Protein AF-A0A3A6K0R6-F1 (afdb_monomer)

pLDDT: mean 86.44, std 12.59, range [24.83, 98.12]

Sequence (536 aa):
MNTTAKMFKDRLINKYLSKFSKDNINDFERKWKRIQNWRKSCIQGDLEHTKETQIQGAFLVQIFDEILGYSTVTSTDDEFFYQKQEFNSILDASEADGGLGFFSEQLKVNDVRVVIELKDAKKDLDKKQNRSTHLTPVEQGFSYANKNGSKCGWVIVSNFIETRLYKSNSSLEYEVFDIRKMDSEAEFLRFYFFLCKEHLIVENGKSLIDQLYEENEEMGLAISNDFYKVYKEIRNDLYTSLKENNPKCDELLLFTKSQKIMDRFTFICFCEDCGLLPQHIFQRLVESTHNSFSFSPTKLWDELKGLFNAIDKGNPPMKINRYNGGLFKADPDLDSLLIYDDVLEEFTKLSEYDFGSDLNVNILGQIFEQSISDVEQIKNEINGIVSEAKGKRKDDGIFYTPYYVTRYIVEQTVGAFLSQKKEELKHSLFKQGAFKATVRKVSTNRNNLIEIRSWTEIPEKKLNLTEDEEMFRVAVIQLHLEYWKKYENVLKEIKICDPACGSGAFLNQCFDYLHEEMNFVLEMKHLYDYFLLGTL

Radius of gyration: 28.95 Å; Cα contacts (8 Å, |Δi|>4): 655; chains: 1; bounding box: 71×62×83 Å

Nearest PDB structures (foldseek):
  8bqs-assembly1_Dc  TM=1.699E-01  e=3.071E+00  Tetrahymena thermophila SB210
  8qae-assembly1_A  TM=1.622E-01  e=4.905E+00  synthetic construct

Mean predicted aligned error: 10.03 Å

Secondary structure (DSSP, 8-state):
-----BSS-HHHHHHHHTT--GGGSTTHHHHHHHHHHHHHHHHHTGGGSS-HHHHHHHHIIIIIITTT----TTT--SS-EEEEEEEE-TTT-PEEEEEEEEEETTTTEEEEEEEEEE--TT--SSSPPSSTT---HHHHHHHHHHHS-TT--EEEEE-SSEEEEEETT-SS-EEEEEGGGTTSHHHHHHHHHHHSHHHH--SSS--HHHHHHHHHHHHHHHHHHHHHHHHHHHHHHHHHHHHHH-TTS-HHHHHHHHHHHHHHHHHHHHHHHTTSS-TTHHHHHHHHHHT-S---TTHHHHHHHHHHHHHHH-BGGGTB----SSSSS--HHHHTS---HHHHHTTHHHHTS-TTTTT-HHHHHHHHHHHHHHHHHHHHHHTT-----S-TTTTS---PPPHHHHHHHHIIIIIHHHHHHHHHHHHHTTTTSSEEEEEEETTTTEEEEEEE-S--PPPPP-TT--HHHHHHHHHHHHHHHHHHHHHHHHHHH-----TT-TT-HHHHHHHHHHHHHHHHHHHHHHHHHHHHHTT-

Solvent-accessible surface area (backbone atoms only — not comparable to full-atom values): 30028 Å² total; per-residue (Å²): 132,84,80,68,48,61,61,66,45,65,72,62,51,49,66,53,51,77,77,57,57,67,90,77,40,83,65,38,71,60,38,51,54,52,52,47,53,52,25,50,36,58,74,73,45,55,57,72,77,50,60,56,74,61,50,50,57,49,44,50,44,58,45,39,22,70,55,27,60,27,32,34,77,89,73,50,93,59,81,57,27,27,39,44,69,66,41,62,32,78,76,76,61,54,72,39,60,24,35,33,40,50,31,18,85,88,79,67,41,81,47,48,32,29,34,32,28,72,48,49,57,82,54,60,57,80,47,63,39,102,52,100,79,49,52,22,54,53,56,52,31,48,58,50,26,73,36,52,44,91,66,22,54,27,32,32,41,31,21,91,42,45,40,34,44,26,49,53,80,39,90,74,31,35,48,77,42,52,45,78,64,46,81,43,69,67,51,44,54,51,51,46,59,61,60,17,40,84,26,48,48,54,96,73,85,72,20,57,50,50,51,52,50,51,54,45,52,54,50,42,53,50,49,44,54,55,49,46,51,54,53,52,51,52,48,51,51,41,32,50,51,38,50,72,61,36,75,87,57,58,67,68,57,46,47,53,45,37,51,52,52,53,54,55,49,53,50,48,46,36,27,23,54,65,66,65,30,58,71,62,53,68,61,50,48,54,55,51,46,72,73,40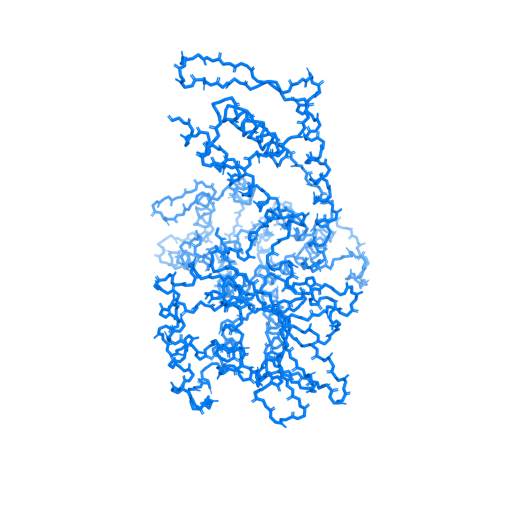,92,66,84,64,62,35,50,48,49,55,51,48,53,50,50,36,46,28,35,37,67,31,32,70,95,72,57,30,57,60,50,78,60,80,83,45,48,88,46,73,77,61,75,68,57,58,54,53,34,74,65,56,56,58,51,53,71,61,63,71,55,52,35,61,58,69,45,29,74,70,48,45,40,53,47,47,41,56,46,49,57,53,50,52,50,52,53,30,55,75,70,68,49,86,70,83,91,70,81,56,77,74,74,72,65,78,62,88,68,54,64,62,56,34,46,50,51,36,47,71,43,61,45,45,52,49,54,51,48,54,56,52,49,58,55,56,62,37,72,91,42,57,36,76,30,81,38,72,40,79,94,78,71,41,80,41,81,44,77,44,80,64,88,65,80,71,67,79,91,58,99,80,64,51,71,69,56,48,43,50,36,52,35,37,42,52,52,52,40,52,50,42,55,54,49,50,50,52,67,71,67,64,83,87,84,67,97,78,45,82,70,29,59,54,58,52,45,44,48,54,54,50,51,53,51,49,52,51,44,53,52,50,43,52,52,40,53,48,54,57,60,77,73,111

Structure (mmCIF, N/CA/C/O backbone):
data_AF-A0A3A6K0R6-F1
#
_entry.id   AF-A0A3A6K0R6-F1
#
loop_
_atom_site.group_PDB
_atom_site.id
_atom_site.type_symbol
_atom_site.label_atom_id
_atom_site.label_alt_id
_atom_site.label_comp_id
_atom_site.label_asym_id
_atom_site.label_entity_id
_atom_site.label_seq_id
_atom_site.pdbx_PDB_ins_code
_atom_site.Cartn_x
_atom_site.Cartn_y
_atom_site.Cartn_z
_atom_site.occupancy
_atom_site.B_iso_or_equiv
_atom_site.auth_seq_id
_atom_site.auth_comp_id
_atom_site.auth_asym_id
_atom_site.auth_atom_id
_atom_site.pdbx_PDB_model_num
ATOM 1 N N . MET A 1 1 ? 0.376 9.610 3.157 1.00 24.83 1 MET A N 1
ATOM 2 C CA . MET A 1 1 ? -0.426 9.326 1.953 1.00 24.83 1 MET A CA 1
ATOM 3 C C . MET A 1 1 ? -0.655 7.830 1.962 1.00 24.83 1 MET A C 1
ATOM 5 O O . MET A 1 1 ? 0.223 7.111 1.520 1.00 24.83 1 MET A O 1
ATOM 9 N N . ASN A 1 2 ? -1.756 7.357 2.548 1.00 29.31 2 ASN A N 1
ATOM 10 C CA . ASN A 1 2 ? -2.142 5.958 2.377 1.00 29.31 2 ASN A CA 1
ATOM 11 C C . ASN A 1 2 ? -2.848 5.880 1.026 1.00 29.31 2 ASN A C 1
ATOM 13 O O . ASN A 1 2 ? -4.065 6.013 0.945 1.00 29.31 2 ASN A O 1
ATOM 17 N N . THR A 1 3 ? -2.078 5.769 -0.055 1.00 37.81 3 THR A N 1
ATOM 18 C CA . THR A 1 3 ? -2.572 5.131 -1.277 1.00 37.81 3 THR A CA 1
ATOM 19 C C . THR A 1 3 ? -2.750 3.670 -0.921 1.00 37.81 3 THR A C 1
ATOM 21 O O . THR A 1 3 ? -1.831 2.867 -1.046 1.00 37.81 3 THR A O 1
ATOM 24 N N . THR A 1 4 ? -3.890 3.362 -0.317 1.00 52.31 4 THR A N 1
ATOM 25 C CA . THR A 1 4 ? -4.197 2.009 0.100 1.00 52.31 4 THR A CA 1
ATOM 26 C C . THR A 1 4 ? -4.322 1.140 -1.134 1.00 52.31 4 THR A C 1
ATOM 28 O O . THR A 1 4 ? -5.045 1.489 -2.068 1.00 52.31 4 THR A O 1
ATOM 31 N N . ALA A 1 5 ? -3.592 0.030 -1.155 1.00 62.12 5 ALA A N 1
ATOM 32 C CA . ALA A 1 5 ? -3.665 -0.913 -2.252 1.00 62.12 5 ALA A CA 1
ATOM 33 C C . ALA A 1 5 ? -5.065 -1.550 -2.244 1.00 62.12 5 ALA A C 1
ATOM 35 O O . ALA A 1 5 ? -5.452 -2.225 -1.289 1.00 62.12 5 ALA A O 1
ATOM 36 N N . LYS A 1 6 ? -5.866 -1.264 -3.276 1.00 77.56 6 LYS A N 1
ATOM 37 C CA . LYS A 1 6 ? -7.153 -1.937 -3.482 1.00 77.56 6 LYS A CA 1
ATOM 38 C C . LYS A 1 6 ? -6.902 -3.426 -3.705 1.00 77.56 6 LYS A C 1
ATOM 40 O O . LYS A 1 6 ? -5.953 -3.785 -4.398 1.00 77.56 6 LYS A O 1
ATOM 45 N N . MET A 1 7 ? -7.769 -4.270 -3.155 1.00 86.06 7 MET A N 1
ATOM 46 C CA . MET A 1 7 ? -7.656 -5.724 -3.307 1.00 86.06 7 MET A CA 1
ATOM 47 C C . MET A 1 7 ? -8.028 -6.188 -4.713 1.00 86.06 7 MET A C 1
ATOM 49 O O . MET A 1 7 ? -7.341 -7.034 -5.284 1.00 86.06 7 MET A O 1
ATOM 53 N N . PHE A 1 8 ? -9.093 -5.637 -5.295 1.00 88.62 8 PHE A N 1
ATOM 54 C CA . PHE A 1 8 ? -9.516 -6.009 -6.642 1.00 88.62 8 PHE A CA 1
ATOM 55 C C . PHE A 1 8 ? -9.184 -4.920 -7.665 1.00 88.62 8 PHE A C 1
ATOM 57 O O . PHE A 1 8 ? -9.388 -3.728 -7.430 1.00 88.62 8 PHE A O 1
ATOM 64 N N . LYS A 1 9 ? -8.731 -5.345 -8.849 1.00 85.94 9 LYS A N 1
ATOM 65 C CA . LYS A 1 9 ? -8.501 -4.455 -9.997 1.00 85.94 9 LYS A CA 1
ATOM 66 C C . LYS A 1 9 ? -9.817 -3.844 -10.481 1.00 85.94 9 LYS A C 1
ATOM 68 O O . LYS A 1 9 ? -10.803 -4.557 -10.691 1.00 85.94 9 LYS A O 1
ATOM 73 N N . ASP A 1 10 ? -9.826 -2.537 -10.746 1.00 85.50 10 ASP A N 1
ATOM 74 C CA . ASP A 1 10 ? -11.049 -1.795 -11.093 1.00 85.50 10 ASP A CA 1
ATOM 75 C C . ASP A 1 10 ? -11.729 -2.349 -12.358 1.00 85.50 10 ASP A C 1
ATOM 77 O O . ASP A 1 10 ? -12.954 -2.488 -12.405 1.00 85.50 10 ASP A O 1
ATOM 81 N N . ARG A 1 11 ? -10.950 -2.751 -13.372 1.00 87.00 11 ARG A N 1
ATOM 82 C CA . ARG A 1 11 ? -11.476 -3.374 -14.599 1.00 87.00 11 ARG A CA 1
ATOM 83 C C . ARG A 1 11 ? -12.255 -4.660 -14.314 1.00 87.00 11 ARG A C 1
ATOM 85 O O . ARG A 1 11 ? -13.300 -4.892 -14.929 1.00 87.00 11 ARG A O 1
ATOM 92 N N . LEU A 1 12 ? -11.763 -5.482 -13.387 1.00 90.69 12 LEU A N 1
ATOM 93 C CA . LEU A 1 12 ? -12.411 -6.726 -12.990 1.00 90.69 12 LEU A CA 1
ATOM 94 C C . LEU A 1 12 ? -13.701 -6.436 -12.218 1.00 90.69 12 LEU A C 1
ATOM 96 O O . LEU A 1 12 ? -14.751 -6.958 -12.583 1.00 90.69 12 LEU A O 1
ATOM 100 N N . ILE A 1 13 ? -13.664 -5.545 -11.225 1.00 91.56 13 ILE A N 1
ATOM 101 C CA . ILE A 1 13 ? -14.867 -5.166 -10.467 1.00 91.56 13 ILE A CA 1
ATOM 102 C C . ILE A 1 13 ? -15.946 -4.613 -11.410 1.00 91.56 13 ILE A C 1
ATOM 104 O O . ILE A 1 13 ? -17.097 -5.046 -11.362 1.00 91.56 13 ILE A O 1
ATOM 108 N N . ASN A 1 14 ? -15.579 -3.702 -12.315 1.00 91.31 14 ASN A N 1
ATOM 109 C CA . ASN A 1 14 ? -16.513 -3.073 -13.251 1.00 91.31 14 ASN A CA 1
ATOM 110 C C . ASN A 1 14 ? -17.186 -4.094 -14.186 1.00 91.31 14 ASN A C 1
ATOM 112 O O . ASN A 1 14 ? -18.368 -3.953 -14.515 1.00 91.31 14 ASN A O 1
ATOM 116 N N . LYS A 1 15 ? -16.484 -5.168 -14.573 1.00 93.81 15 LYS A N 1
ATOM 117 C CA . LYS A 1 15 ? -17.053 -6.285 -15.351 1.00 93.81 15 LYS A CA 1
ATOM 118 C C . LYS A 1 15 ? -18.194 -6.997 -14.608 1.00 93.81 15 LYS A C 1
ATOM 120 O O . LYS A 1 15 ? -19.141 -7.437 -15.261 1.00 93.81 15 LYS A O 1
ATOM 125 N N . TYR A 1 16 ? -18.114 -7.112 -13.282 1.00 95.00 16 TYR A N 1
ATOM 126 C CA . TYR A 1 16 ? -19.156 -7.733 -12.456 1.00 95.00 16 TYR A CA 1
ATOM 127 C C . TYR A 1 16 ? -20.253 -6.735 -12.069 1.00 95.00 16 TYR A C 1
ATOM 129 O O . TYR A 1 16 ? -21.431 -7.017 -12.284 1.00 95.00 16 TYR A O 1
ATOM 137 N N . LEU A 1 17 ? -19.887 -5.543 -11.587 1.00 93.81 17 LEU A N 1
ATOM 138 C CA . LEU A 1 17 ? -20.851 -4.523 -11.160 1.00 93.81 17 LEU A CA 1
ATOM 139 C C . LEU A 1 17 ? -21.710 -3.989 -12.311 1.00 93.81 17 LEU A C 1
ATOM 141 O O . LEU A 1 17 ? -22.877 -3.696 -12.093 1.00 93.81 17 LEU A O 1
ATOM 145 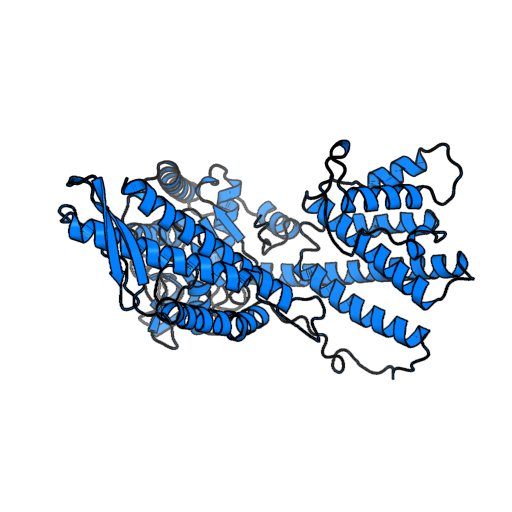N N . SER A 1 18 ? -21.199 -3.934 -13.546 1.00 93.81 18 SER A N 1
ATOM 146 C CA . SER A 1 18 ? -22.013 -3.551 -14.718 1.00 93.81 18 SER A CA 1
ATOM 147 C C . SER A 1 18 ? -23.178 -4.506 -15.007 1.00 93.81 18 SER A C 1
ATOM 149 O O . SER A 1 18 ? -24.099 -4.146 -15.739 1.00 93.81 18 SER A O 1
ATOM 151 N N . LYS A 1 19 ? -23.153 -5.717 -14.436 1.00 94.00 19 LYS A N 1
ATOM 152 C CA . LYS A 1 19 ? -24.215 -6.728 -14.540 1.00 94.00 19 LYS A CA 1
ATOM 153 C C . LYS A 1 19 ? -25.044 -6.853 -13.260 1.00 94.00 19 LYS A C 1
ATOM 155 O O . LYS A 1 19 ? -25.945 -7.687 -13.216 1.00 94.00 19 LYS A O 1
ATOM 160 N N . PHE A 1 20 ? -24.731 -6.068 -12.230 1.00 95.56 20 PHE A N 1
ATOM 161 C CA . PHE A 1 20 ? -25.403 -6.086 -10.938 1.00 95.56 20 PHE A CA 1
ATOM 162 C C . PHE A 1 20 ? -26.226 -4.810 -10.760 1.00 95.56 20 PHE A C 1
ATOM 164 O O . PHE A 1 20 ? -25.751 -3.701 -10.988 1.00 95.56 20 PHE A O 1
ATOM 171 N N . SER A 1 21 ? -27.481 -4.967 -10.364 1.00 95.12 21 SER A N 1
ATOM 172 C CA . SER A 1 21 ? -28.446 -3.877 -10.243 1.00 95.12 21 SER A CA 1
ATOM 173 C C . SER A 1 21 ? -29.350 -4.088 -9.034 1.00 95.12 21 SER A C 1
ATOM 175 O O . SER A 1 21 ? -29.350 -5.155 -8.418 1.00 95.12 21 SER A O 1
ATOM 177 N N . LYS A 1 22 ? -30.177 -3.092 -8.714 1.00 94.12 22 LYS A N 1
ATOM 178 C CA . LYS A 1 22 ? -31.177 -3.209 -7.648 1.00 94.12 22 LYS A CA 1
ATOM 179 C C . LYS A 1 22 ? -32.153 -4.375 -7.827 1.00 94.12 22 LYS A C 1
ATOM 181 O O . LYS A 1 22 ? -32.631 -4.903 -6.830 1.00 94.12 22 LYS A O 1
ATOM 186 N N . ASP A 1 23 ? -32.397 -4.823 -9.060 1.00 93.88 23 ASP A N 1
ATOM 187 C CA . ASP A 1 23 ? -33.292 -5.953 -9.347 1.00 93.88 23 ASP A CA 1
ATOM 188 C C . ASP A 1 23 ? -32.716 -7.289 -8.847 1.00 93.88 23 ASP A C 1
ATOM 190 O O . ASP A 1 23 ? -33.444 -8.261 -8.657 1.00 93.88 23 ASP A O 1
ATOM 194 N N . ASN A 1 24 ? -31.406 -7.338 -8.586 1.00 94.38 24 ASN A N 1
ATOM 195 C CA . ASN A 1 24 ? -30.737 -8.483 -7.977 1.00 94.38 24 ASN A CA 1
ATOM 196 C C . ASN A 1 24 ? -30.866 -8.503 -6.443 1.00 94.38 24 ASN A C 1
ATOM 198 O O . ASN A 1 24 ? -30.447 -9.472 -5.813 1.00 94.38 24 ASN A O 1
ATOM 202 N N . ILE A 1 25 ? -31.418 -7.449 -5.834 1.00 94.94 25 ILE A N 1
ATOM 203 C CA . ILE A 1 25 ? -31.512 -7.285 -4.384 1.00 94.94 25 ILE A CA 1
ATOM 204 C C . ILE A 1 25 ? -32.973 -7.407 -3.953 1.00 94.94 25 ILE A C 1
ATOM 206 O O . ILE A 1 25 ? -33.824 -6.583 -4.293 1.00 94.94 25 ILE A O 1
ATOM 210 N N . ASN A 1 26 ? -33.265 -8.412 -3.129 1.00 93.31 26 ASN A N 1
ATOM 211 C CA . ASN A 1 26 ? -34.583 -8.543 -2.518 1.00 93.31 26 ASN A CA 1
ATOM 212 C C . ASN A 1 26 ? -34.882 -7.371 -1.568 1.00 93.31 26 ASN A C 1
ATOM 214 O O . ASN A 1 26 ? -34.019 -6.913 -0.818 1.00 93.31 26 ASN A O 1
ATOM 218 N N . ASP A 1 27 ? -36.126 -6.888 -1.592 1.00 94.44 27 ASP A N 1
ATOM 219 C CA . ASP A 1 27 ? -36.581 -5.755 -0.777 1.00 94.44 27 ASP A CA 1
ATOM 220 C C . ASP A 1 27 ? -35.645 -4.528 -0.851 1.00 94.44 27 ASP A C 1
ATOM 222 O O . ASP A 1 27 ? -35.426 -3.849 0.159 1.00 94.44 27 ASP A O 1
ATOM 226 N N . PHE A 1 28 ? -35.091 -4.236 -2.038 1.00 95.94 28 PHE A N 1
ATOM 227 C CA . PHE A 1 28 ? -34.096 -3.176 -2.242 1.00 95.94 28 PHE A CA 1
ATOM 228 C C . PHE A 1 28 ? -34.476 -1.858 -1.558 1.00 95.94 28 PHE A C 1
ATOM 230 O O . PHE A 1 28 ? -33.694 -1.330 -0.775 1.00 95.94 28 PHE A O 1
ATOM 237 N N . GLU A 1 29 ? -35.701 -1.367 -1.765 1.00 95.38 29 GLU A N 1
ATOM 238 C CA . GLU A 1 29 ? -36.173 -0.101 -1.185 1.00 95.38 29 GLU A CA 1
ATOM 239 C C . GLU A 1 29 ? -36.129 -0.092 0.352 1.00 95.38 29 GLU A C 1
ATOM 241 O O . GLU A 1 29 ? -35.789 0.919 0.973 1.00 95.38 29 GLU A O 1
ATOM 246 N N . ARG A 1 30 ? -36.429 -1.230 0.996 1.00 96.25 30 ARG A N 1
ATOM 247 C CA . ARG A 1 30 ? -36.346 -1.360 2.458 1.00 96.25 30 ARG A CA 1
ATOM 248 C C . ARG A 1 30 ? -34.892 -1.298 2.914 1.00 96.25 30 ARG A C 1
ATOM 250 O O . ARG A 1 30 ? -34.586 -0.556 3.849 1.00 96.25 30 ARG A O 1
ATOM 257 N N . LYS A 1 31 ? -34.012 -2.059 2.259 1.00 96.88 31 LYS A N 1
ATOM 258 C CA . LYS A 1 31 ? -32.580 -2.130 2.590 1.00 96.88 31 LYS A CA 1
ATOM 259 C C . LYS A 1 31 ? -31.881 -0.792 2.349 1.00 96.88 31 LYS A C 1
ATOM 261 O O . LYS A 1 31 ? -31.169 -0.302 3.223 1.00 96.88 31 LYS A O 1
ATOM 266 N N . TRP A 1 32 ? -32.180 -0.148 1.224 1.00 95.31 32 TRP A N 1
ATOM 267 C CA . TRP A 1 32 ? -31.712 1.191 0.888 1.00 95.31 32 TRP A CA 1
ATOM 268 C C . TRP A 1 32 ? -32.172 2.222 1.924 1.00 95.31 32 TRP A C 1
ATOM 270 O O . TRP A 1 32 ? -31.373 2.984 2.463 1.00 95.31 32 TRP A O 1
ATOM 280 N N . LYS A 1 33 ? -33.449 2.208 2.321 1.00 95.19 33 LYS A N 1
ATOM 281 C CA . LYS A 1 33 ? -33.930 3.100 3.385 1.00 95.19 33 LYS A CA 1
ATOM 282 C C . LYS A 1 33 ? -33.209 2.865 4.718 1.00 95.19 33 LYS A C 1
ATOM 284 O O . LYS A 1 33 ? -32.923 3.824 5.435 1.00 95.19 33 LYS A O 1
ATOM 289 N N . ARG A 1 34 ? -32.915 1.608 5.064 1.00 95.00 34 ARG A N 1
ATOM 290 C CA . ARG A 1 34 ? -32.192 1.248 6.294 1.00 95.00 34 ARG A CA 1
ATOM 291 C C . ARG A 1 34 ? -30.761 1.789 6.277 1.00 95.00 34 ARG A C 1
ATOM 293 O O . ARG A 1 34 ? -30.382 2.460 7.236 1.00 95.00 34 ARG A O 1
ATOM 300 N N . ILE A 1 35 ? -30.021 1.605 5.178 1.00 94.75 35 ILE A N 1
ATOM 301 C CA . ILE A 1 35 ? -28.656 2.141 5.056 1.00 94.75 35 ILE A CA 1
ATOM 302 C C . ILE A 1 35 ? -28.647 3.677 5.057 1.00 94.75 35 ILE A C 1
ATOM 304 O O . ILE A 1 35 ? -27.792 4.279 5.701 1.00 94.75 35 ILE A O 1
ATOM 308 N N . GLN A 1 36 ? -29.643 4.329 4.438 1.00 95.31 36 GLN A N 1
ATOM 309 C CA . GLN A 1 36 ? -29.773 5.792 4.467 1.00 95.31 36 GLN A CA 1
ATOM 310 C C . GLN A 1 36 ? -30.001 6.336 5.882 1.00 95.31 36 GLN A C 1
ATOM 312 O O . GLN A 1 36 ? -29.470 7.391 6.236 1.00 95.31 36 GLN A O 1
ATOM 317 N N . ASN A 1 37 ? -30.765 5.624 6.715 1.00 93.38 37 ASN A N 1
ATOM 318 C CA . ASN A 1 37 ? -30.946 6.007 8.114 1.00 93.38 37 ASN A CA 1
ATOM 319 C C . ASN A 1 37 ? -29.631 5.901 8.895 1.00 93.38 37 ASN A C 1
ATOM 321 O O . ASN A 1 37 ? -29.290 6.834 9.620 1.00 93.38 37 ASN A O 1
ATOM 325 N N . TRP A 1 38 ? -28.874 4.815 8.706 1.00 93.75 38 TRP A N 1
ATOM 326 C CA . TRP A 1 38 ? -27.561 4.654 9.337 1.00 93.75 38 TRP A CA 1
ATOM 327 C C . TRP A 1 38 ? -26.591 5.754 8.893 1.00 93.75 38 TRP A C 1
ATOM 329 O O . TRP A 1 38 ? -25.992 6.438 9.721 1.00 93.75 38 TRP A O 1
ATOM 339 N N . ARG A 1 39 ? -26.529 6.013 7.580 1.00 93.88 39 ARG A N 1
ATOM 340 C CA . ARG A 1 39 ? -25.755 7.106 6.980 1.00 93.88 39 ARG A CA 1
ATOM 341 C C . ARG A 1 39 ? -26.082 8.455 7.609 1.00 93.88 39 ARG A C 1
ATOM 343 O O . ARG A 1 39 ? -25.172 9.229 7.905 1.00 93.88 39 ARG A O 1
ATOM 350 N N . LYS A 1 40 ? -27.366 8.750 7.823 1.00 92.88 40 LYS A N 1
ATOM 351 C CA . LYS A 1 40 ? -27.791 9.990 8.475 1.00 92.88 40 LYS A CA 1
ATOM 352 C C . LYS A 1 40 ? -27.198 10.106 9.883 1.00 92.88 40 LYS A C 1
ATOM 354 O O . LYS A 1 40 ? -26.635 11.153 10.192 1.00 92.88 40 LYS A O 1
ATOM 359 N N . SER A 1 41 ? -27.247 9.043 10.685 1.00 90.06 41 SER A N 1
ATOM 360 C CA . SER A 1 41 ? -26.638 9.025 12.023 1.00 90.06 41 SER A CA 1
ATOM 361 C C . SER A 1 41 ? -25.112 9.156 11.995 1.00 90.06 41 SER A C 1
ATOM 363 O O . SER A 1 41 ? -24.554 9.831 12.860 1.00 90.06 41 SER A O 1
ATOM 365 N N . CYS A 1 42 ? -24.427 8.606 10.983 1.00 87.44 42 CYS A N 1
ATOM 366 C CA . CYS A 1 42 ? -22.991 8.838 10.783 1.00 87.44 42 CYS A CA 1
ATOM 367 C C . CYS A 1 42 ? -22.684 10.323 10.530 1.00 87.44 42 CYS A C 1
ATOM 369 O O . CYS A 1 42 ? -21.757 10.869 11.117 1.00 87.44 42 CYS A O 1
ATOM 371 N N . ILE A 1 43 ? -23.454 10.986 9.657 1.00 87.00 43 ILE A N 1
ATOM 372 C CA . ILE A 1 43 ? -23.225 12.391 9.272 1.00 87.00 43 ILE A CA 1
ATOM 373 C C . ILE A 1 43 ? -23.567 13.354 10.414 1.00 87.00 43 ILE A C 1
ATOM 375 O O . ILE A 1 43 ? -22.913 14.381 10.571 1.00 87.00 43 ILE A O 1
ATOM 379 N N . GLN A 1 44 ? -24.593 13.035 11.205 1.00 87.19 44 GLN A N 1
ATOM 380 C CA . GLN A 1 44 ? -25.028 13.858 12.337 1.00 87.19 44 GLN A CA 1
ATOM 381 C C . GLN A 1 44 ? -24.128 13.712 13.574 1.00 87.19 44 GLN A C 1
ATOM 383 O O . GLN A 1 44 ? -24.238 14.520 14.492 1.00 87.19 44 GLN A O 1
ATOM 388 N N . GLY A 1 45 ? -23.222 12.728 13.586 1.00 77.94 45 GLY A N 1
ATOM 389 C CA . GLY A 1 45 ? -22.343 12.454 14.723 1.00 77.94 45 GLY A CA 1
ATOM 390 C C . GLY A 1 45 ? -23.034 11.707 15.868 1.00 77.94 45 GLY A C 1
ATOM 391 O O . GLY A 1 45 ? -22.465 11.586 16.947 1.00 77.94 45 GLY A O 1
ATOM 392 N N . ASP A 1 46 ? -24.235 11.157 15.668 1.00 79.25 46 ASP A N 1
ATOM 393 C CA . ASP A 1 46 ? -24.980 10.454 16.727 1.00 79.25 46 ASP A CA 1
ATOM 394 C C . ASP A 1 46 ? -24.209 9.226 17.252 1.00 79.25 46 ASP A C 1
ATOM 396 O O . ASP A 1 46 ? -24.227 8.903 18.445 1.00 79.25 46 ASP A O 1
ATOM 400 N N . LEU A 1 47 ? -23.484 8.557 16.349 1.00 76.44 47 LEU A N 1
ATOM 401 C CA . LEU A 1 47 ? -22.663 7.382 16.654 1.00 76.44 47 LEU A CA 1
ATOM 402 C C . LEU A 1 47 ? -21.449 7.724 17.527 1.00 76.44 47 LEU A C 1
ATOM 404 O O . LEU A 1 47 ? -20.939 6.876 18.246 1.00 76.44 47 LEU A O 1
ATOM 408 N N . GLU A 1 48 ? -20.997 8.975 17.513 1.00 73.25 48 GLU A N 1
ATOM 409 C CA . GLU A 1 48 ? -19.847 9.425 18.298 1.00 73.25 48 GLU A CA 1
ATOM 410 C C . GLU A 1 48 ? -20.157 9.637 19.785 1.00 73.25 48 GLU A C 1
ATOM 412 O O . GLU A 1 48 ? -19.237 9.740 20.603 1.00 73.25 48 GLU A O 1
ATOM 417 N N . HIS A 1 49 ? -21.443 9.740 20.126 1.00 71.19 49 HIS A N 1
ATOM 418 C CA . HIS A 1 49 ? -21.941 10.023 21.472 1.00 71.19 49 HIS A CA 1
ATOM 419 C C . HIS A 1 49 ? -22.668 8.829 22.109 1.00 71.19 49 HIS A C 1
ATOM 421 O O . HIS A 1 49 ? -23.070 8.900 23.273 1.00 71.19 49 HIS A O 1
ATOM 427 N N . THR A 1 50 ? -22.828 7.734 21.364 1.00 73.38 50 THR A N 1
ATOM 428 C CA . THR A 1 50 ? -23.515 6.517 21.811 1.00 73.38 50 THR A CA 1
ATOM 429 C C . THR A 1 50 ? -22.494 5.495 22.323 1.00 73.38 50 THR A C 1
ATOM 431 O O . THR A 1 50 ? -21.360 5.450 21.854 1.00 73.38 50 THR A O 1
ATOM 434 N N . LYS A 1 51 ? -22.860 4.684 23.325 1.00 75.56 51 LYS A N 1
ATOM 435 C CA . LYS A 1 51 ? -21.955 3.659 23.878 1.00 75.56 51 LYS A CA 1
ATOM 436 C C . LYS A 1 51 ? -21.620 2.599 22.823 1.00 75.56 51 LYS A C 1
ATOM 438 O O . LYS A 1 51 ? -22.543 2.062 22.214 1.00 75.56 51 LYS A O 1
ATOM 443 N N . GLU A 1 52 ? -20.339 2.239 22.708 1.00 72.25 52 GLU A N 1
ATOM 444 C CA . GLU A 1 52 ? -19.800 1.237 21.764 1.00 72.25 52 GLU A CA 1
ATOM 445 C C . GLU A 1 52 ? -20.664 -0.026 21.689 1.00 72.25 52 GLU A C 1
ATOM 447 O O . GLU A 1 52 ? -21.163 -0.379 20.626 1.00 72.25 52 GLU A O 1
ATOM 452 N N . THR A 1 53 ? -20.949 -0.634 22.843 1.00 73.88 53 THR A N 1
ATOM 453 C CA . THR A 1 53 ? -21.703 -1.893 22.942 1.00 73.88 53 THR A CA 1
ATOM 454 C C . THR A 1 53 ? -23.138 -1.792 22.417 1.00 73.88 53 THR A C 1
ATOM 456 O O . THR A 1 53 ? -23.675 -2.760 21.884 1.00 73.88 53 THR A O 1
ATOM 459 N N . GLN A 1 54 ? -23.774 -0.620 22.519 1.00 79.31 54 GLN A N 1
ATOM 460 C CA . GLN A 1 54 ? -25.112 -0.399 21.957 1.00 79.31 54 GLN A CA 1
ATOM 461 C C . GLN A 1 54 ? -25.062 -0.268 20.434 1.00 79.31 54 GLN A C 1
ATOM 463 O O . GLN A 1 54 ? -25.938 -0.790 19.743 1.00 79.31 54 GLN A O 1
ATOM 468 N N . ILE A 1 55 ? -24.039 0.414 19.912 1.00 84.88 55 ILE A N 1
ATOM 469 C CA . ILE A 1 55 ? -23.846 0.583 18.469 1.00 84.88 55 ILE A CA 1
ATOM 470 C C . ILE A 1 55 ? -23.480 -0.754 17.830 1.00 84.88 55 ILE A C 1
ATOM 472 O O . ILE A 1 55 ? -24.043 -1.090 16.796 1.00 84.88 55 ILE A O 1
ATOM 476 N N . GLN A 1 56 ? -22.605 -1.535 18.463 1.00 87.44 56 GLN A N 1
ATOM 477 C CA . GLN A 1 56 ? -22.169 -2.849 17.994 1.00 87.44 56 GLN A CA 1
ATOM 478 C C . GLN A 1 56 ? -23.348 -3.789 17.742 1.00 87.44 56 GLN A C 1
ATOM 480 O O . GLN A 1 56 ? -23.518 -4.278 16.624 1.00 87.44 56 GLN A O 1
ATOM 485 N N . GLY A 1 57 ? -24.213 -3.981 18.743 1.00 86.56 57 GLY A N 1
ATOM 486 C CA . GLY A 1 57 ? -25.404 -4.817 18.587 1.00 86.56 57 GLY A CA 1
ATOM 487 C C . GLY A 1 57 ? -26.343 -4.296 17.493 1.00 86.56 57 GLY A C 1
ATOM 488 O O . GLY A 1 57 ? -26.812 -5.069 16.658 1.00 86.56 57 GLY A O 1
ATOM 489 N N . ALA A 1 58 ? -26.574 -2.979 17.444 1.00 90.06 58 ALA A N 1
ATOM 490 C CA . ALA A 1 58 ? -27.417 -2.364 16.420 1.00 90.06 58 ALA A CA 1
ATOM 491 C C . ALA A 1 58 ? -26.828 -2.495 15.006 1.00 90.06 58 ALA A C 1
ATOM 493 O O . ALA A 1 58 ? -27.582 -2.710 14.062 1.00 90.06 58 ALA A O 1
ATOM 494 N N . PHE A 1 59 ? -25.509 -2.389 14.855 1.00 92.31 59 PHE A N 1
ATOM 495 C CA . PHE A 1 59 ? -24.807 -2.503 13.580 1.00 92.31 59 PHE A CA 1
ATOM 496 C C . PHE A 1 59 ? -24.886 -3.928 13.038 1.00 92.31 59 PHE A C 1
ATOM 498 O O . PHE A 1 59 ? -25.278 -4.127 11.891 1.00 92.31 59 PHE A O 1
ATOM 505 N N . LEU A 1 60 ? -24.600 -4.928 13.876 1.00 92.19 60 LEU A N 1
ATOM 506 C CA . LEU A 1 60 ? -24.694 -6.336 13.488 1.00 92.19 60 LEU A CA 1
ATOM 507 C C . LEU A 1 60 ? -26.122 -6.720 13.067 1.00 92.19 60 LEU A C 1
ATOM 509 O O . LEU A 1 60 ? -26.308 -7.418 12.079 1.00 92.19 60 LEU A O 1
ATOM 513 N N . VAL A 1 61 ? -27.152 -6.216 13.749 1.00 91.62 61 VAL A N 1
ATOM 514 C CA . VAL A 1 61 ? -28.545 -6.492 13.355 1.00 91.62 61 VAL A CA 1
ATOM 515 C C . VAL A 1 61 ? -28.957 -5.697 12.110 1.00 91.62 61 VAL A C 1
ATOM 517 O O . VAL A 1 61 ? -29.438 -6.261 11.134 1.00 91.62 61 VAL A O 1
ATOM 520 N N . GLN A 1 62 ? -28.783 -4.376 12.101 1.00 94.38 62 GLN A N 1
ATOM 521 C CA . GLN A 1 62 ? -29.328 -3.553 11.015 1.00 94.38 62 GLN A CA 1
ATOM 522 C C . GLN A 1 62 ? -28.557 -3.708 9.705 1.00 94.38 62 GLN A C 1
ATOM 524 O O . GLN A 1 62 ? -29.152 -3.589 8.636 1.00 94.38 62 GLN A O 1
ATOM 529 N N . ILE A 1 63 ? -27.243 -3.931 9.776 1.00 95.50 63 ILE A N 1
ATOM 530 C CA . ILE A 1 63 ? -26.388 -4.031 8.594 1.00 95.50 63 ILE A CA 1
ATOM 531 C C . ILE A 1 63 ? -26.208 -5.489 8.182 1.00 95.50 63 ILE A C 1
ATOM 533 O O . ILE A 1 63 ? -26.535 -5.838 7.050 1.00 95.50 63 ILE A O 1
ATOM 537 N N . PHE A 1 64 ? -25.723 -6.356 9.070 1.00 95.88 64 PHE A N 1
ATOM 538 C CA . PHE A 1 64 ? -25.404 -7.729 8.675 1.00 95.88 64 PHE A CA 1
ATOM 539 C C . PHE A 1 64 ? -26.648 -8.612 8.550 1.00 95.88 64 PHE A C 1
ATOM 541 O O . PHE A 1 64 ? -26.808 -9.264 7.521 1.00 95.88 64 PHE A O 1
ATOM 548 N N . ASP A 1 65 ? -27.573 -8.578 9.505 1.00 94.62 65 ASP A N 1
ATOM 549 C CA . ASP A 1 65 ? -28.805 -9.372 9.413 1.00 94.62 65 ASP A CA 1
ATOM 550 C C . ASP A 1 65 ? -29.767 -8.792 8.351 1.00 94.62 65 ASP A C 1
ATOM 552 O O . ASP A 1 65 ? -29.958 -9.356 7.272 1.00 94.62 65 ASP A O 1
ATOM 556 N N . GLU A 1 66 ? -30.304 -7.593 8.580 1.00 95.12 66 GLU A N 1
ATOM 557 C CA . GLU A 1 66 ? -31.443 -7.086 7.800 1.00 95.12 66 GLU A CA 1
ATOM 558 C C . GLU A 1 66 ? -31.108 -6.598 6.381 1.00 95.12 66 GLU A C 1
ATOM 560 O O . GLU A 1 66 ? -31.957 -6.661 5.480 1.00 95.12 66 GLU A O 1
ATOM 565 N N . ILE A 1 67 ? -29.901 -6.059 6.176 1.00 96.75 67 ILE A N 1
ATOM 566 C CA . ILE A 1 67 ? -29.443 -5.606 4.858 1.00 96.75 67 ILE A CA 1
ATOM 567 C C . ILE A 1 67 ? -28.712 -6.748 4.154 1.00 96.75 67 ILE A C 1
ATOM 569 O O . ILE A 1 67 ? -29.108 -7.116 3.048 1.00 96.75 67 ILE A O 1
ATOM 573 N N . LEU A 1 68 ? -27.677 -7.323 4.769 1.00 97.62 68 LEU A N 1
ATOM 574 C CA . LEU A 1 68 ? -26.773 -8.266 4.102 1.00 97.62 68 LEU A CA 1
ATOM 575 C C . LEU A 1 68 ? -27.210 -9.740 4.183 1.00 97.62 68 LEU A C 1
ATOM 577 O O . LEU A 1 68 ? -26.634 -10.563 3.473 1.00 97.62 68 LEU A O 1
ATOM 581 N N . GLY A 1 69 ? -28.245 -10.070 4.964 1.00 95.81 69 GLY A N 1
ATOM 582 C CA . GLY A 1 69 ? -28.882 -11.391 4.974 1.00 95.81 69 GLY A CA 1
ATOM 583 C C . GLY A 1 69 ? -28.268 -12.416 5.933 1.00 95.81 69 GLY A C 1
ATOM 584 O O . GLY A 1 69 ? -28.515 -13.614 5.773 1.00 95.81 69 GLY A O 1
ATOM 585 N N . TYR A 1 70 ? -27.469 -11.987 6.912 1.00 96.12 70 TYR A N 1
ATOM 586 C CA . TYR A 1 70 ? -26.857 -12.870 7.908 1.00 96.12 70 TYR A CA 1
ATOM 587 C C . TYR A 1 70 ? -27.747 -13.042 9.140 1.00 96.12 70 TYR A C 1
ATOM 589 O O . TYR A 1 70 ? -27.536 -12.409 10.174 1.00 96.12 70 TYR A O 1
ATOM 597 N N . SER A 1 71 ? -28.734 -13.929 9.031 1.00 93.25 71 SER A N 1
ATOM 598 C CA . SER A 1 71 ? -29.666 -14.197 10.126 1.00 93.25 71 SER A CA 1
ATOM 599 C C . SER A 1 71 ? -28.955 -14.633 11.412 1.00 93.25 71 SER A C 1
ATOM 601 O O . SER A 1 71 ? -28.003 -15.421 11.419 1.00 93.25 71 SER A O 1
ATOM 603 N N . THR A 1 72 ? -29.452 -14.125 12.531 1.00 88.75 72 THR A N 1
ATOM 604 C CA . THR A 1 72 ? -29.147 -14.586 13.888 1.00 88.75 72 THR A CA 1
ATOM 605 C C . THR A 1 72 ? -30.042 -15.758 14.299 1.00 88.75 72 THR A C 1
ATOM 607 O O . THR A 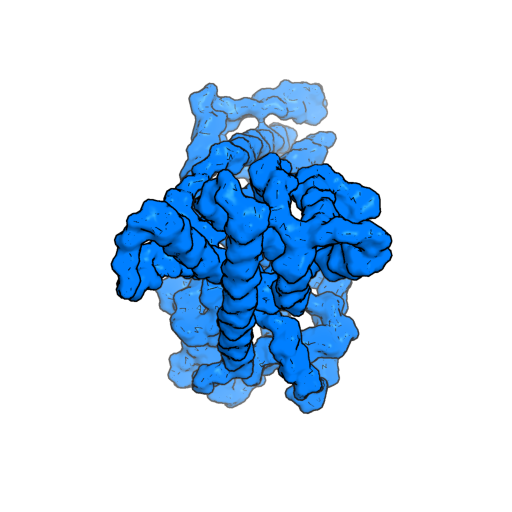1 72 ? -31.109 -15.969 13.719 1.00 88.75 72 THR A O 1
ATOM 610 N N . VAL A 1 73 ? -29.667 -16.470 15.369 1.00 85.12 73 VAL A N 1
ATOM 611 C CA . VAL A 1 73 ? -30.452 -17.585 15.943 1.00 85.12 73 VAL A CA 1
ATOM 612 C C . VAL A 1 73 ? -31.896 -17.207 16.312 1.00 85.12 73 VAL A C 1
ATOM 614 O O . VAL A 1 73 ? -32.759 -18.070 16.389 1.00 85.12 73 VAL A O 1
ATOM 617 N N . THR A 1 74 ? -32.175 -15.922 16.545 1.00 83.56 74 THR A N 1
ATOM 618 C CA . THR A 1 74 ? -33.513 -15.420 16.903 1.00 83.56 74 THR A CA 1
ATOM 619 C C . THR A 1 74 ? -34.316 -14.886 15.720 1.00 83.56 74 THR A C 1
ATOM 621 O O . THR A 1 74 ? -35.458 -14.477 15.901 1.00 83.56 74 THR A O 1
ATOM 624 N N . SER A 1 75 ? -33.714 -14.818 14.534 1.00 80.00 75 SER A N 1
ATOM 625 C CA . SER A 1 75 ? -34.298 -14.181 13.342 1.00 80.00 75 SER A CA 1
ATOM 626 C C . SER A 1 75 ? -34.663 -15.169 12.231 1.00 80.00 75 SER A C 1
ATOM 628 O O . SER A 1 75 ? -35.242 -14.761 11.227 1.00 80.00 75 SER A O 1
ATOM 630 N N . THR A 1 76 ? -34.328 -16.452 12.400 1.00 79.25 76 THR A N 1
ATOM 631 C CA . THR A 1 76 ? -34.638 -17.513 11.439 1.00 79.25 76 THR A CA 1
ATOM 632 C C . THR A 1 76 ? -35.260 -18.726 12.125 1.00 79.25 76 THR A C 1
ATOM 634 O O . THR A 1 76 ? -34.929 -19.033 13.269 1.00 79.25 76 THR A O 1
ATOM 637 N N . ASP A 1 77 ? -36.137 -19.412 11.394 1.00 77.75 77 ASP A N 1
ATOM 638 C CA . ASP A 1 77 ? -36.664 -20.738 11.735 1.00 77.75 77 ASP A CA 1
ATOM 639 C C . ASP A 1 77 ? -35.852 -21.868 11.062 1.00 77.75 77 ASP A C 1
ATOM 641 O O . ASP A 1 77 ? -36.179 -23.049 11.205 1.00 77.75 77 ASP A O 1
ATOM 645 N N . ASP A 1 78 ? -34.807 -21.515 10.304 1.00 81.75 78 ASP A N 1
ATOM 646 C CA . ASP A 1 78 ? -33.944 -22.457 9.596 1.00 81.75 78 ASP A CA 1
ATOM 647 C C . ASP A 1 78 ? -33.037 -23.246 10.554 1.00 81.75 78 ASP A C 1
ATOM 649 O O . ASP A 1 78 ? -32.702 -22.821 11.661 1.00 81.75 78 ASP A O 1
ATOM 653 N N . GLU A 1 79 ? -32.561 -24.401 10.084 1.00 85.88 79 GLU A N 1
ATOM 654 C CA . GLU A 1 79 ? -31.599 -25.242 10.810 1.00 85.88 79 GLU A CA 1
ATOM 655 C C . GLU A 1 79 ? -30.243 -24.546 11.036 1.00 85.88 79 GLU A C 1
ATOM 657 O O . GLU A 1 79 ? -29.541 -24.840 12.013 1.00 85.88 79 GLU A O 1
ATOM 662 N N . PHE A 1 80 ? -29.895 -23.616 10.140 1.00 90.50 80 PHE A N 1
ATOM 663 C CA . PHE A 1 80 ? -28.690 -22.803 10.203 1.00 90.50 80 PHE A CA 1
ATOM 664 C C . PHE A 1 80 ? -29.013 -21.326 10.404 1.00 90.50 80 PHE A C 1
ATOM 666 O O . PHE A 1 80 ? -29.884 -20.764 9.747 1.00 90.50 80 PHE A O 1
ATOM 673 N N . PHE A 1 81 ? -28.208 -20.677 11.236 1.00 93.00 81 PHE A N 1
ATOM 674 C CA . PHE A 1 81 ? -28.082 -19.225 11.286 1.00 93.00 81 PHE A CA 1
ATOM 675 C C . PHE A 1 81 ? -26.680 -18.825 10.814 1.00 93.00 81 PHE A C 1
ATOM 677 O O . PHE A 1 81 ? -25.751 -19.641 10.818 1.00 93.00 81 PHE A O 1
ATOM 684 N N . TYR A 1 82 ? -26.525 -17.576 10.378 1.00 94.38 82 TYR A N 1
ATOM 685 C CA . TYR A 1 82 ? -25.353 -17.137 9.615 1.00 94.38 82 TYR A CA 1
ATOM 686 C C . TYR A 1 82 ? -24.498 -16.074 10.310 1.00 94.38 82 TYR A C 1
ATOM 688 O O . TYR A 1 82 ? -23.475 -15.663 9.763 1.00 94.38 82 TYR A O 1
ATOM 696 N N . GLN A 1 83 ? -24.883 -15.661 11.519 1.00 92.62 83 GLN A N 1
ATOM 697 C CA . GLN A 1 83 ? -24.161 -14.688 12.335 1.00 92.62 83 GLN A CA 1
ATOM 698 C C . GLN A 1 83 ? -24.060 -15.126 13.802 1.00 92.62 83 GLN A C 1
ATOM 700 O O . GLN A 1 83 ? -25.066 -15.471 14.424 1.00 92.62 83 GLN A O 1
ATOM 705 N N . LYS A 1 84 ? -22.863 -15.010 14.389 1.00 87.81 84 LYS A N 1
ATOM 706 C CA . LYS A 1 84 ? -22.628 -15.063 15.842 1.00 87.81 84 LYS A CA 1
ATOM 707 C C . LYS A 1 84 ? -22.072 -13.733 16.343 1.00 87.81 84 LYS A C 1
ATOM 709 O O . LYS A 1 84 ? -21.186 -13.167 15.710 1.00 87.81 84 LYS A O 1
ATOM 714 N N . GLN A 1 85 ? -22.589 -13.256 17.473 1.00 82.19 85 GLN A N 1
ATOM 715 C CA . GLN A 1 85 ? -21.998 -12.156 18.245 1.00 82.19 85 GLN A CA 1
ATOM 716 C C . GLN A 1 85 ? -21.073 -12.756 19.306 1.00 82.19 85 GLN A C 1
ATOM 718 O O . GLN A 1 85 ? -21.400 -13.832 19.804 1.00 82.19 85 GLN A O 1
ATOM 723 N N . GLU A 1 86 ? -19.963 -12.080 19.623 1.00 71.19 86 GLU A N 1
ATOM 724 C CA . GLU A 1 86 ? -19.055 -12.427 20.735 1.00 71.19 86 GLU A CA 1
ATOM 725 C C . GLU A 1 86 ? -18.737 -13.932 20.801 1.00 71.19 86 GLU A C 1
ATOM 727 O O . GLU A 1 86 ? -19.239 -14.669 21.653 1.00 71.19 86 GLU A O 1
ATOM 732 N N . PHE A 1 87 ? -17.940 -14.425 19.848 1.00 66.44 87 PHE A N 1
ATOM 733 C CA . PHE A 1 87 ? -17.613 -15.850 19.787 1.00 66.44 87 PHE A CA 1
ATOM 734 C C . PHE A 1 87 ? -16.145 -16.119 20.125 1.00 66.44 87 PHE A C 1
ATOM 736 O O . PHE A 1 87 ? -15.235 -15.386 19.736 1.00 66.44 87 PHE A O 1
ATOM 743 N N . ASN A 1 88 ? -15.928 -17.225 20.834 1.00 63.06 88 ASN A N 1
ATOM 744 C CA . ASN A 1 88 ? -14.609 -17.680 21.251 1.00 63.06 88 ASN A CA 1
ATOM 745 C C . ASN A 1 88 ? -13.848 -18.331 20.091 1.00 63.06 88 ASN A C 1
ATOM 747 O O . ASN A 1 88 ? -14.376 -19.220 19.415 1.00 63.06 88 ASN A O 1
ATOM 751 N N . SER A 1 89 ? -12.588 -17.931 19.904 1.00 57.53 89 SER A N 1
ATOM 752 C CA . SER A 1 89 ? -11.649 -18.613 19.010 1.00 57.53 89 SER A CA 1
ATOM 753 C C . SER A 1 89 ? -11.501 -20.098 19.380 1.00 57.53 89 SER A C 1
ATOM 755 O O . SER A 1 89 ? -11.580 -20.483 20.550 1.00 57.53 89 SER A O 1
ATOM 757 N N . ILE A 1 90 ? -11.231 -20.946 18.382 1.00 58.81 90 ILE A N 1
ATOM 758 C CA . ILE A 1 90 ? -11.097 -22.400 18.582 1.00 58.81 90 ILE A CA 1
ATOM 759 C C . ILE A 1 90 ? -9.838 -22.750 19.402 1.00 58.81 90 ILE A C 1
ATOM 761 O O . ILE A 1 90 ? -9.839 -23.734 20.138 1.00 58.81 90 ILE A O 1
ATOM 765 N N . LEU A 1 91 ? -8.761 -21.962 19.274 1.00 49.00 91 LEU A N 1
ATOM 766 C CA . LEU A 1 91 ? -7.446 -22.286 19.845 1.00 49.00 91 LEU A CA 1
ATOM 767 C C . LEU A 1 91 ? -7.234 -21.817 21.292 1.00 49.00 91 LEU A C 1
ATOM 769 O O . LEU A 1 91 ? -6.525 -22.498 22.030 1.00 49.00 91 LEU A O 1
ATOM 773 N N . ASP A 1 92 ? -7.785 -20.671 21.702 1.00 49.41 92 ASP A N 1
ATOM 774 C CA . ASP A 1 92 ? -7.437 -20.052 22.994 1.00 49.41 92 ASP A CA 1
ATOM 775 C C . ASP A 1 92 ? -8.568 -19.267 23.681 1.00 49.41 92 ASP A C 1
ATOM 777 O O . ASP A 1 92 ? -8.308 -18.574 24.662 1.00 49.41 92 ASP A O 1
ATOM 781 N N . ALA A 1 93 ? -9.816 -19.396 23.211 1.00 55.56 93 ALA A N 1
ATOM 782 C CA . ALA A 1 93 ? -10.987 -18.706 23.763 1.00 55.56 93 ALA A CA 1
ATOM 783 C C . ALA A 1 93 ? -10.861 -17.168 23.811 1.00 55.56 93 ALA A C 1
ATOM 785 O O . ALA A 1 93 ? -11.440 -16.513 24.671 1.00 55.56 93 ALA A O 1
ATOM 786 N N . SER A 1 94 ? -10.094 -16.580 22.888 1.00 57.31 94 SER A N 1
ATOM 787 C CA . SER A 1 94 ? -10.088 -15.132 22.673 1.00 57.31 94 SER A CA 1
ATOM 788 C C . SER A 1 94 ? -11.338 -14.719 21.883 1.00 57.31 94 SER A C 1
ATOM 790 O O . SER A 1 94 ? -11.603 -15.328 20.842 1.00 57.31 94 SER A O 1
ATOM 792 N N . GLU A 1 95 ? -12.075 -13.712 22.353 1.00 65.44 95 GLU A N 1
ATOM 793 C CA . GLU A 1 95 ? -13.378 -13.301 21.804 1.00 65.44 95 GLU A CA 1
ATOM 794 C C . GLU A 1 95 ? -13.243 -12.311 20.639 1.00 65.44 95 GLU A C 1
ATOM 796 O O . GLU A 1 95 ? -12.664 -11.237 20.796 1.00 65.44 95 GLU A O 1
ATOM 801 N N . ALA A 1 96 ? -13.807 -12.666 19.481 1.00 75.88 96 ALA A N 1
ATOM 802 C CA . ALA A 1 96 ? -14.022 -11.737 18.371 1.00 75.88 96 ALA A CA 1
ATOM 803 C C . ALA A 1 96 ? -15.415 -11.096 18.470 1.00 75.88 96 ALA A C 1
ATOM 805 O O . ALA A 1 96 ? -16.368 -11.753 18.900 1.00 75.88 96 ALA A O 1
ATOM 806 N N . ASP A 1 97 ? -15.552 -9.849 18.011 1.00 81.62 97 ASP A N 1
ATOM 807 C CA . ASP A 1 97 ? -16.802 -9.078 18.110 1.00 81.62 97 ASP A CA 1
ATOM 808 C C . ASP A 1 97 ? -17.978 -9.729 17.366 1.00 81.62 97 ASP A C 1
ATOM 810 O O . ASP A 1 97 ? -19.131 -9.651 17.805 1.00 81.62 97 ASP A O 1
ATOM 814 N N . GLY A 1 98 ? -17.698 -10.402 16.249 1.00 87.75 98 GLY A N 1
ATOM 815 C CA . GLY A 1 98 ? -18.684 -11.204 15.539 1.00 87.75 98 GLY A CA 1
ATOM 816 C C . GLY A 1 98 ? -18.073 -12.128 14.493 1.00 87.75 98 GLY A C 1
ATOM 817 O O . GLY A 1 98 ? -16.920 -11.978 14.097 1.00 87.75 98 GLY A O 1
ATOM 818 N N . GLY A 1 99 ? -18.852 -13.102 14.033 1.00 92.00 99 GLY A N 1
ATOM 819 C CA . GLY A 1 99 ? -18.445 -14.053 13.001 1.00 92.00 99 GLY A CA 1
ATOM 820 C C . GLY A 1 99 ? -19.588 -14.398 12.060 1.00 92.00 99 GLY A C 1
ATOM 821 O O . GLY A 1 99 ? -20.734 -14.531 12.493 1.00 92.00 99 GLY A O 1
ATOM 822 N N . LEU A 1 100 ? -19.264 -14.566 10.777 1.00 95.19 100 LEU A N 1
ATOM 823 C CA . LEU A 1 100 ? -20.200 -14.991 9.736 1.00 95.19 100 LEU A CA 1
ATOM 824 C C . LEU A 1 100 ? -19.832 -16.388 9.256 1.00 95.19 100 LEU A C 1
ATOM 826 O O . LEU A 1 100 ? -18.650 -16.721 9.122 1.00 95.19 100 LEU A O 1
ATOM 830 N N . GLY A 1 101 ? -20.832 -17.215 8.983 1.00 94.62 101 GLY A N 1
ATOM 831 C CA . GLY A 1 101 ? -20.586 -18.609 8.651 1.00 94.62 101 GLY A CA 1
ATOM 832 C C . GLY A 1 101 ? -21.843 -19.456 8.657 1.00 94.62 101 GLY A C 1
ATOM 833 O O . GLY A 1 101 ? -22.925 -18.948 8.401 1.00 94.62 101 GLY A O 1
ATOM 834 N N . PHE A 1 102 ? -21.687 -20.745 8.937 1.00 94.06 102 PHE A N 1
ATOM 835 C CA . PHE A 1 102 ? -22.786 -21.699 9.041 1.00 94.06 102 PHE A CA 1
ATOM 836 C C . PHE A 1 102 ? -22.802 -22.249 10.460 1.00 94.06 102 PHE A C 1
ATOM 838 O O . PHE A 1 102 ? -21.872 -22.937 10.890 1.00 94.06 102 PHE A O 1
ATOM 845 N N . PHE A 1 103 ? -23.850 -21.915 11.206 1.00 92.44 103 PHE A N 1
ATOM 846 C CA . PHE A 1 103 ? -23.957 -22.254 12.616 1.00 92.44 103 PHE A CA 1
ATOM 847 C C . PHE A 1 103 ? -25.256 -22.994 12.897 1.00 92.44 103 PHE A C 1
ATOM 849 O O . PHE A 1 103 ? -26.313 -22.589 12.426 1.00 92.44 103 PHE A O 1
ATOM 856 N N . SER A 1 104 ? -25.184 -24.060 13.689 1.00 91.19 104 SER A N 1
ATOM 857 C CA . SER A 1 104 ? -26.369 -24.785 14.145 1.00 91.19 104 SER A CA 1
ATOM 858 C C . SER A 1 104 ? -26.124 -25.348 15.537 1.00 91.19 104 SER A C 1
ATOM 860 O O . SER A 1 104 ? -25.224 -26.166 15.733 1.00 91.19 104 SER A O 1
ATOM 862 N N . GLU A 1 105 ? -26.941 -24.937 16.506 1.00 86.69 105 GLU A N 1
ATOM 863 C CA . GLU A 1 105 ? -26.889 -25.485 17.868 1.00 86.69 105 GLU A CA 1
ATOM 864 C C . GLU A 1 105 ? -27.429 -26.925 17.909 1.00 86.69 105 GLU A C 1
ATOM 866 O O . GLU A 1 105 ? -26.945 -27.755 18.679 1.00 86.69 105 GLU A O 1
ATOM 871 N N . GLN A 1 106 ? -28.387 -27.251 17.033 1.00 85.50 106 GLN A N 1
ATOM 872 C CA . GLN A 1 106 ? -28.981 -28.587 16.934 1.00 85.50 106 GLN A CA 1
ATOM 873 C C . GLN A 1 106 ? -27.985 -29.601 16.361 1.00 85.50 106 GLN A C 1
ATOM 875 O O . GLN A 1 106 ? -27.791 -30.675 16.933 1.00 85.50 106 GLN A O 1
ATOM 880 N N . LEU A 1 107 ? -27.306 -29.237 15.269 1.00 88.25 107 LEU A N 1
ATOM 881 C CA . LEU A 1 107 ? -26.304 -30.085 14.619 1.00 88.25 107 LEU A CA 1
ATOM 882 C C . LEU A 1 107 ? -24.895 -29.947 15.219 1.00 88.25 107 LEU A C 1
ATOM 884 O O . LEU A 1 107 ? -23.986 -30.674 14.820 1.00 88.25 107 LEU A O 1
ATOM 888 N N . LYS A 1 108 ? -24.699 -29.026 16.174 1.00 86.88 108 LYS A N 1
ATOM 889 C CA . LYS A 1 108 ? -23.391 -28.658 16.748 1.00 86.88 108 LYS A CA 1
ATOM 890 C C . LYS A 1 108 ? -22.371 -28.230 15.688 1.00 86.88 108 LYS A C 1
ATOM 892 O O . LYS A 1 108 ? -21.190 -28.572 15.770 1.00 86.88 108 LYS A O 1
ATOM 897 N N . VAL A 1 109 ? -22.826 -27.477 14.691 1.00 88.12 109 VAL A N 1
ATOM 898 C CA . VAL A 1 109 ? -21.969 -26.926 13.637 1.00 88.12 109 VAL A CA 1
ATOM 899 C C . VAL A 1 109 ? -21.506 -25.533 14.049 1.00 88.12 109 VAL A C 1
ATOM 901 O O . VAL A 1 109 ? -22.319 -24.666 14.371 1.00 88.12 109 VAL A O 1
ATOM 904 N N . ASN A 1 110 ? -20.190 -25.324 14.028 1.00 88.06 110 ASN A N 1
ATOM 905 C CA . ASN A 1 110 ? -19.556 -24.032 14.269 1.00 88.06 110 ASN A CA 1
ATOM 906 C C . ASN A 1 110 ? -18.550 -23.727 13.150 1.00 88.06 110 ASN A C 1
ATOM 908 O O . ASN A 1 110 ? -17.344 -23.870 13.342 1.00 88.06 110 ASN A O 1
ATOM 912 N N . ASP A 1 111 ? -19.053 -23.391 11.961 1.00 90.38 111 ASP A N 1
ATOM 913 C CA . ASP A 1 111 ? -18.240 -23.184 10.759 1.00 90.38 111 ASP A CA 1
ATOM 914 C C . ASP A 1 111 ? -18.097 -21.687 10.450 1.00 90.38 111 ASP A C 1
ATOM 916 O O . ASP A 1 111 ? -18.953 -21.094 9.795 1.00 90.38 111 ASP A O 1
ATOM 920 N N . VAL A 1 112 ? -17.020 -21.070 10.945 1.00 91.62 112 VAL A N 1
ATOM 921 C CA . VAL A 1 112 ? -16.715 -19.644 10.743 1.00 91.62 112 VAL A CA 1
ATOM 922 C C . VAL A 1 112 ? -16.018 -19.438 9.394 1.00 91.62 112 VAL A C 1
ATOM 924 O O . VAL A 1 112 ? -14.967 -20.022 9.128 1.00 91.62 112 VAL A O 1
ATOM 927 N N . ARG A 1 113 ? -16.580 -18.564 8.552 1.00 94.50 113 ARG A N 1
ATOM 928 C CA . ARG A 1 113 ? -16.045 -18.206 7.224 1.00 94.50 113 ARG A CA 1
ATOM 929 C C . ARG A 1 113 ? -15.470 -16.794 7.166 1.00 94.50 113 ARG A C 1
ATOM 931 O O . ARG A 1 113 ? -14.551 -16.551 6.383 1.00 94.50 113 ARG A O 1
ATOM 938 N N . VAL A 1 114 ? -15.985 -15.897 8.006 1.00 95.50 114 VAL A N 1
ATOM 939 C CA . VAL A 1 114 ? -15.554 -14.499 8.118 1.00 95.50 114 VAL A CA 1
ATOM 940 C C . VAL A 1 114 ? -15.479 -14.115 9.592 1.00 95.50 114 VAL A C 1
ATOM 942 O O . VAL A 1 114 ? -16.414 -14.393 10.345 1.00 95.50 114 VAL A O 1
ATOM 945 N N . VAL A 1 115 ? -14.406 -13.441 9.995 1.00 93.31 115 VAL A N 1
ATOM 946 C CA . VAL A 1 115 ? -14.318 -12.776 11.305 1.00 93.31 115 VAL A CA 1
ATOM 947 C C . VAL A 1 115 ? -14.670 -11.302 11.155 1.00 93.31 115 VAL A C 1
ATOM 949 O O . VAL A 1 115 ? -14.252 -10.677 10.185 1.00 93.31 115 VAL A O 1
ATOM 952 N N . ILE A 1 116 ? -15.398 -10.746 12.121 1.00 93.62 116 ILE A N 1
ATOM 953 C CA . ILE A 1 116 ? -15.695 -9.320 12.228 1.00 93.62 116 ILE A CA 1
ATOM 954 C C . ILE A 1 116 ? -15.013 -8.762 13.478 1.00 93.62 116 ILE A C 1
ATOM 956 O O . ILE A 1 116 ? -15.246 -9.248 14.582 1.00 93.62 116 ILE A O 1
ATOM 960 N N . GLU A 1 117 ? -14.226 -7.708 13.284 1.00 92.00 117 GLU A N 1
ATOM 961 C CA . GLU A 1 117 ? -13.664 -6.873 14.342 1.00 92.00 117 GLU A CA 1
ATOM 962 C C . GLU A 1 117 ? -14.303 -5.480 14.292 1.00 92.00 117 GLU A C 1
ATOM 964 O O . GLU A 1 117 ? -14.262 -4.799 13.260 1.00 92.00 117 GLU A O 1
ATOM 969 N N . LEU A 1 118 ? -14.897 -5.042 15.399 1.00 90.06 118 LEU A N 1
ATOM 970 C CA . LEU A 1 118 ? -15.614 -3.777 15.508 1.00 90.06 118 LEU A CA 1
ATOM 971 C C . LEU A 1 118 ? -14.903 -2.832 16.477 1.00 90.06 118 LEU A C 1
ATOM 973 O O . LEU A 1 118 ? -14.252 -3.236 17.439 1.00 90.06 118 LEU A O 1
ATOM 977 N N . LYS A 1 119 ? -14.997 -1.532 16.203 1.00 87.00 119 LYS A N 1
ATOM 978 C CA . LYS A 1 119 ? -14.442 -0.476 17.055 1.00 87.00 119 LYS A CA 1
ATOM 979 C C . LYS A 1 119 ? -15.360 0.728 17.115 1.00 87.00 119 LYS A C 1
ATOM 981 O O . LYS A 1 119 ? -16.094 1.005 16.177 1.00 87.00 119 LYS A O 1
ATOM 986 N N . ASP A 1 120 ? -15.233 1.501 18.187 1.00 80.62 120 ASP A N 1
ATOM 987 C CA . ASP A 1 120 ? -15.800 2.845 18.310 1.00 80.62 120 ASP A CA 1
ATOM 988 C C . ASP A 1 120 ? -15.695 3.679 17.025 1.00 80.62 120 ASP A C 1
ATOM 990 O O . ASP A 1 120 ? -14.633 3.749 16.403 1.00 80.62 120 ASP A O 1
ATOM 994 N N . ALA A 1 121 ? -16.745 4.447 16.720 1.00 78.56 121 ALA A N 1
ATOM 995 C CA . ALA A 1 121 ? -16.833 5.268 15.508 1.00 78.56 121 ALA A CA 1
ATOM 996 C C . ALA A 1 121 ? -15.707 6.300 15.324 1.00 78.56 121 ALA A C 1
ATOM 998 O O . ALA A 1 121 ? -15.423 6.724 14.208 1.00 78.56 121 ALA A O 1
ATOM 999 N N . LYS A 1 122 ? -15.040 6.695 16.416 1.00 77.19 122 LYS A N 1
ATOM 1000 C CA . LYS A 1 122 ? -13.909 7.638 16.395 1.00 77.19 122 LYS A CA 1
ATOM 1001 C C . LYS A 1 122 ? -12.556 6.978 16.166 1.00 77.19 122 LYS A C 1
ATOM 1003 O O . LYS A 1 122 ? -11.563 7.690 16.019 1.00 77.19 122 LYS A O 1
ATOM 1008 N N . LYS A 1 123 ? -12.476 5.649 16.238 1.00 77.62 123 LYS A N 1
ATOM 1009 C CA . LYS A 1 123 ? -11.195 4.954 16.164 1.00 77.62 123 LYS A CA 1
ATOM 1010 C C . LYS A 1 123 ? -10.748 4.812 14.723 1.00 77.62 123 LYS A C 1
ATOM 1012 O O . LYS A 1 123 ? -11.500 4.397 13.843 1.00 77.62 123 LYS A O 1
ATOM 1017 N N . ASP A 1 124 ? -9.484 5.149 14.532 1.00 78.00 124 ASP A N 1
ATOM 1018 C CA . ASP A 1 124 ? -8.739 4.830 13.332 1.00 78.00 124 ASP A CA 1
ATOM 1019 C C . ASP A 1 124 ? -8.425 3.326 13.338 1.00 78.00 124 ASP A C 1
ATOM 1021 O O . ASP A 1 124 ? -7.960 2.787 14.349 1.00 78.00 124 ASP A O 1
ATOM 1025 N N . LEU A 1 125 ? -8.733 2.652 12.229 1.00 81.75 125 LEU A N 1
ATOM 1026 C CA . LEU A 1 125 ? -8.576 1.206 12.092 1.00 81.75 125 LEU A CA 1
ATOM 1027 C C . LEU A 1 125 ? -7.105 0.781 11.959 1.00 81.75 125 LEU A C 1
ATOM 1029 O O . LEU A 1 125 ? -6.791 -0.375 12.238 1.00 81.75 125 LEU A O 1
ATOM 1033 N N . ASP A 1 126 ? -6.213 1.713 11.611 1.00 73.00 126 ASP A N 1
ATOM 1034 C CA . ASP A 1 126 ? -4.782 1.462 11.405 1.00 73.00 126 ASP A CA 1
ATOM 1035 C C . ASP A 1 126 ? -3.914 1.922 12.589 1.00 73.00 126 ASP A C 1
ATOM 1037 O O . ASP A 1 126 ? -2.721 1.635 12.638 1.00 73.00 126 ASP A O 1
ATOM 1041 N N . LYS A 1 127 ? -4.480 2.622 13.583 1.00 72.38 127 LYS A N 1
ATOM 1042 C CA . LYS A 1 127 ? -3.694 3.123 14.723 1.00 72.38 127 LYS A CA 1
ATOM 1043 C C . LYS A 1 127 ? -3.591 2.117 15.862 1.00 72.38 127 LYS A C 1
ATOM 1045 O O . LYS A 1 127 ? -4.583 1.537 16.317 1.00 72.38 127 LYS A O 1
ATOM 1050 N N . LYS A 1 128 ? -2.369 1.978 16.384 1.00 67.38 128 LYS A N 1
ATOM 1051 C CA . LYS A 1 128 ? -2.071 1.178 17.578 1.00 67.38 128 LYS A CA 1
ATOM 1052 C C . LYS A 1 128 ? -2.797 1.732 18.798 1.00 67.38 128 LYS A C 1
ATOM 1054 O O . LYS A 1 128 ? -2.909 2.941 19.001 1.00 67.38 128 LYS A O 1
ATOM 1059 N N . GLN A 1 129 ? -3.293 0.824 19.630 1.00 64.25 129 GLN A N 1
ATOM 1060 C CA . GLN A 1 129 ? -4.103 1.173 20.791 1.00 64.25 129 GLN A CA 1
ATOM 1061 C C . GLN A 1 129 ? -3.257 1.333 22.060 1.00 64.25 129 GLN A C 1
ATOM 1063 O O . GLN A 1 129 ? -2.285 0.612 22.295 1.00 64.25 129 GLN A O 1
ATOM 1068 N N . ASN A 1 130 ? -3.684 2.233 22.949 1.00 52.62 130 ASN A N 1
ATOM 1069 C CA . ASN A 1 130 ? -3.081 2.421 24.271 1.00 52.62 130 ASN A CA 1
ATOM 1070 C C . ASN A 1 130 ? -3.582 1.366 25.287 1.00 52.62 130 ASN A C 1
ATOM 1072 O O . ASN A 1 130 ? -4.142 1.697 26.330 1.00 52.62 130 ASN A O 1
ATOM 1076 N N . ARG A 1 131 ? -3.463 0.078 24.937 1.00 55.69 131 ARG A N 1
ATOM 1077 C CA . ARG A 1 131 ? -3.749 -1.091 25.793 1.00 55.69 131 ARG A CA 1
ATOM 1078 C C . ARG A 1 131 ? -2.511 -1.993 25.851 1.00 55.69 131 ARG A C 1
ATOM 1080 O O . ARG A 1 131 ? -1.629 -1.858 25.012 1.00 55.69 131 ARG A O 1
ATOM 1087 N N . SER A 1 132 ? -2.465 -2.924 26.805 1.00 43.41 132 SER A N 1
ATOM 1088 C CA . SER A 1 132 ? -1.311 -3.804 27.087 1.00 43.41 132 SER A CA 1
ATOM 1089 C C . SER A 1 132 ? -0.750 -4.577 25.886 1.00 43.41 132 SER A C 1
ATOM 1091 O O . SER A 1 132 ? 0.413 -4.965 25.920 1.00 43.41 132 SER A O 1
ATOM 1093 N N . THR A 1 133 ? -1.548 -4.807 24.840 1.00 50.09 133 THR A N 1
ATOM 1094 C CA . THR A 1 133 ? -1.148 -5.546 23.634 1.00 50.09 133 THR A CA 1
ATOM 1095 C C . THR A 1 133 ? -0.678 -4.657 22.480 1.00 50.09 133 THR A C 1
ATOM 1097 O O . THR A 1 133 ? -0.068 -5.174 21.555 1.00 50.09 133 THR A O 1
ATOM 1100 N N . HIS A 1 134 ? -0.928 -3.340 22.517 1.00 62.97 134 HIS A N 1
ATOM 1101 C CA . HIS A 1 134 ? -0.546 -2.362 21.482 1.00 62.97 134 HIS A CA 1
ATOM 1102 C C . HIS A 1 134 ? -0.903 -2.718 20.022 1.00 62.97 134 HIS A C 1
ATOM 1104 O O . HIS A 1 134 ? -0.318 -2.147 19.105 1.00 62.97 134 HIS A O 1
ATOM 1110 N N . LEU A 1 135 ? -1.883 -3.602 19.797 1.00 67.19 135 LEU A N 1
ATOM 1111 C CA . LEU A 1 135 ? -2.307 -4.000 18.451 1.00 67.19 135 LEU A CA 1
ATOM 1112 C C . LEU A 1 135 ? -3.279 -2.991 17.820 1.00 67.19 135 LEU A C 1
ATOM 1114 O O . LEU A 1 135 ? -4.094 -2.381 18.524 1.00 67.19 135 LEU A O 1
ATOM 1118 N N . THR A 1 136 ? -3.235 -2.852 16.497 1.00 78.12 136 THR A N 1
ATOM 1119 C CA . THR A 1 136 ? -4.249 -2.148 15.699 1.00 78.12 136 THR A CA 1
ATOM 1120 C C . THR A 1 136 ? -5.546 -2.969 15.619 1.00 78.12 136 THR A C 1
ATOM 1122 O O . THR A 1 136 ? -5.530 -4.190 15.807 1.00 78.12 136 THR A O 1
ATOM 1125 N N . PRO A 1 137 ? -6.703 -2.341 15.342 1.00 81.44 137 PRO A N 1
ATOM 1126 C CA . PRO A 1 137 ? -7.937 -3.064 15.023 1.00 81.44 137 PRO A CA 1
ATOM 1127 C C . PRO A 1 137 ? -7.766 -4.118 13.921 1.00 81.44 137 PRO A C 1
ATOM 1129 O O . PRO A 1 137 ? -8.257 -5.235 14.056 1.00 81.44 137 PRO A O 1
ATOM 1132 N N . VAL A 1 138 ? -7.019 -3.801 12.861 1.00 83.12 138 VAL A N 1
ATOM 1133 C CA . VAL A 1 138 ? -6.737 -4.762 11.786 1.00 83.12 138 VAL A CA 1
ATOM 1134 C C . VAL A 1 138 ? -5.942 -5.960 12.312 1.00 83.12 138 VAL A C 1
ATOM 1136 O O . VAL A 1 138 ? -6.325 -7.102 12.072 1.00 83.12 138 VAL A O 1
ATOM 1139 N N . GLU A 1 139 ? -4.885 -5.734 13.095 1.00 77.81 139 GLU A N 1
ATOM 1140 C CA . GLU A 1 139 ? -4.096 -6.816 13.707 1.00 77.81 139 GLU A CA 1
ATOM 1141 C C . GLU A 1 139 ? -4.939 -7.747 14.585 1.00 77.81 139 GLU A C 1
ATOM 1143 O O . GLU A 1 139 ? -4.755 -8.967 14.556 1.00 77.81 139 GLU A O 1
ATOM 1148 N N . GLN A 1 140 ? -5.886 -7.183 15.340 1.00 78.62 140 GLN A N 1
ATOM 1149 C CA . GLN A 1 140 ? -6.806 -7.952 16.181 1.00 78.62 140 GLN A CA 1
ATOM 1150 C C . GLN A 1 140 ? -7.682 -8.877 15.321 1.00 78.62 140 GLN A C 1
ATOM 1152 O O . GLN A 1 140 ? -7.680 -10.090 15.545 1.00 78.62 140 GLN A O 1
ATOM 1157 N N . GLY A 1 141 ? -8.316 -8.351 14.266 1.00 83.31 141 GLY A N 1
ATOM 1158 C CA . GLY A 1 141 ? -9.139 -9.148 13.347 1.00 83.31 141 GLY A CA 1
ATOM 1159 C C . GLY A 1 141 ? -8.384 -10.316 12.692 1.00 83.31 141 GLY A C 1
ATOM 1160 O O . GLY A 1 141 ? -8.891 -11.439 12.629 1.00 83.31 141 GLY A O 1
ATOM 1161 N N . PHE A 1 142 ? -7.139 -10.093 12.261 1.00 82.88 142 PHE A N 1
ATOM 1162 C CA . PHE A 1 142 ? -6.305 -11.139 11.650 1.00 82.88 142 PHE A CA 1
ATOM 1163 C C . PHE A 1 142 ? -5.848 -12.211 12.645 1.00 82.88 142 PHE A C 1
ATOM 1165 O O . PHE A 1 142 ? -5.807 -13.397 12.302 1.00 82.88 142 PHE A O 1
ATOM 1172 N N . SER A 1 143 ? -5.544 -11.822 13.887 1.00 78.56 143 SER A N 1
ATOM 1173 C CA . SER A 1 143 ? -5.232 -12.771 14.960 1.00 78.56 143 SER A CA 1
ATOM 1174 C C . SER A 1 143 ? -6.371 -13.772 15.159 1.00 78.56 143 SER A C 1
ATOM 1176 O O . SER A 1 143 ? -6.129 -14.973 15.279 1.00 78.56 143 SER A O 1
ATOM 1178 N N . TYR A 1 144 ? -7.623 -13.313 15.105 1.00 77.94 144 TYR A N 1
ATOM 1179 C CA . TYR A 1 144 ? -8.794 -14.180 15.217 1.00 77.94 144 TYR A CA 1
ATOM 1180 C C . TYR A 1 144 ? -9.005 -15.082 13.998 1.00 77.94 144 TYR A C 1
ATOM 1182 O O . TYR A 1 144 ? -9.329 -16.258 14.168 1.00 77.94 144 TYR A O 1
ATOM 1190 N N . ALA A 1 145 ? -8.800 -14.588 12.775 1.00 78.69 145 ALA A N 1
ATOM 1191 C CA . ALA A 1 145 ? -8.961 -15.408 11.572 1.00 78.69 145 ALA A CA 1
ATOM 1192 C C . ALA A 1 145 ? -8.005 -16.607 11.550 1.00 78.69 145 ALA A C 1
ATOM 1194 O O . ALA A 1 145 ? -8.440 -17.738 11.328 1.00 78.69 145 ALA A O 1
ATOM 1195 N N . ASN A 1 146 ? -6.734 -16.389 11.905 1.00 71.12 146 ASN A N 1
ATOM 1196 C CA . ASN A 1 146 ? -5.728 -17.453 12.003 1.00 71.12 146 ASN A CA 1
ATOM 1197 C C . ASN A 1 146 ? -6.112 -18.558 13.005 1.00 71.12 146 ASN A C 1
ATOM 1199 O O . ASN A 1 146 ? -5.682 -19.704 12.867 1.00 71.12 146 ASN A O 1
ATOM 1203 N N . LYS A 1 147 ? -6.946 -18.235 14.000 1.00 72.00 147 LYS A N 1
ATOM 1204 C CA . LYS A 1 147 ? -7.386 -19.166 15.047 1.00 72.00 147 LYS A CA 1
ATOM 1205 C C . LYS A 1 147 ? -8.669 -19.930 14.716 1.00 72.00 147 LYS A C 1
ATOM 1207 O O . LYS A 1 147 ? -9.017 -20.847 15.457 1.00 72.00 147 LYS A O 1
ATOM 1212 N N . ASN A 1 148 ? -9.366 -19.581 13.634 1.00 68.88 148 ASN A N 1
ATOM 1213 C CA . ASN A 1 148 ? -10.639 -20.195 13.231 1.00 68.88 148 ASN A CA 1
ATOM 1214 C C . ASN A 1 148 ? -10.500 -21.246 12.114 1.00 68.88 148 ASN A C 1
ATOM 1216 O O . ASN A 1 148 ? -11.493 -21.751 11.591 1.00 68.88 148 ASN A O 1
ATOM 1220 N N . GLY A 1 149 ? -9.264 -21.637 11.792 1.00 66.25 149 GLY A N 1
ATOM 1221 C CA . GLY A 1 149 ? -8.964 -22.695 10.829 1.00 66.25 149 GLY A CA 1
ATOM 1222 C C . GLY A 1 149 ? -9.021 -22.239 9.369 1.00 66.25 149 GLY A C 1
ATOM 1223 O O . GLY A 1 149 ? -9.379 -21.110 9.045 1.00 66.25 149 GLY A O 1
ATOM 1224 N N . SER A 1 150 ? -8.664 -23.147 8.457 1.00 70.81 150 SER A N 1
ATOM 1225 C CA . SER A 1 150 ? -8.441 -22.835 7.034 1.00 70.81 150 SER A CA 1
ATOM 1226 C C . SER A 1 150 ? -9.692 -22.431 6.247 1.00 70.81 150 SER A C 1
ATOM 1228 O O . SER A 1 150 ? -9.568 -21.905 5.145 1.00 70.81 150 SER A O 1
ATOM 1230 N N . LYS A 1 151 ? -10.892 -22.673 6.788 1.00 84.12 151 LYS A N 1
ATOM 1231 C CA . LYS A 1 151 ? -12.163 -22.266 6.169 1.00 84.12 151 LYS A CA 1
ATOM 1232 C C . LYS A 1 151 ? -12.490 -20.784 6.376 1.00 84.12 151 LYS A C 1
ATOM 1234 O O . LYS A 1 151 ? -13.308 -20.250 5.626 1.00 84.12 151 LYS A O 1
ATOM 1239 N N . CYS A 1 152 ? -11.862 -20.126 7.353 1.00 87.44 152 CYS A N 1
ATOM 1240 C CA . CYS A 1 152 ? -12.008 -18.694 7.582 1.00 87.44 152 CYS A CA 1
ATOM 1241 C C . CYS A 1 152 ? -11.216 -17.921 6.518 1.00 87.44 152 CYS A C 1
ATOM 1243 O O . CYS A 1 152 ? -10.014 -17.677 6.648 1.00 87.44 152 CYS A O 1
ATOM 1245 N N . GLY A 1 153 ? -11.892 -17.581 5.422 1.00 90.81 153 GLY A N 1
ATOM 1246 C CA . GLY A 1 153 ? -11.273 -17.011 4.227 1.00 90.81 153 GLY A CA 1
ATOM 1247 C C . GLY A 1 153 ? -11.173 -15.487 4.218 1.00 90.81 153 GLY A C 1
ATOM 1248 O O . GLY A 1 153 ? -10.463 -14.953 3.364 1.00 90.81 153 GLY A O 1
ATOM 1249 N N . TRP A 1 154 ? -11.880 -14.801 5.119 1.00 95.25 154 TRP A N 1
ATOM 1250 C CA . TRP A 1 154 ? -12.091 -13.353 5.057 1.00 95.25 154 TRP A CA 1
ATOM 1251 C C . TRP A 1 154 ? -12.085 -12.707 6.447 1.00 95.25 154 TRP A C 1
ATOM 1253 O O . TRP A 1 154 ? -12.443 -13.339 7.443 1.00 95.25 154 TRP A O 1
ATOM 1263 N N . VAL A 1 155 ? -11.703 -11.432 6.503 1.00 94.62 155 VAL A N 1
ATOM 1264 C CA . VAL A 1 155 ? -11.740 -10.593 7.709 1.00 94.62 155 VAL A CA 1
ATOM 1265 C C . VAL A 1 155 ? -12.464 -9.298 7.380 1.00 94.62 155 VAL A C 1
ATOM 1267 O O . VAL A 1 155 ? -12.169 -8.658 6.372 1.00 94.62 155 VAL A O 1
ATOM 1270 N N . ILE A 1 156 ? -13.398 -8.901 8.236 1.00 96.31 156 ILE A N 1
ATOM 1271 C CA . ILE A 1 156 ? -14.057 -7.603 8.193 1.00 96.31 156 ILE A CA 1
ATOM 1272 C C . ILE A 1 156 ? -13.609 -6.794 9.402 1.00 96.31 156 ILE A C 1
ATOM 1274 O O . ILE A 1 156 ? -13.668 -7.272 10.530 1.00 96.31 156 ILE A O 1
ATOM 1278 N N . VAL A 1 157 ? -13.198 -5.551 9.171 1.00 93.88 157 VAL A N 1
ATOM 1279 C CA . VAL A 1 157 ? -12.863 -4.601 10.239 1.00 93.88 157 VAL A CA 1
ATOM 1280 C C . VAL A 1 157 ? -13.697 -3.346 10.038 1.00 93.88 157 VAL A C 1
ATOM 1282 O O . VAL A 1 157 ? -13.762 -2.828 8.921 1.00 93.88 157 VAL A O 1
ATOM 1285 N N . SER A 1 158 ? -14.365 -2.850 11.080 1.00 93.75 158 SER A N 1
ATOM 1286 C CA . SER A 1 158 ? -15.207 -1.660 10.942 1.00 93.75 158 SER A CA 1
ATOM 1287 C C . SER A 1 158 ? -15.251 -0.778 12.182 1.00 93.75 158 SER A C 1
ATOM 1289 O O . SER A 1 158 ? -15.252 -1.260 13.309 1.00 93.75 158 SER A O 1
ATOM 1291 N N . ASN A 1 159 ? -15.362 0.531 11.953 1.00 90.81 159 ASN A N 1
ATOM 1292 C CA . ASN A 1 159 ? -15.718 1.515 12.975 1.00 90.81 159 ASN A CA 1
ATOM 1293 C C . ASN A 1 159 ? -17.153 2.047 12.791 1.00 90.81 159 ASN A C 1
ATOM 1295 O O . ASN A 1 159 ? -17.440 3.204 13.081 1.00 90.81 159 ASN A O 1
ATOM 1299 N N . PHE A 1 160 ? -18.064 1.244 12.231 1.00 90.94 160 PHE A N 1
ATOM 1300 C CA . PHE A 1 160 ? -19.468 1.601 11.946 1.00 90.94 160 PHE A CA 1
ATOM 1301 C C . PHE A 1 160 ? -19.695 2.691 10.887 1.00 90.94 160 PHE A C 1
ATOM 1303 O O . PHE A 1 160 ? -20.837 2.908 10.477 1.00 90.94 160 PHE A O 1
ATOM 1310 N N . ILE A 1 161 ? -18.641 3.392 10.469 1.00 90.62 161 ILE A N 1
ATOM 1311 C CA . ILE A 1 161 ? -18.646 4.402 9.408 1.00 90.62 161 ILE A CA 1
ATOM 1312 C C . ILE A 1 161 ? -17.907 3.844 8.195 1.00 90.62 161 ILE A C 1
ATOM 1314 O O . ILE A 1 161 ? -18.434 3.837 7.085 1.00 90.62 161 ILE A O 1
ATOM 1318 N N . GLU A 1 162 ? -16.694 3.362 8.436 1.00 92.88 162 GLU A N 1
ATOM 1319 C CA . GLU A 1 162 ? -15.845 2.675 7.483 1.00 92.88 162 GLU A CA 1
ATOM 1320 C C . GLU A 1 162 ? -15.883 1.174 7.772 1.00 92.88 162 GLU A C 1
ATOM 1322 O O . GLU A 1 162 ? -15.713 0.736 8.914 1.00 92.88 162 GLU A O 1
ATOM 1327 N N . THR A 1 163 ? -16.120 0.377 6.737 1.00 94.94 163 THR A N 1
ATOM 1328 C CA . THR A 1 163 ? -16.052 -1.084 6.767 1.00 94.94 163 THR A CA 1
ATOM 1329 C C . THR A 1 163 ? -15.025 -1.531 5.741 1.00 94.94 163 THR A C 1
ATOM 1331 O O . THR A 1 163 ? -15.058 -1.085 4.595 1.00 94.94 163 THR A O 1
ATOM 1334 N N . ARG A 1 164 ? -14.113 -2.410 6.148 1.00 95.31 164 ARG A N 1
ATOM 1335 C CA . ARG A 1 164 ? -13.044 -2.942 5.306 1.00 95.31 164 ARG A CA 1
ATOM 1336 C C . ARG A 1 164 ? -13.158 -4.454 5.198 1.00 95.31 164 ARG A C 1
ATOM 1338 O O . ARG A 1 164 ? -13.358 -5.107 6.219 1.00 95.31 164 ARG A O 1
ATOM 1345 N N . LEU A 1 165 ? -13.017 -4.992 3.991 1.00 96.31 165 LEU A N 1
ATOM 1346 C CA . LEU A 1 165 ? -12.998 -6.426 3.702 1.00 96.31 165 LEU A CA 1
ATOM 1347 C C . LEU A 1 165 ? -11.604 -6.844 3.236 1.00 96.31 165 LEU A C 1
ATOM 1349 O O . LEU A 1 165 ? -11.108 -6.326 2.238 1.00 96.31 165 LEU A O 1
ATOM 1353 N N . TYR A 1 166 ? -11.028 -7.825 3.919 1.00 93.31 166 TYR A N 1
ATOM 1354 C CA . TYR A 1 166 ? -9.703 -8.366 3.646 1.00 93.31 166 TYR A CA 1
ATOM 1355 C C . TYR A 1 166 ? -9.756 -9.862 3.361 1.00 93.31 166 TYR A C 1
ATOM 1357 O O . TYR A 1 166 ? -10.545 -10.589 3.978 1.00 93.31 166 TYR A O 1
ATOM 1365 N N . LYS A 1 167 ? -8.828 -10.353 2.535 1.00 91.31 167 LYS A N 1
ATOM 1366 C CA . LYS A 1 167 ? -8.518 -11.784 2.490 1.00 91.31 167 LYS A CA 1
ATOM 1367 C C . LYS A 1 167 ? -7.760 -12.186 3.758 1.00 91.31 167 LYS A C 1
ATOM 1369 O O . LYS A 1 167 ? -6.843 -11.492 4.184 1.00 91.31 167 LYS A O 1
ATOM 1374 N N . SER A 1 168 ? -8.101 -13.322 4.367 1.00 85.31 168 SER A N 1
ATOM 1375 C CA . SER A 1 168 ? -7.522 -13.721 5.664 1.00 85.31 168 SER A CA 1
ATOM 1376 C C . SER A 1 168 ? -6.003 -13.949 5.662 1.00 85.31 168 SER A C 1
ATOM 1378 O O . SER A 1 168 ? -5.387 -13.951 6.723 1.00 85.31 168 SER A O 1
ATOM 1380 N N . ASN A 1 169 ? -5.383 -14.100 4.490 1.00 76.25 169 ASN A N 1
ATOM 1381 C CA . ASN A 1 169 ? -3.939 -14.280 4.328 1.00 76.25 169 ASN A CA 1
ATOM 1382 C C . ASN A 1 169 ? -3.165 -12.970 4.060 1.00 76.25 169 ASN A C 1
ATOM 1384 O O . ASN A 1 169 ? -1.935 -13.011 4.001 1.00 76.25 169 ASN A O 1
ATOM 1388 N N . SER A 1 170 ? -3.844 -11.828 3.884 1.00 74.44 170 SER A N 1
ATOM 1389 C CA . SER A 1 170 ? -3.207 -10.547 3.559 1.00 74.44 170 SER A CA 1
ATOM 1390 C C . SER A 1 170 ? -3.957 -9.363 4.165 1.00 74.44 170 SER A C 1
ATOM 1392 O O . SER A 1 170 ? -5.101 -9.094 3.815 1.00 74.44 170 SER A O 1
ATOM 1394 N N . SER A 1 171 ? -3.287 -8.611 5.043 1.00 75.56 171 SER A N 1
ATOM 1395 C CA . SER A 1 171 ? -3.821 -7.369 5.621 1.00 75.56 171 SER A CA 1
ATOM 1396 C C . SER A 1 171 ? -3.411 -6.107 4.854 1.00 75.56 171 SER A C 1
ATOM 1398 O O . SER A 1 171 ? -3.679 -5.006 5.327 1.00 75.56 171 SER A O 1
ATOM 1400 N N . LEU A 1 172 ? -2.701 -6.252 3.730 1.00 69.31 172 LEU A N 1
ATOM 1401 C CA . LEU A 1 172 ? -2.195 -5.133 2.927 1.00 69.31 172 LEU A CA 1
ATOM 1402 C C . LEU A 1 172 ? -3.261 -4.495 2.055 1.00 69.31 172 LEU A C 1
ATOM 1404 O O . LEU A 1 172 ? -3.307 -3.278 1.894 1.00 69.31 172 LEU A O 1
ATOM 1408 N N . GLU A 1 173 ? -4.059 -5.357 1.444 1.00 79.31 173 GLU A N 1
ATOM 1409 C CA . GLU A 1 173 ? -5.010 -4.989 0.421 1.00 79.31 173 GLU A CA 1
ATOM 1410 C C . GLU A 1 173 ? -6.408 -5.261 0.945 1.00 79.31 173 GLU A C 1
ATOM 1412 O O . GLU A 1 173 ? -6.670 -6.300 1.559 1.00 79.31 173 GLU A O 1
ATOM 1417 N N . TYR A 1 174 ? -7.309 -4.313 0.722 1.00 89.38 174 TYR A N 1
ATOM 1418 C CA . TYR A 1 174 ? -8.689 -4.456 1.151 1.00 89.38 174 TYR A CA 1
ATOM 1419 C C . TYR A 1 174 ? -9.643 -3.659 0.289 1.00 89.38 174 TYR A C 1
ATOM 1421 O O . TYR A 1 174 ? -9.274 -2.682 -0.364 1.00 89.38 174 TYR A O 1
ATOM 1429 N N . GLU A 1 175 ? -10.906 -4.063 0.349 1.00 93.25 175 GLU A N 1
ATOM 1430 C CA . GLU A 1 175 ? -12.003 -3.238 -0.124 1.00 93.25 175 GLU A CA 1
ATOM 1431 C C . GLU A 1 175 ? -12.551 -2.386 1.003 1.00 93.25 175 GLU A C 1
ATOM 1433 O O . GLU A 1 175 ? -12.866 -2.895 2.076 1.00 93.25 175 GLU A O 1
ATOM 1438 N N . VAL A 1 176 ? -12.669 -1.085 0.752 1.00 93.69 176 VAL A N 1
ATOM 1439 C CA . VAL A 1 176 ? -13.189 -0.112 1.712 1.00 93.69 176 VAL A CA 1
ATOM 1440 C C . VAL A 1 176 ? -14.571 0.369 1.299 1.00 93.69 176 VAL A C 1
ATOM 1442 O O . VAL A 1 176 ? -14.833 0.646 0.126 1.00 93.69 176 VAL A O 1
ATOM 1445 N N . PHE A 1 177 ? -15.447 0.502 2.288 1.00 94.81 177 PHE A N 1
ATOM 1446 C CA . PHE A 1 177 ? -16.792 1.027 2.139 1.00 94.81 177 PHE A CA 1
ATOM 1447 C C . PHE A 1 177 ? -17.030 2.088 3.208 1.00 94.81 177 PHE A C 1
ATOM 1449 O O . PHE A 1 177 ? -16.955 1.804 4.401 1.00 94.81 177 PHE A O 1
ATOM 1456 N N . ASP A 1 178 ? -17.321 3.313 2.779 1.00 92.69 178 ASP A N 1
ATOM 1457 C CA . ASP A 1 178 ? -17.644 4.426 3.671 1.00 92.69 178 ASP A CA 1
ATOM 1458 C C . ASP A 1 178 ? -19.143 4.710 3.586 1.00 92.69 178 ASP A C 1
ATOM 1460 O O . ASP A 1 178 ? -19.636 5.207 2.570 1.00 92.69 178 ASP A O 1
ATOM 1464 N N . ILE A 1 179 ? -19.875 4.424 4.663 1.00 93.06 179 ILE A N 1
ATOM 1465 C CA . ILE A 1 179 ? -21.331 4.595 4.703 1.00 93.06 179 ILE A CA 1
ATOM 1466 C C . ILE A 1 179 ? -21.736 6.059 4.455 1.00 93.06 179 ILE A C 1
ATOM 1468 O O . ILE A 1 179 ? -22.805 6.326 3.903 1.00 93.06 179 ILE A O 1
ATOM 1472 N N . ARG A 1 180 ? -20.873 7.042 4.754 1.00 90.00 180 ARG A N 1
ATOM 1473 C CA . ARG A 1 180 ? -21.147 8.465 4.468 1.00 90.00 180 ARG A CA 1
ATOM 1474 C C . ARG A 1 180 ? -21.229 8.748 2.967 1.00 90.00 180 ARG A C 1
ATOM 1476 O O . ARG A 1 180 ? -21.977 9.646 2.569 1.00 90.00 180 ARG A O 1
ATOM 1483 N N . LYS A 1 181 ? -20.511 7.971 2.149 1.00 89.94 181 LYS A N 1
ATOM 1484 C CA . LYS A 1 181 ? -20.495 8.056 0.678 1.00 89.94 181 LYS A CA 1
ATOM 1485 C C . LYS A 1 181 ? -21.618 7.264 0.012 1.00 89.94 181 LYS A C 1
ATOM 1487 O O . LYS A 1 181 ? -21.784 7.346 -1.195 1.00 89.94 181 LYS A O 1
ATOM 1492 N N . MET A 1 182 ? -22.431 6.534 0.773 1.00 90.06 182 MET A N 1
ATOM 1493 C CA . MET A 1 182 ? -23.607 5.846 0.235 1.00 90.06 182 MET A CA 1
ATOM 1494 C C . MET A 1 182 ? -24.767 6.823 -0.010 1.00 90.06 182 MET A C 1
ATOM 1496 O O . MET A 1 182 ? -25.888 6.565 0.400 1.00 90.06 182 MET A O 1
ATOM 1500 N N . ASP A 1 183 ? -24.527 7.990 -0.607 1.00 85.50 183 ASP A N 1
ATOM 1501 C CA . ASP A 1 183 ? -25.584 8.864 -1.136 1.00 85.50 183 ASP A CA 1
ATOM 1502 C C . ASP A 1 183 ? -26.042 8.445 -2.536 1.00 85.50 183 ASP A C 1
ATOM 1504 O O . ASP A 1 183 ? -27.161 8.766 -2.940 1.00 85.50 183 ASP A O 1
ATOM 1508 N N . SER A 1 184 ? -25.202 7.695 -3.249 1.00 88.38 184 SER A N 1
ATOM 1509 C CA . SER A 1 184 ? -25.509 7.119 -4.551 1.00 88.38 184 SER A CA 1
ATOM 1510 C C . SER A 1 184 ? -25.881 5.637 -4.462 1.00 88.38 184 SER A C 1
ATOM 1512 O O . SER A 1 184 ? -25.352 4.881 -3.643 1.00 88.38 184 SER A O 1
ATOM 1514 N N . GLU A 1 185 ? -26.777 5.209 -5.354 1.00 89.56 185 GLU A N 1
ATOM 1515 C CA . GLU A 1 185 ? -27.147 3.797 -5.515 1.00 89.56 185 GLU A CA 1
ATOM 1516 C C . GLU A 1 185 ? -25.923 2.937 -5.869 1.00 89.56 185 GLU A C 1
ATOM 1518 O O . GLU A 1 185 ? -25.786 1.834 -5.351 1.00 89.56 185 GLU A O 1
ATOM 1523 N N . ALA A 1 186 ? -24.996 3.461 -6.678 1.00 92.50 186 ALA A N 1
ATOM 1524 C CA . ALA A 1 186 ? -23.792 2.747 -7.099 1.00 92.50 186 ALA A CA 1
ATOM 1525 C C . ALA A 1 186 ? -22.911 2.311 -5.914 1.00 92.50 186 ALA A C 1
ATOM 1527 O O . ALA A 1 186 ? -22.480 1.159 -5.862 1.00 92.50 186 ALA A O 1
ATOM 1528 N N . GLU A 1 187 ? -22.694 3.193 -4.934 1.00 93.75 187 GLU A N 1
ATOM 1529 C CA . GLU A 1 187 ? -21.897 2.877 -3.740 1.00 93.75 187 GLU A CA 1
ATOM 1530 C C . GLU A 1 187 ? -22.568 1.809 -2.865 1.00 93.75 187 GLU A C 1
ATOM 1532 O O . GLU A 1 187 ? -21.898 0.923 -2.332 1.00 93.75 187 GLU A O 1
ATOM 1537 N N . PHE A 1 188 ? -23.900 1.824 -2.759 1.00 95.62 188 PHE A N 1
ATOM 1538 C CA . PHE A 1 188 ? -24.618 0.780 -2.027 1.00 95.62 188 PHE A CA 1
ATOM 1539 C C . PHE A 1 188 ? -24.689 -0.544 -2.774 1.00 95.62 188 PHE A C 1
ATOM 1541 O O . PHE A 1 188 ? -24.521 -1.584 -2.146 1.00 95.62 188 PHE A O 1
ATOM 1548 N N . LEU A 1 189 ? -24.881 -0.534 -4.096 1.00 96.06 189 LEU A N 1
ATOM 1549 C CA . LEU A 1 189 ? -24.799 -1.749 -4.906 1.00 96.06 189 LEU A CA 1
ATOM 1550 C C . LEU A 1 189 ? -23.424 -2.397 -4.759 1.00 96.06 189 LEU A C 1
ATOM 1552 O O . LEU A 1 189 ? -23.344 -3.607 -4.575 1.00 96.06 189 LEU A O 1
ATOM 1556 N N . ARG A 1 190 ? -22.355 -1.595 -4.760 1.00 95.69 190 ARG A N 1
ATOM 1557 C CA . ARG A 1 190 ? -20.989 -2.063 -4.519 1.00 95.69 190 ARG A CA 1
ATOM 1558 C C . ARG A 1 190 ? -20.831 -2.661 -3.119 1.00 95.69 190 ARG A C 1
ATOM 1560 O O . ARG A 1 190 ? -20.355 -3.784 -2.997 1.00 95.69 190 ARG A O 1
ATOM 1567 N N . PHE A 1 191 ? -21.257 -1.950 -2.076 1.00 97.06 191 PHE A N 1
ATOM 1568 C CA . PHE A 1 191 ? -21.241 -2.450 -0.695 1.00 97.06 191 PHE A CA 1
ATOM 1569 C C . PHE A 1 191 ? -21.996 -3.774 -0.546 1.00 97.06 191 PHE A C 1
ATOM 1571 O O . PHE A 1 191 ? -21.464 -4.744 -0.008 1.00 97.06 191 PHE A O 1
ATOM 1578 N N . TYR A 1 192 ? -23.219 -3.826 -1.070 1.00 97.81 192 TYR A N 1
ATOM 1579 C CA . TYR A 1 192 ? -24.064 -5.009 -1.019 1.00 97.81 192 TYR A CA 1
ATOM 1580 C C . TYR A 1 192 ? -23.433 -6.175 -1.780 1.00 97.81 192 TYR A C 1
ATOM 1582 O O . TYR A 1 192 ? -23.384 -7.284 -1.259 1.00 97.81 192 TYR A O 1
ATOM 1590 N N . PHE A 1 193 ? -22.921 -5.924 -2.989 1.00 97.88 193 PHE A N 1
ATOM 1591 C CA . PHE A 1 193 ? -22.316 -6.943 -3.842 1.00 97.88 193 PHE A CA 1
ATOM 1592 C C . PHE A 1 193 ? -21.170 -7.678 -3.143 1.00 97.88 193 PHE A C 1
ATOM 1594 O O . PHE A 1 193 ? -21.079 -8.894 -3.265 1.00 97.88 193 PHE A O 1
ATOM 1601 N N . PHE A 1 194 ? -20.307 -6.967 -2.417 1.00 97.94 194 PHE A N 1
ATOM 1602 C CA . PHE A 1 194 ? -19.166 -7.595 -1.748 1.00 97.94 194 PHE A CA 1
ATOM 1603 C C . PHE A 1 194 ? -19.526 -8.294 -0.440 1.00 97.94 194 PHE A C 1
ATOM 1605 O O . PHE A 1 194 ? -18.877 -9.275 -0.084 1.00 97.94 194 PHE A O 1
ATOM 1612 N N . LEU A 1 195 ? -20.508 -7.776 0.299 1.00 98.12 195 LEU A N 1
ATOM 1613 C CA . LEU A 1 195 ? -20.718 -8.188 1.684 1.00 98.12 195 LEU A CA 1
ATOM 1614 C C . LEU A 1 195 ? -21.960 -9.048 1.905 1.00 98.12 195 LEU A C 1
ATOM 1616 O O . LEU A 1 195 ? -22.045 -9.658 2.968 1.00 98.12 195 LEU A O 1
ATOM 1620 N N . CYS A 1 196 ? -22.913 -9.128 0.969 1.00 97.75 196 CYS A N 1
ATOM 1621 C CA . CYS A 1 196 ? -24.112 -9.940 1.185 1.00 97.75 196 CYS A CA 1
ATOM 1622 C C . CYS A 1 196 ? -23.770 -11.427 1.347 1.00 97.75 196 CYS A C 1
ATOM 1624 O O . CYS A 1 196 ? -22.806 -11.933 0.758 1.00 97.75 196 CYS A O 1
ATOM 1626 N N . LYS A 1 197 ? -24.577 -12.131 2.150 1.00 97.06 197 LYS A N 1
ATOM 1627 C CA . LYS A 1 197 ? -24.373 -13.547 2.480 1.00 97.06 197 LYS A CA 1
ATOM 1628 C C . LYS A 1 197 ? -24.185 -14.394 1.230 1.00 97.06 197 LYS A C 1
ATOM 1630 O O . LYS A 1 197 ? -23.258 -15.194 1.170 1.00 97.06 197 LYS A O 1
ATOM 1635 N N . GLU A 1 198 ? -25.045 -14.191 0.235 1.00 96.19 198 GLU A N 1
ATOM 1636 C CA . GLU A 1 198 ? -25.085 -14.990 -0.989 1.00 96.19 198 GLU A CA 1
ATOM 1637 C C . GLU A 1 198 ? -23.814 -14.860 -1.840 1.00 96.19 198 GLU A C 1
ATOM 1639 O O . GLU A 1 198 ? -23.516 -15.759 -2.625 1.00 96.19 198 GLU A O 1
ATOM 1644 N N . HIS A 1 199 ? -23.071 -13.757 -1.711 1.00 97.75 199 HIS A N 1
ATOM 1645 C CA . HIS A 1 199 ? -21.845 -13.536 -2.474 1.00 97.75 199 HIS A CA 1
ATOM 1646 C C . HIS A 1 199 ? -20.585 -13.863 -1.673 1.00 97.75 199 HIS A C 1
ATOM 1648 O O . HIS A 1 199 ? -19.647 -14.425 -2.244 1.00 97.75 199 HIS A O 1
ATOM 1654 N N . LEU A 1 200 ? -20.543 -13.517 -0.381 1.00 97.94 200 LEU A N 1
ATOM 1655 C CA . LEU A 1 200 ? -19.327 -13.620 0.428 1.00 97.94 200 LEU A CA 1
ATOM 1656 C C . LEU A 1 200 ? -19.080 -15.036 0.961 1.00 97.94 200 LEU A C 1
ATOM 1658 O O . LEU A 1 200 ? -17.925 -15.462 1.016 1.00 97.94 200 LEU A O 1
ATOM 1662 N N . ILE A 1 201 ? -20.130 -15.783 1.321 1.00 96.50 201 ILE A N 1
ATOM 1663 C CA . ILE A 1 201 ? -19.993 -17.119 1.918 1.00 96.50 201 ILE A CA 1
ATOM 1664 C C . ILE A 1 201 ? -20.811 -18.181 1.177 1.00 96.50 201 ILE A C 1
ATOM 1666 O O . ILE A 1 201 ? -21.884 -17.926 0.644 1.00 96.50 201 ILE A O 1
ATOM 1670 N N . VAL A 1 202 ? -20.304 -19.413 1.175 1.00 95.44 202 VAL A N 1
ATOM 1671 C CA . VAL A 1 202 ? -21.010 -20.598 0.675 1.00 95.44 202 VAL A CA 1
ATOM 1672 C C . VAL A 1 202 ? -20.665 -21.794 1.555 1.00 95.44 202 VAL A C 1
ATOM 1674 O O . VAL A 1 202 ? -19.567 -21.869 2.111 1.00 95.44 202 VAL A O 1
ATOM 1677 N N . GLU A 1 203 ? -21.600 -22.730 1.708 1.00 91.38 203 GLU A N 1
ATOM 1678 C CA . GLU A 1 203 ? -21.392 -23.907 2.557 1.00 91.38 203 GLU A CA 1
ATOM 1679 C C . GLU A 1 203 ? -20.290 -24.804 1.970 1.00 91.38 203 GLU A C 1
ATOM 1681 O O . GLU A 1 203 ? -19.336 -25.185 2.657 1.00 91.38 203 GLU A O 1
ATOM 1686 N N . ASN A 1 204 ? -20.387 -25.060 0.660 1.00 91.00 204 ASN A N 1
ATOM 1687 C CA . ASN A 1 204 ? -19.513 -25.946 -0.097 1.00 91.00 204 ASN A CA 1
ATOM 1688 C C . ASN A 1 204 ? -18.950 -25.243 -1.338 1.00 91.00 204 ASN A C 1
ATOM 1690 O O . ASN A 1 204 ? -19.685 -24.600 -2.084 1.00 91.00 204 ASN A O 1
ATOM 1694 N N . GLY A 1 205 ? -17.655 -25.426 -1.598 1.00 91.56 205 GLY A N 1
ATOM 1695 C CA . GLY A 1 205 ? -16.970 -24.810 -2.735 1.00 91.56 205 GLY A CA 1
ATOM 1696 C C . GLY A 1 205 ? -16.477 -23.394 -2.439 1.00 91.56 205 GLY A C 1
ATOM 1697 O O . GLY A 1 205 ? -16.064 -23.104 -1.318 1.00 91.56 205 GLY A O 1
ATOM 1698 N N . LYS A 1 206 ? -16.476 -22.548 -3.471 1.00 94.69 206 LYS A N 1
ATOM 1699 C CA . LYS A 1 206 ? -15.965 -21.171 -3.445 1.00 94.69 206 LYS A CA 1
ATOM 1700 C C . LYS A 1 206 ? -17.119 -20.199 -3.639 1.00 94.69 206 LYS A C 1
ATOM 1702 O O . LYS A 1 206 ? -17.903 -20.389 -4.575 1.00 94.69 206 LYS A O 1
ATOM 1707 N N . SER A 1 207 ? -17.218 -19.189 -2.778 1.00 96.88 207 SER A N 1
ATOM 1708 C CA . SER A 1 207 ? -18.224 -18.133 -2.918 1.00 96.88 207 SER A CA 1
ATOM 1709 C C . SER A 1 207 ? -17.957 -17.281 -4.167 1.00 96.88 207 SER A C 1
ATOM 1711 O O . SER A 1 207 ? -16.919 -17.427 -4.820 1.00 96.88 207 SER A O 1
ATOM 1713 N N . LEU A 1 208 ? -18.881 -16.383 -4.521 1.00 97.12 208 LEU A N 1
ATOM 1714 C CA . LEU A 1 208 ? -18.660 -15.464 -5.642 1.00 97.12 208 LEU A CA 1
ATOM 1715 C C . LEU A 1 208 ? -17.418 -14.595 -5.400 1.00 97.12 208 LEU A C 1
ATOM 1717 O O . LEU A 1 208 ? -16.626 -14.389 -6.316 1.00 97.12 208 LEU A O 1
ATOM 1721 N N . ILE A 1 209 ? -17.228 -14.122 -4.166 1.00 97.38 209 ILE A N 1
ATOM 1722 C CA . ILE A 1 209 ? -16.080 -13.282 -3.811 1.00 97.38 209 ILE A CA 1
ATOM 1723 C C . ILE A 1 209 ? -14.775 -14.094 -3.765 1.00 97.38 209 ILE A C 1
ATOM 1725 O O . ILE A 1 209 ? -13.735 -13.572 -4.163 1.00 97.38 209 ILE A O 1
ATOM 1729 N N . ASP A 1 210 ? -14.809 -15.380 -3.391 1.00 95.50 210 ASP A N 1
ATOM 1730 C CA . ASP A 1 210 ? -13.641 -16.268 -3.532 1.00 95.50 210 ASP A CA 1
ATOM 1731 C C . ASP A 1 210 ? -13.235 -16.446 -5.004 1.00 95.50 210 ASP A C 1
ATOM 1733 O O . ASP A 1 210 ? -12.057 -16.343 -5.334 1.00 95.50 210 ASP A O 1
ATOM 1737 N N . GLN A 1 211 ? -14.203 -16.674 -5.898 1.00 96.06 211 GLN A N 1
ATOM 1738 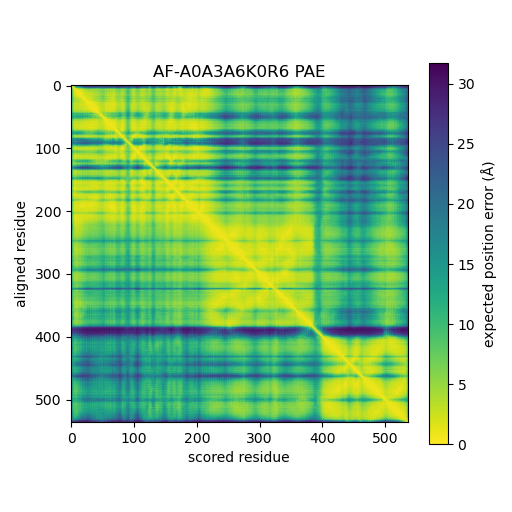C CA . GLN A 1 211 ? -13.945 -16.813 -7.338 1.00 96.06 211 GLN A CA 1
ATOM 1739 C C . GLN A 1 211 ? -13.403 -15.514 -7.942 1.00 96.06 211 GLN A C 1
ATOM 1741 O O . GLN A 1 211 ? -12.455 -15.542 -8.723 1.00 96.06 211 GLN A O 1
ATOM 1746 N N . LEU A 1 212 ? -13.971 -14.372 -7.544 1.00 95.75 212 LEU A N 1
ATOM 1747 C CA . LEU A 1 212 ? -13.500 -13.054 -7.959 1.00 95.75 212 LEU A CA 1
ATOM 1748 C C . LEU A 1 212 ? -12.050 -12.807 -7.519 1.00 95.75 212 LEU A C 1
ATOM 1750 O O . LEU A 1 212 ? -11.276 -12.210 -8.263 1.00 95.75 212 LEU A O 1
ATOM 1754 N N . TYR A 1 213 ? -11.678 -13.266 -6.321 1.00 92.62 213 TYR A N 1
ATOM 1755 C CA . TYR A 1 213 ? -10.317 -13.137 -5.800 1.00 92.62 213 TYR A CA 1
ATOM 1756 C C . TYR A 1 213 ? -9.325 -13.983 -6.593 1.00 92.62 213 TYR A C 1
ATOM 1758 O O . TYR A 1 213 ? -8.259 -13.499 -6.954 1.00 92.62 213 TYR A O 1
ATOM 1766 N N . GLU A 1 214 ? -9.697 -15.208 -6.949 1.00 91.69 214 GLU A N 1
ATOM 1767 C CA . GLU A 1 214 ? -8.862 -16.058 -7.802 1.00 91.69 214 GLU A CA 1
ATOM 1768 C C . GLU A 1 214 ? -8.702 -15.488 -9.217 1.00 91.69 214 GLU A C 1
ATOM 1770 O O . GLU A 1 214 ? -7.583 -15.431 -9.719 1.00 91.69 214 GLU A O 1
ATOM 1775 N N . GLU A 1 215 ? -9.778 -14.977 -9.829 1.00 94.31 215 GLU A N 1
ATOM 1776 C CA . GLU A 1 215 ? -9.700 -14.298 -11.134 1.00 94.31 215 GLU A CA 1
ATOM 1777 C C . GLU A 1 215 ? -8.795 -13.050 -11.066 1.00 94.31 215 GLU A C 1
ATOM 1779 O O . GLU A 1 215 ? -8.068 -12.753 -12.016 1.00 94.31 215 GLU A O 1
ATOM 1784 N N . ASN A 1 216 ? -8.793 -12.328 -9.938 1.00 90.31 216 ASN A N 1
ATOM 1785 C CA . ASN A 1 216 ? -7.923 -11.170 -9.716 1.00 90.31 216 ASN A CA 1
ATOM 1786 C C . ASN A 1 216 ? -6.435 -11.542 -9.643 1.00 90.31 216 ASN A C 1
ATOM 1788 O O . ASN A 1 216 ? -5.601 -10.828 -10.217 1.00 90.31 216 ASN A O 1
ATOM 1792 N N . GLU A 1 217 ? -6.118 -12.642 -8.956 1.00 85.81 217 GLU A N 1
ATOM 1793 C CA . GLU A 1 217 ? -4.760 -13.186 -8.842 1.00 85.81 217 GLU A CA 1
ATOM 1794 C C . GLU A 1 217 ? -4.254 -13.693 -10.197 1.00 85.81 217 GLU A C 1
ATOM 1796 O O . GLU A 1 217 ? -3.154 -13.340 -10.626 1.00 85.81 217 GLU A O 1
ATOM 1801 N N . GLU A 1 218 ? -5.078 -14.454 -10.923 1.00 89.00 218 GLU A N 1
ATOM 1802 C CA . GLU A 1 218 ? -4.752 -14.937 -12.269 1.00 89.00 218 GLU A CA 1
ATOM 1803 C C . GLU A 1 218 ? -4.506 -13.777 -13.241 1.00 89.00 218 GLU A C 1
ATOM 1805 O O . GLU A 1 218 ? -3.527 -13.787 -13.993 1.00 89.00 218 GLU A O 1
ATOM 1810 N N . MET A 1 219 ? -5.349 -12.740 -13.190 1.00 88.12 219 MET A N 1
ATOM 1811 C CA . MET A 1 219 ? -5.175 -11.525 -13.985 1.00 88.12 219 MET A CA 1
ATOM 1812 C C . MET A 1 219 ? -3.877 -10.793 -13.625 1.00 88.12 219 MET A C 1
ATOM 1814 O O . MET A 1 219 ? -3.153 -10.368 -14.521 1.00 88.12 219 MET A O 1
ATOM 1818 N N . GLY A 1 220 ? -3.556 -10.675 -12.332 1.00 84.19 220 GLY A N 1
ATOM 1819 C CA . GLY A 1 220 ? -2.303 -10.067 -11.874 1.00 84.19 220 GLY A CA 1
ATOM 1820 C C . GLY A 1 220 ? -1.071 -10.816 -12.378 1.00 84.19 220 GLY A C 1
ATOM 1821 O O . GLY A 1 220 ? -0.136 -10.197 -12.882 1.00 84.19 220 GLY A O 1
ATOM 1822 N N . LEU A 1 221 ? -1.097 -12.149 -12.323 1.00 84.12 221 LEU A N 1
ATOM 1823 C CA . LEU A 1 221 ? -0.015 -12.989 -12.831 1.00 84.12 221 LEU A CA 1
ATOM 1824 C C . LEU A 1 221 ? 0.153 -12.859 -14.352 1.00 84.12 221 LEU A C 1
ATOM 1826 O O . LEU A 1 221 ? 1.281 -12.794 -14.839 1.00 84.12 221 LEU A O 1
ATOM 1830 N N . ALA A 1 222 ? -0.948 -12.819 -15.106 1.00 88.75 222 ALA A N 1
ATOM 1831 C CA . ALA A 1 222 ? -0.907 -12.632 -16.555 1.00 88.75 222 ALA A CA 1
ATOM 1832 C C . ALA A 1 222 ? -0.288 -11.276 -16.930 1.00 88.75 222 ALA A C 1
ATOM 1834 O O . ALA A 1 222 ? 0.676 -11.241 -17.691 1.00 88.75 222 ALA A O 1
ATOM 1835 N N . ILE A 1 223 ? -0.769 -10.188 -16.316 1.00 87.81 223 ILE A N 1
ATOM 1836 C CA . ILE A 1 223 ? -0.247 -8.828 -16.522 1.00 87.81 223 ILE A CA 1
ATOM 1837 C C . ILE A 1 223 ? 1.244 -8.759 -16.175 1.00 87.81 223 ILE A C 1
ATOM 1839 O O . ILE A 1 223 ? 2.027 -8.221 -16.951 1.00 87.81 223 ILE A O 1
ATOM 1843 N N . SER A 1 224 ? 1.645 -9.338 -15.038 1.00 86.50 224 SER A N 1
ATOM 1844 C CA . SER A 1 224 ? 3.043 -9.384 -14.598 1.00 86.50 224 SER A CA 1
ATOM 1845 C C . SER A 1 224 ? 3.952 -10.053 -15.636 1.00 86.50 224 SER A C 1
ATOM 1847 O O . SER A 1 224 ? 4.983 -9.500 -16.022 1.00 86.50 224 SER A O 1
ATOM 1849 N N . ASN A 1 225 ? 3.540 -11.218 -16.151 1.00 87.81 225 ASN A N 1
ATOM 1850 C CA . ASN A 1 225 ? 4.300 -11.952 -17.162 1.00 87.81 225 ASN A CA 1
ATOM 1851 C C . ASN A 1 225 ? 4.382 -11.196 -18.496 1.00 87.81 225 ASN A C 1
ATOM 1853 O O . ASN A 1 225 ? 5.458 -11.139 -19.098 1.00 87.81 225 ASN A O 1
ATOM 1857 N N . ASP A 1 226 ? 3.265 -10.625 -18.952 1.00 91.69 226 ASP A N 1
ATOM 1858 C CA . ASP A 1 226 ? 3.198 -9.879 -20.211 1.00 91.69 226 ASP A CA 1
ATOM 1859 C C . ASP A 1 226 ? 4.053 -8.609 -20.140 1.00 91.69 226 ASP A C 1
ATOM 1861 O O . ASP A 1 226 ? 4.890 -8.376 -21.019 1.00 91.69 226 ASP A O 1
ATOM 1865 N N . PHE A 1 227 ? 3.941 -7.848 -19.048 1.00 92.56 227 PHE A N 1
ATOM 1866 C CA . PHE A 1 227 ? 4.777 -6.677 -18.809 1.00 92.56 227 PHE A CA 1
ATOM 1867 C C . PHE A 1 227 ? 6.258 -7.047 -18.758 1.00 92.56 227 PHE A C 1
ATOM 1869 O O . PHE A 1 227 ? 7.071 -6.427 -19.442 1.00 92.56 227 PHE A O 1
ATOM 1876 N N . TYR A 1 228 ? 6.627 -8.076 -17.985 1.00 91.19 228 TYR A N 1
ATOM 1877 C CA . TYR A 1 228 ? 8.026 -8.476 -17.845 1.00 91.19 228 TYR A CA 1
ATOM 1878 C C . TYR A 1 228 ? 8.639 -8.897 -19.184 1.00 91.19 228 TYR A C 1
ATOM 1880 O O . TYR A 1 228 ? 9.805 -8.607 -19.458 1.00 91.19 228 TYR A O 1
ATOM 1888 N N . LYS A 1 229 ? 7.858 -9.560 -20.043 1.00 92.88 229 LYS A N 1
ATOM 1889 C CA . LYS A 1 229 ? 8.296 -9.916 -21.392 1.00 92.88 229 LYS A CA 1
ATOM 1890 C C . LYS A 1 229 ? 8.651 -8.667 -22.204 1.00 92.88 229 LYS A C 1
ATOM 1892 O O . LYS A 1 229 ? 9.763 -8.596 -22.722 1.00 92.88 229 LYS A O 1
ATOM 1897 N N . VAL A 1 230 ? 7.754 -7.681 -22.256 1.00 94.94 230 VAL A N 1
ATOM 1898 C CA . VAL A 1 230 ? 7.983 -6.413 -22.974 1.00 94.94 230 VAL A CA 1
ATOM 1899 C C . VAL A 1 230 ? 9.160 -5.643 -22.367 1.00 94.94 230 VAL A C 1
ATOM 1901 O O . VAL A 1 230 ? 10.038 -5.173 -23.085 1.00 94.94 230 VAL A O 1
ATOM 1904 N N . TYR A 1 231 ? 9.235 -5.581 -21.037 1.00 94.31 231 TYR A N 1
ATOM 1905 C CA . TYR A 1 231 ? 10.337 -4.963 -20.300 1.00 94.31 231 TYR A CA 1
ATOM 1906 C C . TYR A 1 231 ? 11.691 -5.582 -20.671 1.00 94.31 231 TYR A C 1
ATOM 1908 O O . TYR A 1 231 ? 12.663 -4.870 -20.928 1.00 94.31 231 TYR A O 1
ATOM 1916 N N . LYS A 1 232 ? 11.762 -6.917 -20.720 1.00 93.94 232 LYS A N 1
ATOM 1917 C CA . LYS A 1 232 ? 12.975 -7.659 -21.071 1.00 93.94 232 LYS A CA 1
ATOM 1918 C C . LYS A 1 232 ? 13.383 -7.439 -22.524 1.00 93.94 232 LYS A C 1
ATOM 1920 O O . LYS A 1 232 ? 14.576 -7.292 -22.782 1.00 93.94 232 LYS A O 1
ATOM 1925 N N . GLU A 1 233 ? 12.422 -7.431 -23.444 1.00 95.75 233 GLU A N 1
ATOM 1926 C CA . GLU A 1 233 ? 12.653 -7.136 -24.863 1.00 95.75 233 GLU A CA 1
ATOM 1927 C C . GLU A 1 233 ? 13.271 -5.737 -25.017 1.00 95.75 233 GLU A C 1
ATOM 1929 O O . GLU A 1 233 ? 14.401 -5.626 -25.489 1.00 95.75 233 GLU A O 1
ATOM 1934 N N . ILE A 1 234 ? 12.636 -4.703 -24.457 1.00 96.94 234 ILE A N 1
ATOM 1935 C CA . ILE A 1 234 ? 13.124 -3.315 -24.534 1.00 96.94 234 ILE A CA 1
ATOM 1936 C C . ILE A 1 234 ? 14.494 -3.145 -23.871 1.00 96.94 234 ILE A C 1
ATOM 1938 O O . ILE A 1 234 ? 15.367 -2.477 -24.422 1.00 96.94 234 ILE A O 1
ATOM 1942 N N . ARG A 1 235 ? 14.738 -3.775 -22.711 1.00 96.12 235 ARG A N 1
ATOM 1943 C CA . ARG A 1 235 ? 16.062 -3.745 -22.064 1.00 96.12 235 ARG A CA 1
ATOM 1944 C C . ARG A 1 235 ? 17.143 -4.309 -22.985 1.00 96.12 235 ARG A C 1
ATOM 1946 O O . ARG A 1 235 ? 18.235 -3.747 -23.061 1.00 96.12 235 ARG A O 1
ATOM 1953 N N . ASN A 1 236 ? 16.866 -5.433 -23.641 1.00 95.50 236 ASN A N 1
ATOM 1954 C CA . ASN A 1 236 ? 17.828 -6.092 -24.518 1.00 95.50 236 ASN A CA 1
ATOM 1955 C C . ASN A 1 236 ? 18.073 -5.282 -25.799 1.00 95.50 236 ASN A C 1
ATOM 1957 O O . ASN A 1 236 ? 19.221 -5.193 -26.241 1.00 95.50 236 ASN A O 1
ATOM 1961 N N . ASP A 1 237 ? 17.034 -4.658 -26.351 1.00 97.12 237 ASP A N 1
ATOM 1962 C CA . ASP A 1 237 ? 17.139 -3.781 -27.520 1.00 97.12 237 ASP A CA 1
ATOM 1963 C C . ASP A 1 237 ? 17.943 -2.518 -27.180 1.00 97.12 237 ASP A C 1
ATOM 1965 O O . ASP A 1 237 ? 18.908 -2.190 -27.875 1.00 97.12 237 ASP A O 1
ATOM 1969 N N . LEU A 1 238 ? 17.648 -1.878 -26.040 1.00 98.00 238 LEU A N 1
ATOM 1970 C CA . LEU A 1 238 ? 18.428 -0.755 -25.514 1.00 98.00 238 LEU A CA 1
ATOM 1971 C C . LEU A 1 238 ? 19.889 -1.146 -25.304 1.00 98.00 238 LEU A C 1
ATOM 1973 O O . LEU A 1 238 ? 20.794 -0.426 -25.719 1.00 98.00 238 LEU A O 1
ATOM 1977 N N . TYR A 1 239 ? 20.136 -2.289 -24.671 1.00 97.31 239 TYR A N 1
ATOM 1978 C CA . TYR A 1 239 ? 21.489 -2.772 -24.437 1.00 97.31 239 TYR A CA 1
ATOM 1979 C C . TYR A 1 239 ? 22.250 -3.025 -25.746 1.00 97.31 239 TYR A C 1
ATOM 1981 O O . TYR A 1 239 ? 23.411 -2.633 -25.871 1.00 97.31 239 TYR A O 1
ATOM 1989 N N . THR A 1 240 ? 21.599 -3.635 -26.736 1.00 97.00 240 THR A N 1
ATOM 1990 C CA . THR A 1 240 ? 22.191 -3.893 -28.055 1.00 97.00 240 THR A CA 1
ATOM 1991 C C . THR A 1 240 ? 22.532 -2.584 -28.765 1.00 97.00 240 THR A C 1
ATOM 1993 O O . THR A 1 240 ? 23.683 -2.396 -29.160 1.00 97.00 240 THR A O 1
ATOM 1996 N N . SER A 1 241 ? 21.591 -1.636 -28.807 1.00 97.50 241 SER A N 1
ATOM 1997 C CA . SER A 1 241 ? 21.807 -0.299 -29.373 1.00 97.50 241 SER A CA 1
ATOM 1998 C C . SER A 1 241 ? 22.953 0.443 -28.674 1.00 97.50 241 SER A C 1
ATOM 2000 O O . SER A 1 241 ? 23.823 1.024 -29.327 1.00 97.50 241 SER A O 1
ATOM 2002 N N . LEU A 1 242 ? 23.040 0.369 -27.340 1.00 97.50 242 LEU A N 1
ATOM 2003 C CA . LEU A 1 242 ? 24.142 0.975 -26.590 1.00 97.50 242 LEU A CA 1
ATOM 2004 C C . LEU A 1 242 ? 25.504 0.400 -26.990 1.00 97.50 242 LEU A C 1
ATOM 2006 O O . LEU A 1 242 ? 26.450 1.174 -27.143 1.00 97.50 242 LEU A O 1
ATOM 2010 N N . LYS A 1 243 ? 25.615 -0.920 -27.187 1.00 96.75 243 LYS A N 1
ATOM 2011 C CA . LYS A 1 243 ? 26.864 -1.567 -27.625 1.00 96.75 243 LYS A CA 1
ATOM 2012 C C . LYS A 1 243 ? 27.294 -1.132 -29.017 1.00 96.75 243 LYS A C 1
ATOM 2014 O O . LYS A 1 243 ? 28.470 -0.843 -29.228 1.00 96.75 243 LYS A O 1
ATOM 2019 N N . GLU A 1 244 ? 26.351 -1.068 -29.949 1.00 96.94 244 GLU A N 1
ATOM 2020 C CA . GLU A 1 244 ? 26.620 -0.673 -31.333 1.00 96.94 244 GLU A CA 1
ATOM 2021 C C . GLU A 1 244 ? 27.068 0.789 -31.428 1.00 96.94 244 GLU A C 1
ATOM 2023 O O . GLU A 1 244 ? 28.029 1.108 -32.131 1.00 96.94 244 GLU A O 1
ATOM 2028 N N . ASN A 1 245 ? 26.423 1.668 -30.659 1.00 96.56 245 ASN A N 1
ATOM 2029 C CA . ASN A 1 245 ? 26.636 3.112 -30.734 1.00 96.56 245 ASN A CA 1
ATOM 2030 C C . ASN A 1 245 ? 27.771 3.621 -29.833 1.00 96.56 245 ASN A C 1
ATOM 2032 O O . ASN A 1 245 ? 28.277 4.725 -30.038 1.00 96.56 245 ASN A O 1
ATOM 2036 N N . ASN A 1 246 ? 28.218 2.814 -28.865 1.00 97.25 246 ASN A N 1
ATOM 2037 C CA . ASN A 1 246 ? 29.268 3.177 -27.910 1.00 97.25 246 ASN A CA 1
ATOM 2038 C C . ASN A 1 246 ? 30.383 2.108 -27.837 1.00 97.25 246 ASN A C 1
ATOM 2040 O O . ASN A 1 246 ? 30.736 1.661 -26.745 1.00 97.25 246 ASN A O 1
ATOM 2044 N N . PRO A 1 247 ? 31.024 1.723 -28.963 1.00 95.56 247 PRO A N 1
ATOM 2045 C CA . PRO A 1 247 ? 31.921 0.558 -29.038 1.00 95.56 247 PRO A CA 1
ATOM 2046 C C . PRO A 1 247 ? 33.231 0.693 -28.242 1.00 95.56 247 PRO A C 1
ATOM 2048 O O . PRO A 1 247 ? 34.011 -0.252 -28.157 1.00 95.56 247 PRO A O 1
ATOM 2051 N N . LYS A 1 248 ? 33.526 1.884 -27.707 1.00 94.88 248 LYS A N 1
ATOM 2052 C CA . LYS A 1 248 ? 34.710 2.150 -26.871 1.00 94.88 248 LYS A CA 1
ATOM 2053 C C . LYS A 1 248 ? 34.427 2.021 -25.374 1.00 94.88 248 LYS A C 1
ATOM 2055 O O . LYS A 1 248 ? 35.364 2.104 -24.582 1.00 94.88 248 LYS A O 1
ATOM 2060 N N . CYS A 1 249 ? 33.161 1.896 -24.990 1.00 95.38 249 CYS A N 1
ATOM 2061 C CA . CYS A 1 249 ? 32.749 1.766 -23.603 1.00 95.38 249 CYS A CA 1
ATOM 2062 C C . CYS A 1 249 ? 32.812 0.301 -23.166 1.00 95.38 249 CYS A C 1
ATOM 2064 O O . CYS A 1 249 ? 32.642 -0.611 -23.970 1.00 95.38 249 CYS A O 1
ATOM 2066 N N . ASP A 1 250 ? 33.056 0.093 -21.876 1.00 95.44 250 ASP A N 1
ATOM 2067 C CA . ASP A 1 250 ? 33.025 -1.232 -21.265 1.00 95.44 250 ASP A CA 1
ATOM 2068 C C . ASP A 1 250 ? 31.615 -1.850 -21.352 1.00 95.44 250 ASP A C 1
ATOM 2070 O O . ASP A 1 250 ? 30.616 -1.182 -21.084 1.00 95.44 250 ASP A O 1
ATOM 2074 N N . GLU A 1 251 ? 31.520 -3.125 -21.734 1.00 95.44 251 GLU A N 1
ATOM 2075 C CA . GLU A 1 251 ? 30.233 -3.794 -21.969 1.00 95.44 251 GLU A CA 1
ATOM 2076 C C . GLU A 1 251 ? 29.403 -3.910 -20.677 1.00 95.44 251 GLU A C 1
ATOM 2078 O O . GLU A 1 251 ? 28.192 -3.668 -20.687 1.00 95.44 251 GLU A O 1
ATOM 2083 N N . LEU A 1 252 ? 30.054 -4.181 -19.539 1.00 94.19 252 LEU A N 1
ATOM 2084 C CA . LEU A 1 252 ? 29.394 -4.251 -18.234 1.00 94.19 252 LEU A CA 1
ATOM 2085 C C . LEU A 1 252 ? 28.864 -2.876 -17.795 1.00 94.19 252 LEU A C 1
ATOM 2087 O O . LEU A 1 252 ? 27.764 -2.787 -17.233 1.00 94.19 252 LEU A O 1
ATOM 2091 N N . LEU A 1 253 ? 29.607 -1.800 -18.077 1.00 95.94 253 LEU A N 1
ATOM 2092 C CA . LEU A 1 253 ? 29.141 -0.425 -17.897 1.00 95.94 253 LEU A CA 1
ATOM 2093 C C . LEU A 1 253 ? 27.881 -0.163 -18.731 1.00 95.94 253 LEU A C 1
ATOM 2095 O O . LEU A 1 253 ? 26.887 0.301 -18.172 1.00 95.94 253 LEU A O 1
ATOM 2099 N N . LEU A 1 254 ? 27.896 -0.483 -20.030 1.00 97.44 254 LEU A N 1
ATOM 2100 C CA . LEU A 1 254 ? 26.751 -0.275 -20.926 1.00 97.44 254 LEU A CA 1
ATOM 2101 C C . LEU A 1 254 ? 25.516 -1.052 -20.463 1.00 97.44 254 LEU A C 1
ATOM 2103 O O . LEU A 1 254 ? 24.426 -0.482 -20.397 1.00 97.44 254 LEU A O 1
ATOM 2107 N N . PHE A 1 255 ? 25.683 -2.312 -20.051 1.00 96.62 255 PHE A N 1
ATOM 2108 C CA . PHE A 1 255 ? 24.586 -3.097 -19.489 1.00 96.62 255 PHE A CA 1
ATOM 2109 C C . PHE A 1 255 ? 24.035 -2.454 -18.209 1.00 96.62 255 PHE A C 1
ATOM 2111 O O . PHE A 1 255 ? 22.829 -2.251 -18.072 1.00 96.62 255 PHE A O 1
ATOM 2118 N N . THR A 1 256 ? 24.915 -2.038 -17.296 1.00 94.88 256 THR A N 1
ATOM 2119 C CA . THR A 1 256 ? 24.519 -1.364 -16.049 1.00 94.88 256 THR A CA 1
ATOM 2120 C C . THR A 1 256 ? 23.782 -0.048 -16.317 1.00 94.88 256 THR A C 1
ATOM 2122 O O . THR A 1 256 ? 22.817 0.275 -15.622 1.00 94.88 256 THR A O 1
ATOM 2125 N N . LYS A 1 257 ? 24.199 0.715 -17.335 1.00 96.56 257 LYS A N 1
ATOM 2126 C CA . LYS A 1 257 ? 23.520 1.948 -17.751 1.00 96.56 257 LYS A CA 1
ATOM 2127 C C . LYS A 1 257 ? 22.164 1.672 -18.399 1.00 96.56 257 LYS A C 1
ATOM 2129 O O . LYS A 1 257 ? 21.220 2.389 -18.077 1.00 96.56 257 LYS A O 1
ATOM 2134 N N . SER A 1 258 ? 22.040 0.618 -19.210 1.00 96.62 258 SER A N 1
ATOM 2135 C CA . SER A 1 258 ? 20.747 0.191 -19.764 1.00 96.62 258 SER A CA 1
ATOM 2136 C C . SER A 1 258 ? 19.739 -0.102 -18.649 1.00 96.62 258 SER A C 1
ATOM 2138 O O . SER A 1 258 ? 18.646 0.457 -18.648 1.00 96.62 258 SER A O 1
ATOM 2140 N N . GLN A 1 259 ? 20.151 -0.851 -17.619 1.00 94.50 259 GLN A N 1
ATOM 2141 C CA . GLN A 1 259 ? 19.306 -1.166 -16.468 1.00 94.50 259 GLN A CA 1
ATOM 2142 C C . GLN A 1 259 ? 18.897 0.098 -15.702 1.00 94.50 259 GLN A C 1
ATOM 2144 O O . GLN A 1 259 ? 17.726 0.284 -15.394 1.00 94.50 259 GLN A O 1
ATOM 2149 N N . LYS A 1 260 ? 19.834 1.027 -15.474 1.00 95.19 260 LYS A N 1
ATOM 2150 C CA . LYS A 1 260 ? 19.532 2.301 -14.808 1.00 95.19 260 LYS A CA 1
ATOM 2151 C C . LYS A 1 260 ? 18.519 3.153 -15.586 1.00 95.19 260 LYS A C 1
ATOM 2153 O O . LYS A 1 260 ? 17.711 3.838 -14.960 1.00 95.19 260 LYS A O 1
ATOM 2158 N N . ILE A 1 261 ? 18.555 3.134 -16.921 1.00 96.94 261 ILE A N 1
ATOM 2159 C CA . ILE A 1 261 ? 17.545 3.799 -17.761 1.00 96.94 261 ILE A CA 1
ATOM 2160 C C . ILE A 1 261 ? 16.183 3.119 -17.579 1.00 96.94 261 ILE A C 1
ATOM 2162 O O . ILE A 1 261 ? 15.207 3.819 -17.317 1.00 96.94 261 ILE A O 1
ATOM 2166 N N . MET A 1 262 ? 16.125 1.781 -17.635 1.00 95.88 262 MET A N 1
ATOM 2167 C CA . MET A 1 262 ? 14.889 1.017 -17.405 1.00 95.88 262 MET A CA 1
ATOM 2168 C C . MET A 1 262 ? 14.272 1.322 -16.033 1.00 95.88 262 MET A C 1
ATOM 2170 O O . MET A 1 262 ? 13.067 1.552 -15.935 1.00 95.88 262 MET A O 1
ATOM 2174 N N . ASP A 1 263 ? 15.089 1.375 -14.979 1.00 93.00 263 ASP A N 1
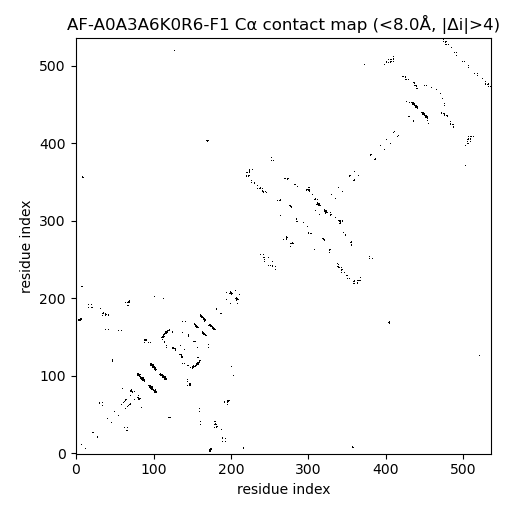ATOM 2175 C CA . ASP A 1 263 ? 14.635 1.651 -13.611 1.00 93.00 263 ASP A CA 1
ATOM 2176 C C . ASP A 1 263 ? 14.101 3.085 -13.472 1.00 93.00 263 ASP A C 1
ATOM 2178 O O . ASP A 1 263 ? 13.035 3.305 -12.895 1.00 93.00 263 ASP A O 1
ATOM 2182 N N . ARG A 1 264 ? 14.807 4.074 -14.047 1.00 95.06 264 ARG A N 1
ATOM 2183 C CA . ARG A 1 264 ? 14.343 5.473 -14.100 1.00 95.06 264 ARG A CA 1
ATOM 2184 C C . ARG A 1 264 ? 13.016 5.592 -14.834 1.00 95.06 264 ARG A C 1
ATOM 2186 O O . ARG A 1 264 ? 12.130 6.300 -14.366 1.00 95.06 264 ARG A O 1
ATOM 2193 N N . PHE A 1 265 ? 12.892 4.919 -15.972 1.00 95.75 265 PHE A N 1
ATOM 2194 C CA . PHE A 1 265 ? 11.691 4.965 -16.789 1.00 95.75 265 PHE A CA 1
ATOM 2195 C C . PHE A 1 265 ? 10.493 4.322 -16.084 1.00 95.75 265 PHE A C 1
ATOM 2197 O O . PHE A 1 265 ? 9.439 4.939 -15.977 1.00 95.75 265 PHE A O 1
ATOM 2204 N N . THR A 1 266 ? 10.680 3.131 -15.515 1.00 92.88 266 THR A N 1
ATOM 2205 C CA . THR A 1 266 ? 9.629 2.424 -14.763 1.00 92.88 266 THR A CA 1
ATOM 2206 C C . THR A 1 266 ? 9.139 3.264 -13.582 1.00 92.88 266 THR A C 1
ATOM 2208 O O . THR A 1 266 ? 7.938 3.360 -13.338 1.00 92.88 266 THR A O 1
ATOM 2211 N N . PHE A 1 267 ? 10.057 3.941 -12.880 1.00 91.62 267 PHE A N 1
ATOM 2212 C CA . PHE A 1 267 ? 9.703 4.879 -11.815 1.00 91.62 267 PHE A CA 1
ATOM 2213 C C . PHE A 1 267 ? 8.880 6.068 -12.330 1.00 91.62 267 PHE A C 1
ATOM 2215 O O . PHE A 1 267 ? 7.939 6.488 -11.661 1.00 91.62 267 PHE A O 1
ATOM 2222 N N . ILE A 1 268 ? 9.213 6.610 -13.508 1.00 94.06 268 ILE A N 1
ATOM 2223 C CA . ILE A 1 268 ? 8.440 7.692 -14.131 1.00 94.06 268 ILE A CA 1
ATOM 2224 C C . ILE A 1 268 ? 7.012 7.227 -14.408 1.00 94.06 268 ILE A C 1
ATOM 2226 O O . ILE A 1 268 ? 6.096 7.887 -13.927 1.00 94.06 268 ILE A O 1
ATOM 2230 N N . CYS A 1 269 ? 6.814 6.086 -15.079 1.00 93.00 269 CYS A N 1
ATOM 2231 C CA . CYS A 1 269 ? 5.474 5.558 -15.359 1.00 93.00 269 CYS A CA 1
ATOM 2232 C C . CYS A 1 269 ? 4.653 5.370 -14.076 1.00 93.00 269 CYS A C 1
ATOM 2234 O O . CYS A 1 269 ? 3.542 5.882 -13.969 1.00 93.00 269 CYS A O 1
ATOM 2236 N N . PHE A 1 270 ? 5.246 4.748 -13.051 1.00 89.50 270 PHE A N 1
ATOM 2237 C CA . PHE A 1 270 ? 4.598 4.599 -11.749 1.00 89.50 270 PHE A CA 1
ATOM 2238 C C . PHE A 1 270 ? 4.193 5.945 -11.132 1.00 89.50 270 PHE A C 1
ATOM 2240 O O . PHE A 1 270 ? 3.081 6.104 -10.626 1.00 89.50 270 PHE A O 1
ATOM 2247 N N . CYS A 1 271 ? 5.082 6.937 -11.167 1.00 90.12 271 CYS A N 1
ATOM 2248 C CA . CYS A 1 271 ? 4.792 8.249 -10.611 1.00 90.12 271 CYS A CA 1
ATOM 2249 C C . CYS A 1 271 ? 3.746 9.038 -11.409 1.00 90.12 271 CYS A C 1
ATOM 2251 O O . CYS A 1 271 ? 3.011 9.811 -10.794 1.00 90.12 271 CYS A O 1
ATOM 2253 N N . GLU A 1 272 ? 3.673 8.882 -12.730 1.00 91.12 272 GLU A N 1
ATOM 2254 C CA . GLU A 1 272 ? 2.627 9.499 -13.555 1.00 91.12 272 GLU A CA 1
ATOM 2255 C C . GLU A 1 272 ? 1.238 8.975 -13.153 1.00 91.12 272 GLU A C 1
ATOM 2257 O O . GLU A 1 272 ? 0.343 9.774 -12.857 1.00 91.12 272 GLU A O 1
ATOM 2262 N N . ASP A 1 273 ? 1.086 7.655 -13.030 1.00 88.38 273 ASP A N 1
ATOM 2263 C CA . ASP A 1 273 ? -0.203 7.020 -12.719 1.00 88.38 273 ASP A CA 1
ATOM 2264 C C . ASP A 1 273 ? -0.615 7.188 -11.252 1.00 88.38 273 ASP A C 1
ATOM 2266 O O . ASP A 1 273 ? -1.797 7.342 -10.938 1.00 88.38 273 ASP A O 1
ATOM 2270 N N . CYS A 1 274 ? 0.355 7.271 -10.337 1.00 84.19 274 CYS A N 1
ATOM 2271 C CA . CYS A 1 274 ? 0.099 7.601 -8.933 1.00 84.19 274 CYS A CA 1
ATOM 2272 C C . CYS A 1 274 ? -0.161 9.101 -8.692 1.00 84.19 274 CYS A C 1
ATOM 2274 O O . CYS A 1 274 ? -0.391 9.510 -7.550 1.00 84.19 274 CYS A O 1
ATOM 2276 N N . GLY A 1 275 ? -0.088 9.947 -9.727 1.00 88.19 275 GLY A N 1
ATOM 2277 C CA . GLY A 1 275 ? -0.284 11.397 -9.613 1.00 88.19 275 GLY A CA 1
ATOM 2278 C C . GLY A 1 275 ? 0.852 12.137 -8.894 1.00 88.19 275 GLY A C 1
ATOM 2279 O O . GLY A 1 275 ? 0.669 13.265 -8.431 1.00 88.19 275 GLY A O 1
ATOM 2280 N N . LEU A 1 276 ? 2.026 11.510 -8.784 1.00 89.25 276 LEU A N 1
ATOM 2281 C CA . LEU A 1 276 ? 3.255 12.097 -8.239 1.00 89.25 276 LEU A CA 1
ATOM 2282 C C . LEU A 1 276 ? 3.995 12.945 -9.284 1.00 89.25 276 LEU A C 1
ATOM 2284 O O . LEU A 1 276 ? 4.690 13.909 -8.941 1.00 89.25 276 LEU A O 1
ATOM 2288 N N . LEU A 1 277 ? 3.834 12.603 -10.558 1.00 92.75 277 LEU A N 1
ATOM 2289 C CA . LEU A 1 277 ? 4.265 13.397 -11.698 1.00 92.75 277 LEU A CA 1
ATOM 2290 C C . LEU A 1 277 ? 3.047 13.789 -12.551 1.00 92.75 277 LEU A C 1
ATOM 2292 O O . LEU A 1 277 ? 2.012 13.124 -12.494 1.00 92.75 277 LEU A O 1
ATOM 2296 N N . PRO A 1 278 ? 3.128 14.885 -13.327 1.00 92.19 278 PRO A N 1
ATOM 2297 C CA . PRO A 1 278 ? 2.127 15.188 -14.343 1.00 92.19 278 PRO A CA 1
ATOM 2298 C C . PRO A 1 278 ? 1.841 13.980 -15.250 1.00 92.19 278 PRO A C 1
ATOM 2300 O O . PRO A 1 278 ? 2.765 13.316 -15.696 1.00 92.19 278 PRO A O 1
ATOM 2303 N N . GLN A 1 279 ? 0.567 13.731 -15.552 1.00 91.25 279 GLN A N 1
ATOM 2304 C CA . GLN A 1 279 ? 0.161 12.596 -16.387 1.00 91.25 279 GLN A CA 1
ATOM 2305 C C . GLN A 1 279 ? 0.695 12.707 -17.819 1.00 91.25 279 GLN A C 1
ATOM 2307 O O . GLN A 1 279 ? 0.696 13.808 -18.393 1.00 91.25 279 GLN A O 1
ATOM 2312 N N . HIS A 1 280 ? 1.045 11.561 -18.406 1.00 90.38 280 HIS A N 1
ATOM 2313 C CA . HIS A 1 280 ? 1.465 11.412 -19.799 1.00 90.38 280 HIS A CA 1
ATOM 2314 C C . HIS A 1 280 ? 2.730 12.218 -20.142 1.00 90.38 280 HIS A C 1
ATOM 2316 O O . HIS A 1 280 ? 2.826 12.772 -21.240 1.00 90.38 280 HIS A O 1
ATOM 2322 N N . ILE A 1 281 ? 3.691 12.358 -19.217 1.00 92.88 281 ILE A N 1
ATOM 2323 C CA . ILE A 1 281 ? 4.920 13.124 -19.496 1.00 92.88 281 ILE A CA 1
ATOM 2324 C C . ILE A 1 281 ? 5.692 12.462 -20.620 1.00 92.88 281 ILE A C 1
ATOM 2326 O O . ILE A 1 281 ? 6.073 13.158 -21.560 1.00 92.88 281 ILE A O 1
ATOM 2330 N N . PHE A 1 282 ? 5.909 11.149 -20.551 1.00 93.69 282 PHE A N 1
ATOM 2331 C CA . PHE A 1 282 ? 6.712 10.486 -21.570 1.00 93.69 282 PHE A CA 1
ATOM 2332 C C . PHE A 1 282 ? 6.107 10.621 -22.975 1.00 93.69 282 PHE A C 1
ATOM 2334 O O . PHE A 1 282 ? 6.800 11.018 -23.909 1.00 93.69 282 PHE A O 1
ATOM 2341 N N . GLN A 1 283 ? 4.796 10.408 -23.104 1.00 93.06 283 GLN A N 1
ATOM 2342 C CA . GLN A 1 283 ? 4.070 10.575 -24.368 1.00 93.06 283 GLN A CA 1
ATOM 2343 C C . GLN A 1 283 ? 4.212 12.004 -24.914 1.00 93.06 283 GLN A C 1
ATOM 2345 O O . GLN A 1 283 ? 4.515 12.193 -26.089 1.00 93.06 283 GLN A O 1
ATOM 2350 N N . ARG A 1 284 ? 4.106 13.026 -24.053 1.00 92.56 284 ARG A N 1
ATOM 2351 C CA . ARG A 1 284 ? 4.327 14.428 -24.450 1.00 92.56 284 ARG A CA 1
ATOM 2352 C C . ARG A 1 284 ? 5.764 14.703 -24.887 1.00 92.56 284 ARG A C 1
ATOM 2354 O O . ARG A 1 284 ? 5.967 15.517 -25.786 1.00 92.56 284 ARG A O 1
ATOM 2361 N N . LEU A 1 285 ? 6.759 14.064 -24.263 1.00 93.62 285 LEU A N 1
ATOM 2362 C CA . LEU A 1 285 ? 8.154 14.186 -24.692 1.00 93.62 285 LEU A CA 1
ATOM 2363 C C . LEU A 1 285 ? 8.332 13.624 -26.104 1.00 93.62 285 LEU A C 1
ATOM 2365 O O . LEU A 1 285 ? 8.858 14.336 -26.957 1.00 93.62 285 LEU A O 1
ATOM 2369 N N . VAL A 1 286 ? 7.816 12.422 -26.372 1.00 94.06 286 VAL A N 1
ATOM 2370 C CA . VAL A 1 286 ? 7.829 11.799 -27.708 1.00 94.06 286 VAL A CA 1
ATOM 2371 C C . VAL A 1 286 ? 7.117 12.686 -28.742 1.00 94.06 286 VAL A C 1
ATOM 2373 O O . VAL A 1 286 ? 7.666 13.005 -29.795 1.00 94.06 286 VAL A O 1
ATOM 2376 N N . GLU A 1 287 ? 5.923 13.194 -28.432 1.00 92.88 287 GLU A N 1
ATOM 2377 C CA . GLU A 1 287 ? 5.206 14.118 -29.323 1.00 92.88 287 GLU A CA 1
ATOM 2378 C C . GLU A 1 287 ? 6.006 15.403 -29.599 1.00 92.88 287 GLU A C 1
ATOM 2380 O O . GLU A 1 287 ? 6.041 15.903 -30.729 1.00 92.88 287 GLU A O 1
ATOM 2385 N N . SER A 1 288 ? 6.670 15.958 -28.582 1.00 90.88 288 SER A N 1
ATOM 2386 C CA . SER A 1 288 ? 7.473 17.175 -28.727 1.00 90.88 288 SER A CA 1
ATOM 2387 C C . SER A 1 288 ? 8.706 16.972 -29.614 1.00 90.88 288 SER A C 1
ATOM 2389 O O . SER A 1 288 ? 9.049 17.857 -30.404 1.00 90.88 288 SER A O 1
ATOM 2391 N N . THR A 1 289 ? 9.350 15.803 -29.545 1.00 92.88 289 THR A N 1
ATOM 2392 C CA . THR A 1 289 ? 10.572 15.502 -30.304 1.00 92.88 289 THR A CA 1
ATOM 2393 C C . THR A 1 289 ? 10.258 15.236 -31.775 1.00 92.88 289 THR A C 1
ATOM 2395 O O . THR A 1 289 ? 11.023 15.676 -32.646 1.00 92.88 289 THR A O 1
ATOM 2398 N N . HIS A 1 290 ? 9.104 14.626 -32.071 1.00 89.75 290 HIS A N 1
ATOM 2399 C CA . HIS A 1 290 ? 8.574 14.482 -33.431 1.00 89.75 290 HIS A CA 1
ATOM 2400 C C . HIS A 1 290 ? 8.220 15.828 -34.076 1.00 89.75 290 HIS A C 1
ATOM 2402 O O . HIS A 1 290 ? 8.478 16.029 -35.261 1.00 89.75 290 HIS A O 1
ATOM 2408 N N . ASN A 1 291 ? 7.681 16.774 -33.300 1.00 89.88 291 ASN A N 1
ATOM 2409 C CA . ASN A 1 291 ? 7.327 18.112 -33.789 1.00 89.88 291 ASN A CA 1
ATOM 2410 C C . ASN A 1 291 ? 8.517 19.093 -33.837 1.00 89.88 291 ASN A C 1
ATOM 2412 O O . ASN A 1 291 ? 8.368 20.239 -34.267 1.00 89.88 291 ASN A O 1
ATOM 2416 N N . SER A 1 292 ? 9.703 18.671 -33.392 1.00 89.94 292 SER A N 1
ATOM 2417 C CA . SER A 1 292 ? 10.907 19.502 -33.372 1.00 89.94 292 SER A CA 1
ATOM 2418 C C . SER A 1 292 ? 11.547 19.628 -34.757 1.00 89.94 292 SER A C 1
ATOM 2420 O O . SER A 1 292 ? 11.780 18.634 -35.442 1.00 89.94 292 SER A O 1
ATOM 2422 N N . PHE A 1 293 ? 11.946 20.849 -35.130 1.00 90.12 293 PHE A N 1
ATOM 2423 C CA . PHE A 1 293 ? 12.729 21.116 -36.347 1.00 90.12 293 PHE A CA 1
ATOM 2424 C C . PHE A 1 293 ? 14.188 20.628 -36.264 1.00 90.12 293 PHE A C 1
ATOM 2426 O O . PHE A 1 293 ? 14.923 20.724 -37.247 1.00 90.12 293 PHE A O 1
ATOM 2433 N N . SER A 1 294 ? 14.640 20.148 -35.100 1.00 89.69 294 SER A N 1
ATOM 2434 C CA . SER A 1 294 ? 15.980 19.578 -34.952 1.00 89.69 294 SER A CA 1
ATOM 2435 C C . SER A 1 294 ? 16.076 18.222 -35.664 1.00 89.69 294 SER A C 1
ATOM 2437 O O . SER A 1 294 ? 15.214 17.355 -35.505 1.00 89.69 294 SER A O 1
ATOM 2439 N N . PHE A 1 295 ? 17.165 18.034 -36.414 1.00 85.75 295 PHE A N 1
ATOM 2440 C CA . PHE A 1 295 ? 17.520 16.773 -37.078 1.00 85.75 295 PHE A CA 1
ATOM 2441 C C . PHE A 1 295 ? 18.396 15.862 -36.203 1.00 85.75 295 PHE A C 1
ATOM 2443 O O . PHE A 1 295 ? 18.912 14.864 -36.700 1.00 85.75 295 PHE A O 1
ATOM 2450 N N . SER A 1 296 ? 18.619 16.212 -34.927 1.00 91.25 296 SER A N 1
ATOM 2451 C CA . SER A 1 296 ? 19.380 15.342 -34.025 1.00 91.25 296 SER A CA 1
ATOM 2452 C C . SER A 1 296 ? 18.659 13.995 -33.869 1.00 91.25 296 SER A C 1
ATOM 2454 O O . SER A 1 296 ? 17.445 13.998 -33.673 1.00 91.25 296 SER A O 1
ATOM 2456 N N . PRO A 1 297 ? 19.367 12.857 -33.941 1.00 90.31 297 PRO A N 1
ATOM 2457 C CA . PRO A 1 297 ? 18.781 11.539 -33.703 1.00 90.31 297 PRO A CA 1
ATOM 2458 C C . PRO A 1 297 ? 18.677 11.182 -32.206 1.00 90.31 297 PRO A C 1
ATOM 2460 O O . PRO A 1 297 ? 18.354 10.045 -31.888 1.00 90.31 297 PRO A O 1
ATOM 2463 N N . THR A 1 298 ? 19.012 12.112 -31.300 1.00 94.69 298 THR A N 1
ATOM 2464 C CA . THR A 1 298 ? 19.048 11.914 -29.834 1.00 94.69 298 THR A CA 1
ATOM 2465 C C . THR A 1 298 ? 18.159 12.905 -29.074 1.00 94.69 298 THR A C 1
ATOM 2467 O O . THR A 1 298 ? 18.432 13.230 -27.915 1.00 94.69 298 THR A O 1
ATOM 2470 N N . LYS A 1 299 ? 17.147 13.485 -29.731 1.00 95.44 299 LYS A N 1
ATOM 2471 C CA . LYS A 1 299 ? 16.328 14.559 -29.142 1.00 95.44 299 LYS A CA 1
ATOM 2472 C C . LYS A 1 299 ? 15.569 14.062 -27.923 1.00 95.44 299 LYS A C 1
ATOM 2474 O O . LYS A 1 299 ? 15.510 14.760 -26.915 1.00 95.44 299 LYS A O 1
ATOM 2479 N N . LEU A 1 300 ? 15.003 12.862 -28.015 1.00 96.25 300 LEU A N 1
ATOM 2480 C CA . LEU A 1 300 ? 14.261 12.248 -26.923 1.00 96.25 300 LEU A CA 1
ATOM 2481 C C . LEU A 1 300 ? 15.184 11.950 -25.744 1.00 96.25 300 LEU A C 1
ATOM 2483 O O . LEU A 1 300 ? 14.805 12.186 -24.598 1.00 96.25 300 LEU A O 1
ATOM 2487 N N . TRP A 1 301 ? 16.423 11.527 -26.008 1.00 96.88 301 TRP A N 1
ATOM 2488 C CA . TRP A 1 301 ? 17.419 11.354 -24.951 1.00 96.88 301 TRP A CA 1
ATOM 2489 C C . TRP A 1 301 ? 17.763 12.667 -24.232 1.00 96.88 301 TRP A C 1
ATOM 2491 O O . TRP A 1 301 ? 17.858 12.702 -23.003 1.00 96.88 301 TRP A O 1
ATOM 2501 N N . ASP A 1 302 ? 17.926 13.764 -24.974 1.00 95.44 302 ASP A N 1
ATOM 2502 C CA . ASP A 1 302 ? 18.207 15.079 -24.391 1.00 95.44 302 ASP A CA 1
ATOM 2503 C C . ASP A 1 302 ? 17.053 15.584 -23.510 1.00 95.44 302 ASP A C 1
ATOM 2505 O O . ASP A 1 302 ? 17.290 16.039 -22.385 1.00 95.44 302 ASP A O 1
ATOM 2509 N N . GLU A 1 303 ? 15.810 15.422 -23.963 1.00 95.62 303 GLU A N 1
ATOM 2510 C CA . GLU A 1 303 ? 14.616 15.746 -23.175 1.00 95.62 303 GLU A CA 1
ATOM 2511 C C . GLU A 1 303 ? 14.478 14.849 -21.931 1.00 95.62 303 GLU A C 1
ATOM 2513 O O . GLU A 1 303 ? 14.197 15.342 -20.834 1.00 95.62 303 GLU A O 1
ATOM 2518 N N . LEU A 1 304 ? 14.764 13.545 -22.047 1.00 96.25 304 LEU A N 1
ATOM 2519 C CA . LEU A 1 304 ? 14.765 12.617 -20.910 1.00 96.25 304 LEU A CA 1
ATOM 2520 C C . LEU A 1 304 ? 15.804 12.997 -19.850 1.00 96.25 304 LEU A C 1
ATOM 2522 O O . LEU A 1 304 ? 15.494 12.969 -18.658 1.00 96.25 304 LEU A O 1
ATOM 2526 N N . LYS A 1 305 ? 17.014 13.418 -20.242 1.00 95.94 305 LYS A N 1
ATOM 2527 C CA . LYS A 1 305 ? 18.004 13.960 -19.292 1.00 95.94 305 LYS A CA 1
ATOM 2528 C C . LYS A 1 305 ? 17.465 15.199 -18.572 1.00 95.94 305 LYS A C 1
ATOM 2530 O O . LYS A 1 305 ? 17.647 15.335 -17.358 1.00 95.94 305 LYS A O 1
ATOM 2535 N N . GLY A 1 306 ? 16.772 16.078 -19.298 1.00 95.19 306 GLY A N 1
ATOM 2536 C CA . GLY A 1 306 ? 16.071 17.230 -18.729 1.00 95.19 306 GLY A CA 1
ATOM 2537 C C . GLY A 1 306 ? 15.036 16.820 -17.678 1.00 95.19 306 GLY A C 1
ATOM 2538 O O . GLY A 1 306 ? 15.036 17.362 -16.567 1.00 95.19 306 GLY A O 1
ATOM 2539 N N . LEU A 1 307 ? 14.214 15.815 -17.990 1.00 95.62 307 LEU A N 1
ATOM 2540 C CA . LEU A 1 307 ? 13.233 15.244 -17.070 1.00 95.62 307 LEU A CA 1
ATOM 2541 C C . LEU A 1 307 ? 13.896 14.615 -15.837 1.00 95.62 307 LEU A C 1
ATOM 2543 O O . LEU A 1 307 ? 13.486 14.903 -14.715 1.00 95.62 307 LEU A O 1
ATOM 2547 N N . PHE A 1 308 ? 14.951 13.815 -16.005 1.00 95.88 308 PHE A N 1
ATOM 2548 C CA . PHE A 1 308 ? 15.676 13.208 -14.885 1.00 95.88 308 PHE A CA 1
ATOM 2549 C C . PHE A 1 308 ? 16.224 14.262 -13.923 1.00 95.88 308 PHE A C 1
ATOM 2551 O O . PHE A 1 308 ? 16.078 14.134 -12.707 1.00 95.88 308 PHE A O 1
ATOM 2558 N N . ASN A 1 309 ? 16.799 15.341 -14.456 1.00 95.00 309 ASN A N 1
ATOM 2559 C CA . ASN A 1 309 ? 17.271 16.451 -13.640 1.00 95.00 309 ASN A CA 1
ATOM 2560 C C . ASN A 1 309 ? 16.113 17.197 -12.952 1.00 95.00 309 ASN A C 1
ATOM 2562 O O . ASN A 1 309 ? 16.233 17.574 -11.785 1.00 95.00 309 ASN A O 1
ATOM 2566 N N . ALA A 1 310 ? 14.984 17.387 -13.641 1.00 94.88 310 ALA A N 1
ATOM 2567 C CA . ALA A 1 310 ? 13.783 17.976 -13.052 1.00 94.88 310 ALA A CA 1
ATOM 2568 C C . ALA A 1 310 ? 13.234 17.128 -11.895 1.00 94.88 310 ALA A C 1
ATOM 2570 O O . ALA A 1 310 ? 12.803 17.692 -10.894 1.00 94.88 310 ALA A O 1
ATOM 2571 N N . ILE A 1 311 ? 13.300 15.799 -11.992 1.00 94.88 311 ILE A N 1
ATOM 2572 C CA . ILE A 1 311 ? 12.915 14.878 -10.916 1.00 94.88 311 ILE A CA 1
ATOM 2573 C C . ILE A 1 311 ? 13.907 14.974 -9.742 1.00 94.88 311 ILE A C 1
ATOM 2575 O O . ILE A 1 311 ? 13.477 15.170 -8.607 1.00 94.88 311 ILE A O 1
ATOM 2579 N N . ASP A 1 312 ? 15.225 14.938 -9.989 1.00 94.50 312 ASP A N 1
ATOM 2580 C CA . ASP A 1 312 ? 16.259 15.000 -8.931 1.00 94.50 312 ASP A CA 1
ATOM 2581 C C . ASP A 1 312 ? 16.293 16.343 -8.178 1.00 94.50 312 ASP A C 1
ATOM 2583 O O . ASP A 1 312 ? 16.528 16.394 -6.964 1.00 94.50 312 ASP A O 1
ATOM 2587 N N . LYS A 1 313 ? 16.095 17.462 -8.888 1.00 94.12 313 LYS A N 1
ATOM 2588 C CA . LYS A 1 313 ? 16.215 18.823 -8.329 1.00 94.12 313 LYS A CA 1
ATOM 2589 C C . LYS A 1 313 ? 14.882 19.502 -8.037 1.00 94.12 313 LYS A C 1
ATOM 2591 O O . LYS A 1 313 ? 14.859 20.443 -7.242 1.00 94.12 313 LYS A O 1
ATOM 2596 N N . GLY A 1 314 ? 13.791 19.003 -8.605 1.00 93.75 314 GLY A N 1
ATOM 2597 C CA . GLY A 1 314 ? 12.501 19.678 -8.656 1.00 93.75 314 GLY A CA 1
ATOM 2598 C C . GLY A 1 314 ? 12.421 20.671 -9.820 1.00 93.75 314 GLY A C 1
ATOM 2599 O O . GLY A 1 314 ? 13.407 21.298 -10.208 1.00 93.75 314 GLY A O 1
ATOM 2600 N N . ASN A 1 315 ? 11.215 20.845 -10.355 1.00 94.38 315 ASN A N 1
ATOM 2601 C CA . ASN A 1 315 ? 10.892 21.835 -11.379 1.00 94.38 315 ASN A CA 1
ATOM 2602 C C . ASN A 1 315 ? 9.464 22.370 -11.139 1.00 94.38 315 ASN A C 1
ATOM 2604 O O . ASN A 1 315 ? 8.501 21.868 -11.729 1.00 94.38 315 ASN A O 1
ATOM 2608 N N . PRO A 1 316 ? 9.301 23.380 -10.256 1.00 92.38 316 PRO A N 1
ATOM 2609 C CA . PRO A 1 316 ? 7.988 23.913 -9.888 1.00 92.38 316 PRO A CA 1
ATOM 2610 C C . PRO A 1 316 ? 7.145 24.431 -11.069 1.00 92.38 316 PRO A C 1
ATOM 2612 O O . PRO A 1 316 ? 5.947 24.145 -11.079 1.00 92.38 316 PRO A O 1
ATOM 2615 N N . PRO A 1 317 ? 7.710 25.122 -12.087 1.00 93.50 317 PRO A N 1
ATOM 2616 C CA . PRO A 1 317 ? 6.959 25.509 -13.286 1.00 93.50 317 PRO A CA 1
ATOM 2617 C C . PRO A 1 317 ? 6.276 24.340 -14.006 1.00 93.50 317 PRO A C 1
ATOM 2619 O O . PRO A 1 317 ? 5.163 24.495 -14.502 1.00 93.50 317 PRO A O 1
ATOM 2622 N N . MET A 1 318 ? 6.911 23.165 -14.015 1.00 89.00 318 MET A N 1
ATOM 2623 C CA . MET A 1 318 ? 6.368 21.941 -14.616 1.00 89.00 318 MET A CA 1
ATOM 2624 C C . MET A 1 318 ? 5.566 21.087 -13.625 1.00 89.00 318 MET A C 1
ATOM 2626 O O . MET A 1 318 ? 5.156 19.983 -13.965 1.00 89.00 318 MET A O 1
ATOM 2630 N N . LYS A 1 319 ? 5.326 21.584 -12.402 1.00 91.12 319 LYS A N 1
ATOM 2631 C CA . LYS A 1 319 ? 4.673 20.852 -11.303 1.00 91.12 319 LYS A CA 1
ATOM 2632 C C . LYS A 1 319 ? 5.394 19.550 -10.924 1.00 91.12 319 LYS A C 1
ATOM 2634 O O . LYS A 1 319 ? 4.754 18.585 -10.521 1.00 91.12 319 LYS A O 1
ATOM 2639 N N . ILE A 1 320 ? 6.722 19.529 -11.032 1.00 92.62 320 ILE A N 1
ATOM 2640 C CA . ILE A 1 320 ? 7.547 18.386 -10.628 1.00 92.62 320 ILE A CA 1
ATOM 2641 C C . ILE A 1 320 ? 8.179 18.695 -9.272 1.00 92.62 320 ILE A C 1
ATOM 2643 O O . ILE A 1 320 ? 8.943 19.655 -9.126 1.00 92.62 320 ILE A O 1
ATOM 2647 N N . ASN A 1 321 ? 7.853 17.877 -8.273 1.00 89.88 321 ASN A N 1
ATOM 2648 C CA . ASN A 1 321 ? 8.482 17.944 -6.959 1.00 89.88 321 ASN A CA 1
ATOM 2649 C C . ASN A 1 321 ? 9.922 17.430 -7.017 1.00 89.88 321 ASN A C 1
ATOM 2651 O O . ASN A 1 321 ? 10.306 16.684 -7.912 1.00 89.88 321 ASN A O 1
ATOM 2655 N N . ARG A 1 322 ? 10.726 17.823 -6.030 1.00 90.50 322 ARG A N 1
ATOM 2656 C CA . ARG A 1 322 ? 12.073 17.286 -5.869 1.00 90.50 322 ARG A CA 1
ATOM 2657 C C . ARG A 1 322 ? 12.006 15.889 -5.253 1.00 90.50 322 ARG A C 1
ATOM 2659 O O . ARG A 1 322 ? 11.750 15.760 -4.056 1.00 90.50 322 ARG A O 1
ATOM 2666 N N . TYR A 1 323 ? 12.310 14.875 -6.049 1.00 81.88 323 TYR A N 1
ATOM 2667 C CA . TYR A 1 323 ? 12.474 13.496 -5.611 1.00 81.88 323 TYR A CA 1
ATOM 2668 C C . TYR A 1 323 ? 13.970 13.247 -5.397 1.00 81.88 323 TYR A C 1
ATOM 2670 O O . TYR A 1 323 ? 14.730 13.009 -6.329 1.00 81.88 323 TYR A O 1
ATOM 2678 N N . ASN A 1 324 ? 14.427 13.384 -4.149 1.00 67.38 324 ASN A N 1
ATOM 2679 C CA . ASN A 1 324 ? 15.802 13.020 -3.794 1.00 67.38 324 ASN A CA 1
ATOM 2680 C C . ASN A 1 324 ? 16.051 11.527 -4.073 1.00 67.38 324 ASN A C 1
ATOM 2682 O O . ASN A 1 324 ? 15.129 10.721 -4.011 1.00 67.38 324 ASN A O 1
ATOM 2686 N N . GLY A 1 325 ? 17.310 11.133 -4.271 1.00 70.12 325 GLY A N 1
ATOM 2687 C CA . GLY A 1 325 ? 17.690 9.720 -4.309 1.00 70.12 325 GLY A CA 1
ATOM 2688 C C . GLY A 1 325 ? 18.923 9.449 -5.162 1.00 70.12 325 GLY A C 1
ATOM 2689 O O . GLY A 1 325 ? 19.426 10.325 -5.861 1.00 70.12 325 GLY A O 1
ATOM 2690 N N . GLY A 1 326 ? 19.433 8.217 -5.106 1.00 84.25 326 GLY A N 1
ATOM 2691 C CA . GLY A 1 326 ? 20.543 7.784 -5.962 1.00 84.25 326 GLY A CA 1
ATOM 2692 C C . GLY A 1 326 ? 20.139 7.559 -7.426 1.00 84.25 326 GLY A C 1
ATOM 2693 O O . GLY A 1 326 ? 20.982 7.694 -8.311 1.00 84.25 326 GLY A O 1
ATOM 2694 N N . LEU A 1 327 ? 18.859 7.256 -7.686 1.00 91.88 327 LEU A N 1
ATOM 2695 C CA . LEU A 1 327 ? 18.370 6.824 -9.000 1.00 91.88 327 LEU A CA 1
ATOM 2696 C C . LEU A 1 327 ? 18.496 7.925 -10.068 1.00 91.88 327 LEU A C 1
ATOM 2698 O O . LEU A 1 327 ? 19.098 7.698 -11.120 1.00 91.88 327 LEU A O 1
ATOM 2702 N N . PHE A 1 328 ? 18.015 9.139 -9.782 1.00 94.69 328 PHE A N 1
ATOM 2703 C CA . PHE A 1 328 ? 18.006 10.272 -10.726 1.00 94.69 328 PHE A CA 1
ATOM 2704 C C . PHE A 1 328 ? 19.206 11.215 -10.610 1.00 94.69 328 PHE A C 1
ATOM 2706 O O . PHE A 1 328 ? 19.329 12.148 -11.399 1.00 94.69 328 PHE A O 1
ATOM 2713 N N . LYS A 1 329 ? 20.139 10.950 -9.687 1.00 92.69 329 LYS A N 1
ATOM 2714 C CA . LYS A 1 329 ? 21.365 11.744 -9.565 1.00 92.69 329 LYS A CA 1
ATOM 2715 C C . LYS A 1 329 ? 22.128 11.765 -10.896 1.00 92.69 329 LYS A C 1
ATOM 2717 O O . LYS A 1 329 ? 22.227 10.729 -11.564 1.00 92.69 329 LYS A O 1
ATOM 2722 N N . ALA A 1 330 ? 22.681 12.933 -11.232 1.00 92.06 330 ALA A N 1
ATOM 2723 C CA . ALA A 1 330 ? 23.544 13.128 -12.397 1.00 92.06 330 ALA A CA 1
ATOM 2724 C C . ALA A 1 330 ? 24.607 12.025 -12.489 1.00 92.06 330 ALA A C 1
ATOM 2726 O O . ALA A 1 330 ? 25.205 11.638 -11.478 1.00 92.06 330 ALA A O 1
ATOM 2727 N N . ASP A 1 331 ? 24.811 11.517 -13.697 1.00 95.00 331 ASP A N 1
ATOM 2728 C CA . ASP A 1 331 ? 25.641 10.350 -13.956 1.00 95.00 331 ASP A CA 1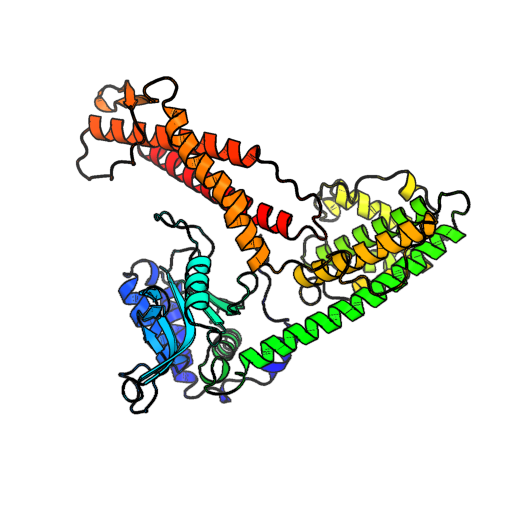
ATOM 2729 C C . ASP A 1 331 ? 26.446 10.610 -15.230 1.00 95.00 331 ASP A C 1
ATOM 2731 O O . ASP A 1 331 ? 25.974 10.295 -16.317 1.00 95.00 331 ASP A O 1
ATOM 2735 N N . PRO A 1 332 ? 27.652 11.194 -15.111 1.00 95.44 332 PRO A N 1
ATOM 2736 C CA . PRO A 1 332 ? 28.439 11.614 -16.269 1.00 95.44 332 PRO A CA 1
ATOM 2737 C C . PRO A 1 332 ? 28.724 10.488 -17.271 1.00 95.44 332 PRO A C 1
ATOM 2739 O O . PRO A 1 332 ? 28.772 10.734 -18.477 1.00 95.44 332 PRO A O 1
ATOM 2742 N N . ASP A 1 333 ? 28.881 9.254 -16.787 1.00 95.38 333 ASP A N 1
ATOM 2743 C CA . ASP A 1 333 ? 29.116 8.094 -17.648 1.00 95.38 333 ASP A CA 1
ATOM 2744 C C . ASP A 1 333 ? 27.869 7.747 -18.464 1.00 95.38 333 ASP A C 1
ATOM 2746 O O . ASP A 1 333 ? 27.987 7.382 -19.623 1.00 95.38 333 ASP A O 1
ATOM 2750 N N . LEU A 1 334 ? 26.674 7.861 -17.873 1.00 96.06 334 LEU A N 1
ATOM 2751 C CA . LEU A 1 334 ? 25.401 7.659 -18.572 1.00 96.06 334 LEU A CA 1
ATOM 2752 C C . LEU A 1 334 ? 25.082 8.833 -19.509 1.00 96.06 334 LEU A C 1
ATOM 2754 O O . LEU A 1 334 ? 24.691 8.628 -20.653 1.00 96.06 334 LEU A O 1
ATOM 2758 N N . ASP A 1 335 ? 25.258 10.060 -19.022 1.00 94.88 335 ASP A N 1
ATOM 2759 C CA . ASP A 1 335 ? 24.864 11.292 -19.711 1.00 94.88 335 ASP A CA 1
ATOM 2760 C C . ASP A 1 335 ? 25.709 11.552 -20.976 1.00 94.88 335 ASP A C 1
ATOM 2762 O O . ASP A 1 335 ? 25.293 12.320 -21.848 1.00 94.88 335 ASP A O 1
ATOM 2766 N N . SER A 1 336 ? 26.878 10.906 -21.079 1.00 94.88 336 SER A N 1
ATOM 2767 C CA . SER A 1 336 ? 27.784 10.965 -22.234 1.00 94.88 336 SER A CA 1
ATOM 2768 C C . SER A 1 336 ? 27.553 9.876 -23.289 1.00 94.88 336 SER A C 1
ATOM 2770 O O . SER A 1 336 ? 28.165 9.953 -24.356 1.00 94.88 336 SER A O 1
ATOM 2772 N N . LEU A 1 337 ? 26.680 8.893 -23.031 1.00 96.75 337 LEU A N 1
ATOM 2773 C CA . LEU A 1 337 ? 26.369 7.841 -24.001 1.00 96.75 337 LEU A CA 1
ATOM 2774 C C . LEU A 1 337 ? 25.555 8.381 -25.181 1.00 96.75 337 LEU A C 1
ATOM 2776 O O . LEU A 1 337 ? 24.673 9.230 -25.023 1.00 96.75 337 LEU A O 1
ATOM 2780 N N . LEU A 1 338 ? 25.826 7.825 -26.361 1.00 96.44 338 LEU A N 1
ATOM 2781 C CA . LEU A 1 338 ? 25.024 8.024 -27.559 1.00 96.44 338 LEU A CA 1
ATOM 2782 C C . LEU A 1 338 ? 23.839 7.053 -27.536 1.00 96.44 338 LEU A C 1
ATOM 2784 O O . LEU A 1 338 ? 24.033 5.840 -27.639 1.00 96.44 338 LEU A O 1
ATOM 2788 N N . ILE A 1 339 ? 22.631 7.597 -27.376 1.00 97.19 339 ILE A N 1
ATOM 2789 C CA . ILE A 1 339 ? 21.370 6.849 -27.315 1.00 97.19 339 ILE A CA 1
ATOM 2790 C C . ILE A 1 339 ? 20.418 7.456 -28.338 1.00 97.19 339 ILE A C 1
ATOM 2792 O O . ILE A 1 339 ? 20.115 8.648 -28.254 1.00 97.19 339 ILE A O 1
ATOM 2796 N N . TYR A 1 340 ? 19.998 6.653 -29.311 1.00 96.19 340 TYR A N 1
ATOM 2797 C CA . TYR A 1 340 ? 19.118 7.103 -30.381 1.00 96.19 340 TYR A CA 1
ATOM 2798 C C . TYR A 1 340 ? 17.642 7.038 -29.990 1.00 96.19 340 TYR A C 1
ATOM 2800 O O . TYR A 1 340 ? 17.238 6.267 -29.120 1.00 96.19 340 TYR A O 1
ATOM 2808 N N . ASP A 1 341 ? 16.852 7.898 -30.627 1.00 95.56 341 ASP A N 1
ATOM 2809 C CA . ASP A 1 341 ? 15.429 8.054 -30.337 1.00 95.56 341 ASP A CA 1
ATOM 2810 C C . ASP A 1 341 ? 14.625 6.791 -30.700 1.00 95.56 341 ASP A C 1
ATOM 2812 O O . ASP A 1 341 ? 13.675 6.470 -29.999 1.00 95.56 341 ASP A O 1
ATOM 2816 N N . ASP A 1 342 ? 15.045 6.021 -31.708 1.00 93.94 342 ASP A N 1
ATOM 2817 C CA . ASP A 1 342 ? 14.360 4.806 -32.177 1.00 93.94 342 ASP A CA 1
ATOM 2818 C C . ASP A 1 342 ? 14.178 3.750 -31.077 1.00 93.94 342 ASP A C 1
ATOM 2820 O O . ASP A 1 342 ? 13.075 3.258 -30.857 1.00 93.94 342 ASP A O 1
ATOM 2824 N N . VAL A 1 343 ? 15.237 3.447 -30.326 1.00 96.25 343 VAL A N 1
ATOM 2825 C CA . VAL A 1 343 ? 15.170 2.493 -29.213 1.00 96.25 343 VAL A CA 1
ATOM 2826 C C . VAL A 1 343 ? 14.457 3.074 -27.991 1.00 96.25 343 VAL A C 1
ATOM 2828 O O . VAL A 1 343 ? 13.918 2.332 -27.173 1.00 96.25 343 VAL A O 1
ATOM 2831 N N . LEU A 1 344 ? 14.440 4.403 -27.851 1.00 96.88 344 LEU A N 1
ATOM 2832 C CA . LEU A 1 344 ? 13.731 5.087 -26.771 1.00 96.88 344 LEU A CA 1
ATOM 2833 C C . LEU A 1 344 ? 12.224 5.182 -27.043 1.00 96.88 344 LEU A C 1
ATOM 2835 O O . LEU A 1 344 ? 11.443 5.120 -26.101 1.00 96.88 344 LEU A O 1
ATOM 2839 N N . GLU A 1 345 ? 11.791 5.282 -28.297 1.00 95.56 345 GLU A N 1
ATOM 2840 C CA . GLU A 1 345 ? 10.371 5.303 -28.669 1.00 95.56 345 GLU A CA 1
ATOM 2841 C C . GLU A 1 345 ? 9.663 3.986 -28.304 1.00 95.56 345 GLU A C 1
ATOM 2843 O O . GLU A 1 345 ? 8.500 4.005 -27.888 1.00 95.56 345 GLU A O 1
ATOM 2848 N N . GLU A 1 346 ? 10.379 2.856 -28.329 1.00 96.31 346 GLU A N 1
ATOM 2849 C CA . GLU A 1 346 ? 9.878 1.538 -27.908 1.00 96.31 346 GLU A CA 1
ATOM 2850 C C . GLU A 1 346 ? 9.379 1.513 -26.453 1.00 96.31 346 GLU A C 1
ATOM 2852 O O . GLU A 1 346 ? 8.471 0.747 -26.117 1.00 96.31 346 GLU A O 1
ATOM 2857 N N . PHE A 1 347 ? 9.887 2.404 -25.593 1.00 96.62 347 PHE A N 1
ATOM 2858 C CA . PHE A 1 347 ? 9.418 2.556 -24.213 1.00 96.62 347 PHE A CA 1
ATOM 2859 C C . PHE A 1 347 ? 7.947 2.979 -24.114 1.00 96.62 347 PHE A C 1
ATOM 2861 O O . PHE A 1 347 ? 7.320 2.785 -23.069 1.00 96.62 347 PHE A O 1
ATOM 2868 N N . THR A 1 348 ? 7.354 3.482 -25.201 1.00 94.81 348 THR A N 1
ATOM 2869 C CA . THR A 1 348 ? 5.917 3.788 -25.266 1.00 94.81 348 THR A CA 1
ATOM 2870 C C . THR A 1 348 ? 5.084 2.557 -24.919 1.00 94.81 348 THR A C 1
ATOM 2872 O O . THR A 1 348 ? 4.126 2.676 -24.159 1.00 94.81 348 THR A O 1
ATOM 2875 N N . LYS A 1 349 ? 5.527 1.362 -25.342 1.00 95.00 349 LYS A N 1
ATOM 2876 C CA . LYS A 1 349 ? 4.876 0.078 -25.034 1.00 95.00 349 LYS A CA 1
ATOM 2877 C C . LYS A 1 349 ? 4.788 -0.205 -23.533 1.00 95.00 349 LYS A C 1
ATOM 2879 O O . LYS A 1 349 ? 3.859 -0.870 -23.094 1.00 95.00 349 LYS A O 1
ATOM 2884 N N . LEU A 1 350 ? 5.749 0.275 -22.740 1.00 93.31 350 LEU A N 1
ATOM 2885 C CA . LEU A 1 350 ? 5.716 0.145 -21.278 1.00 93.31 350 LEU A CA 1
ATOM 2886 C C . LEU A 1 350 ? 4.798 1.190 -20.651 1.00 93.31 350 LEU A C 1
ATOM 2888 O O . LEU A 1 350 ? 4.096 0.872 -19.700 1.00 93.31 350 LEU A O 1
ATOM 2892 N N . SER A 1 351 ? 4.766 2.408 -21.200 1.00 91.75 351 SER A N 1
ATOM 2893 C CA . SER A 1 351 ? 3.898 3.489 -20.706 1.00 91.75 351 SER A CA 1
ATOM 2894 C C . SER A 1 351 ? 2.400 3.265 -20.949 1.00 91.75 351 SER A C 1
ATOM 2896 O O . SER A 1 351 ? 1.584 4.013 -20.425 1.00 91.75 351 SER A O 1
ATOM 2898 N N . GLU A 1 352 ? 2.029 2.274 -21.765 1.00 90.44 352 GLU A N 1
ATOM 2899 C CA . GLU A 1 352 ? 0.630 1.899 -22.020 1.00 90.44 352 GLU A CA 1
ATOM 2900 C C . GLU A 1 352 ? 0.008 1.067 -20.887 1.00 90.44 352 GLU A C 1
ATOM 2902 O O . GLU A 1 352 ? -1.216 0.944 -20.822 1.00 90.44 352 GLU A O 1
ATOM 2907 N N . TYR A 1 353 ? 0.829 0.487 -20.006 1.00 90.25 353 TYR A N 1
ATOM 2908 C CA . TYR A 1 353 ? 0.349 -0.255 -18.843 1.00 90.25 353 TYR A CA 1
ATOM 2909 C C . TYR A 1 353 ? -0.098 0.701 -17.733 1.00 90.25 353 TYR A C 1
ATOM 2911 O O . TYR A 1 353 ? 0.519 1.740 -17.530 1.00 90.25 353 TYR A O 1
ATOM 2919 N N . ASP A 1 354 ? -1.135 0.318 -16.983 1.00 86.50 354 ASP A N 1
ATOM 2920 C CA . ASP A 1 354 ? -1.627 1.073 -15.825 1.00 86.50 354 ASP A CA 1
ATOM 2921 C C . ASP A 1 354 ? -0.852 0.676 -14.555 1.00 86.50 354 ASP A C 1
ATOM 2923 O O . ASP A 1 354 ? -1.080 -0.383 -13.964 1.00 86.50 354 ASP A O 1
ATOM 2927 N N . PHE A 1 355 ? 0.062 1.538 -14.113 1.00 86.44 355 PHE A N 1
ATOM 2928 C CA . PHE A 1 355 ? 0.850 1.362 -12.890 1.00 86.44 355 PHE A CA 1
ATOM 2929 C C . PHE A 1 355 ? 0.101 1.755 -11.612 1.00 86.44 355 PHE A C 1
ATOM 2931 O O . PHE A 1 355 ? 0.564 1.459 -10.508 1.00 86.44 355 PHE A O 1
ATOM 2938 N N . GLY A 1 356 ? -1.052 2.412 -11.735 1.00 77.56 356 GLY A N 1
ATOM 2939 C CA . GLY A 1 356 ? -1.908 2.772 -10.611 1.00 77.56 356 GLY A CA 1
ATOM 2940 C C . GLY A 1 356 ? -2.823 1.631 -10.165 1.00 77.56 356 GLY A C 1
ATOM 2941 O O . GLY A 1 356 ? -3.191 1.576 -8.989 1.00 77.56 356 GLY A O 1
ATOM 2942 N N . SER A 1 357 ? -3.184 0.718 -11.075 1.00 77.19 357 SER A N 1
ATOM 2943 C CA . SER A 1 357 ? -4.100 -0.392 -10.782 1.00 77.19 357 SER A CA 1
ATOM 2944 C C . SER A 1 357 ? -3.577 -1.776 -11.185 1.00 77.19 357 SER A C 1
ATOM 2946 O O . SER A 1 357 ? -3.552 -2.684 -10.349 1.00 77.19 357 SER A O 1
ATOM 2948 N N . ASP A 1 358 ? -3.126 -1.946 -12.428 1.00 79.38 358 ASP A N 1
ATOM 2949 C CA . ASP A 1 358 ? -2.778 -3.248 -13.002 1.00 79.38 358 ASP A CA 1
ATOM 2950 C C . ASP A 1 358 ? -1.373 -3.711 -12.581 1.00 79.38 358 ASP A C 1
ATOM 2952 O O . ASP A 1 358 ? -1.192 -4.887 -12.267 1.00 79.38 358 ASP A O 1
ATOM 2956 N N . LEU A 1 359 ? -0.401 -2.795 -12.509 1.00 79.75 359 LEU A N 1
ATOM 2957 C CA . LEU A 1 359 ? 0.966 -3.025 -12.017 1.00 79.75 359 LEU A CA 1
ATOM 2958 C C . LEU A 1 359 ? 1.173 -2.369 -10.647 1.00 79.75 359 LEU A C 1
ATOM 2960 O O . LEU A 1 359 ? 2.024 -1.497 -10.470 1.00 79.75 359 LEU A O 1
ATOM 2964 N N . ASN A 1 360 ? 0.379 -2.787 -9.663 1.00 70.38 360 ASN A N 1
ATOM 2965 C CA . ASN A 1 360 ? 0.517 -2.299 -8.293 1.00 70.38 360 ASN A CA 1
ATOM 2966 C C . ASN A 1 360 ? 1.891 -2.665 -7.673 1.00 70.38 360 ASN A C 1
ATOM 2968 O O . ASN A 1 360 ? 2.676 -3.437 -8.229 1.00 70.38 360 ASN A O 1
ATOM 2972 N N . VAL A 1 361 ? 2.182 -2.131 -6.479 1.00 70.06 361 VAL A N 1
ATOM 2973 C CA . VAL A 1 361 ? 3.474 -2.320 -5.781 1.00 70.06 361 VAL A CA 1
ATOM 2974 C C . VAL A 1 361 ? 3.858 -3.799 -5.628 1.00 70.06 361 VAL A C 1
ATOM 2976 O O . VAL A 1 361 ? 5.032 -4.142 -5.763 1.00 70.06 361 VAL A O 1
ATOM 2979 N N . ASN A 1 362 ? 2.884 -4.682 -5.395 1.00 69.56 362 ASN A N 1
ATOM 2980 C CA . ASN A 1 362 ? 3.128 -6.116 -5.244 1.00 69.56 362 ASN A CA 1
ATOM 2981 C C . ASN A 1 362 ? 3.585 -6.753 -6.564 1.00 69.56 362 ASN A C 1
ATOM 2983 O O . ASN A 1 362 ? 4.577 -7.485 -6.585 1.00 69.56 362 ASN A O 1
ATOM 2987 N N . ILE A 1 363 ? 2.907 -6.437 -7.670 1.00 76.00 363 ILE A N 1
ATOM 2988 C CA . ILE A 1 363 ? 3.261 -6.941 -9.002 1.00 76.00 363 ILE A CA 1
ATOM 2989 C C . ILE A 1 363 ? 4.615 -6.378 -9.454 1.00 76.00 363 ILE A C 1
ATOM 2991 O O . ILE A 1 363 ? 5.469 -7.137 -9.914 1.00 76.00 363 ILE A O 1
ATOM 2995 N N . LEU A 1 364 ? 4.868 -5.082 -9.240 1.00 78.69 364 LEU A N 1
ATOM 2996 C CA . LEU A 1 364 ? 6.176 -4.478 -9.510 1.00 78.69 364 LEU A CA 1
ATOM 2997 C C . LEU A 1 364 ? 7.289 -5.148 -8.703 1.00 78.69 364 LEU A C 1
ATOM 2999 O O . LEU A 1 364 ? 8.345 -5.434 -9.259 1.00 78.69 364 LEU A O 1
ATOM 3003 N N . GLY A 1 365 ? 7.048 -5.458 -7.427 1.00 76.00 365 GLY A N 1
ATOM 3004 C CA . GLY A 1 365 ? 7.990 -6.206 -6.597 1.00 76.00 365 GLY A CA 1
ATOM 3005 C C . GLY A 1 365 ? 8.394 -7.536 -7.238 1.00 76.00 365 GLY A C 1
ATOM 3006 O O . GLY A 1 365 ? 9.582 -7.815 -7.369 1.00 76.00 365 GLY A O 1
ATOM 3007 N N . GLN A 1 366 ? 7.426 -8.321 -7.722 1.00 76.19 366 GLN A N 1
ATOM 3008 C CA . GLN A 1 366 ? 7.693 -9.587 -8.420 1.00 76.19 366 GLN A CA 1
ATOM 3009 C C . GLN A 1 366 ? 8.491 -9.392 -9.719 1.00 76.19 366 GLN A C 1
ATOM 3011 O O . GLN A 1 366 ? 9.422 -10.151 -9.991 1.00 76.19 366 GLN A O 1
ATOM 3016 N N . ILE A 1 367 ? 8.154 -8.364 -10.502 1.00 81.69 367 ILE A N 1
ATOM 3017 C CA . ILE A 1 367 ? 8.852 -8.007 -11.747 1.00 81.69 367 ILE A CA 1
ATOM 3018 C C . ILE A 1 367 ? 10.308 -7.623 -11.453 1.00 81.69 367 ILE A C 1
ATOM 3020 O O . ILE A 1 367 ? 11.212 -8.076 -12.156 1.00 81.69 367 ILE A O 1
ATOM 3024 N N . PHE A 1 368 ? 10.552 -6.834 -10.402 1.00 80.56 368 PHE A N 1
ATOM 3025 C CA . PHE A 1 368 ? 11.899 -6.444 -9.982 1.00 80.56 368 PHE A CA 1
ATOM 3026 C C . PHE A 1 368 ? 12.708 -7.625 -9.433 1.00 80.56 368 PHE A C 1
ATOM 3028 O O . PHE A 1 368 ? 13.878 -7.756 -9.774 1.00 80.56 368 PHE A O 1
ATOM 3035 N N . GLU A 1 369 ? 12.107 -8.536 -8.663 1.00 76.94 369 GLU A N 1
ATOM 3036 C CA . GLU A 1 369 ? 12.796 -9.774 -8.254 1.00 76.94 369 GLU A CA 1
ATOM 3037 C C . GLU A 1 369 ? 13.237 -10.595 -9.468 1.00 76.94 369 GLU A C 1
ATOM 3039 O O . GLU A 1 369 ? 14.383 -11.041 -9.570 1.00 76.94 369 GLU A O 1
ATOM 3044 N N . GLN A 1 370 ? 12.329 -10.773 -10.432 1.00 80.94 370 GLN A N 1
ATOM 3045 C CA . GLN A 1 370 ? 12.641 -11.504 -11.651 1.00 80.94 370 GLN A CA 1
ATOM 3046 C C . GLN A 1 370 ? 13.702 -10.774 -12.488 1.00 80.94 370 GLN A C 1
ATOM 3048 O O . GLN A 1 370 ? 14.532 -11.419 -13.131 1.00 80.94 370 GLN A O 1
ATOM 3053 N N . SER A 1 371 ? 13.710 -9.438 -12.491 1.00 84.44 371 SER A N 1
ATOM 3054 C CA . SER A 1 371 ? 14.716 -8.656 -13.212 1.00 84.44 371 SER A CA 1
ATOM 3055 C C . SER A 1 371 ? 16.099 -8.766 -12.571 1.00 84.44 371 SER A C 1
ATOM 3057 O O . SER A 1 371 ? 17.068 -8.888 -13.315 1.00 84.44 371 SER A O 1
ATOM 3059 N N . ILE A 1 372 ? 16.203 -8.814 -11.237 1.00 82.88 372 ILE A N 1
ATOM 3060 C CA . ILE A 1 372 ? 17.476 -8.975 -10.515 1.00 82.88 372 ILE A CA 1
ATOM 3061 C C . ILE A 1 372 ? 18.172 -10.274 -10.926 1.00 82.88 372 ILE A C 1
ATOM 3063 O O . ILE A 1 372 ? 19.338 -10.235 -11.315 1.00 82.88 372 ILE A O 1
ATOM 3067 N N . SER A 1 373 ? 17.451 -11.400 -10.918 1.00 79.44 373 SER A N 1
ATOM 3068 C CA . SER A 1 373 ? 18.008 -12.702 -11.315 1.00 79.44 373 SER A CA 1
ATOM 3069 C C . SER A 1 373 ? 18.549 -12.682 -12.752 1.00 79.44 373 SER A C 1
ATOM 3071 O O . SER A 1 373 ? 19.689 -13.077 -13.007 1.00 79.44 373 SER A O 1
ATOM 3073 N N . ASP A 1 374 ? 17.768 -12.133 -13.686 1.00 85.12 374 ASP A N 1
ATOM 3074 C CA . ASP A 1 374 ? 18.173 -11.968 -15.084 1.00 85.12 374 ASP A CA 1
ATOM 3075 C C . ASP A 1 374 ? 19.399 -11.045 -15.225 1.00 85.12 374 ASP A C 1
ATOM 3077 O O . ASP A 1 374 ? 20.310 -11.317 -16.008 1.00 85.12 374 ASP A O 1
ATOM 3081 N N . VAL A 1 375 ? 19.436 -9.943 -14.471 1.00 87.19 375 VAL A N 1
ATOM 3082 C CA . VAL A 1 375 ? 20.538 -8.971 -14.479 1.00 87.19 375 VAL A CA 1
ATOM 3083 C C . VAL A 1 375 ? 21.824 -9.601 -13.957 1.00 87.19 375 VAL A C 1
ATOM 3085 O O . VAL A 1 375 ? 22.883 -9.395 -14.549 1.00 87.19 375 VAL A O 1
ATOM 3088 N N . GLU A 1 376 ? 21.762 -10.371 -12.873 1.00 86.19 376 GLU A N 1
ATOM 3089 C CA . GLU A 1 376 ? 22.922 -11.091 -12.345 1.00 86.19 376 GLU A CA 1
ATOM 3090 C C . GLU A 1 376 ? 23.437 -12.138 -13.331 1.00 86.19 376 GLU A C 1
ATOM 3092 O O . GLU A 1 376 ? 24.649 -12.229 -13.548 1.00 86.19 376 GLU A O 1
ATOM 3097 N N . GLN A 1 377 ? 22.536 -12.876 -13.985 1.00 85.69 377 GLN A N 1
ATOM 3098 C CA . GLN A 1 377 ? 22.915 -13.829 -15.022 1.00 85.69 377 GLN A CA 1
ATOM 3099 C C . GLN A 1 377 ? 23.674 -13.136 -16.162 1.00 85.69 377 GLN A C 1
ATOM 3101 O O . GLN A 1 377 ? 24.785 -13.550 -16.493 1.00 85.69 377 GLN A O 1
ATOM 3106 N N . ILE A 1 378 ? 23.123 -12.053 -16.717 1.00 88.69 378 ILE A N 1
ATOM 3107 C CA . ILE A 1 378 ? 23.747 -11.330 -17.833 1.00 88.69 378 ILE A CA 1
ATOM 3108 C C . ILE A 1 378 ? 25.098 -10.729 -17.412 1.00 88.69 378 ILE A C 1
ATOM 3110 O O . ILE A 1 378 ? 26.073 -10.816 -18.157 1.00 88.69 378 ILE A O 1
ATOM 3114 N N . LYS A 1 379 ? 25.216 -10.181 -16.195 1.00 89.00 379 LYS A N 1
ATOM 3115 C CA . LYS A 1 379 ? 26.503 -9.686 -15.671 1.00 89.00 379 LYS A CA 1
ATOM 3116 C C . LYS A 1 379 ? 27.552 -10.791 -15.562 1.00 89.00 379 LYS A C 1
ATOM 3118 O O . LYS A 1 379 ? 28.719 -10.550 -15.865 1.00 89.00 379 LYS A O 1
ATOM 3123 N N . ASN A 1 380 ? 27.164 -11.985 -15.119 1.00 87.31 380 ASN A N 1
ATOM 3124 C CA . ASN A 1 380 ? 28.073 -13.128 -15.035 1.00 87.31 380 ASN A CA 1
ATOM 3125 C C . ASN A 1 380 ? 28.531 -13.583 -16.424 1.00 87.31 380 ASN A C 1
ATOM 3127 O O . ASN A 1 380 ? 29.722 -13.828 -16.614 1.00 87.31 380 ASN A O 1
ATOM 3131 N N . GLU A 1 381 ? 27.617 -13.624 -17.396 1.00 88.38 381 GLU A N 1
ATOM 3132 C CA . GLU A 1 381 ? 27.925 -13.945 -18.793 1.00 88.38 381 GLU A CA 1
ATOM 3133 C C . GLU A 1 381 ? 28.917 -12.940 -19.401 1.00 88.38 381 GLU A C 1
ATOM 3135 O O . GLU A 1 381 ? 29.927 -13.358 -19.967 1.00 88.38 381 GLU A O 1
ATOM 3140 N N . ILE A 1 382 ? 28.703 -11.632 -19.200 1.00 88.81 382 ILE A N 1
ATOM 3141 C CA . ILE A 1 382 ? 29.627 -10.569 -19.648 1.00 88.81 382 ILE A CA 1
ATOM 3142 C C . ILE A 1 382 ? 31.014 -10.729 -19.003 1.00 88.81 382 ILE A C 1
ATOM 3144 O O . ILE A 1 382 ? 32.035 -10.563 -19.666 1.00 88.81 382 ILE A O 1
ATOM 3148 N N . ASN A 1 383 ? 31.071 -11.100 -17.721 1.00 87.19 383 ASN A N 1
ATOM 3149 C CA . ASN A 1 383 ? 32.328 -11.322 -16.997 1.00 87.19 383 ASN A CA 1
ATOM 3150 C C . ASN A 1 383 ? 32.994 -12.682 -17.298 1.00 87.19 383 ASN A C 1
ATOM 3152 O O . ASN A 1 383 ? 34.031 -12.995 -16.711 1.00 87.19 383 ASN A O 1
ATOM 3156 N N . GLY A 1 384 ? 32.417 -13.510 -18.176 1.00 82.25 384 GLY A N 1
ATOM 3157 C CA . GLY A 1 384 ? 32.949 -14.834 -18.513 1.00 82.25 384 GLY A CA 1
ATOM 3158 C C . GLY A 1 384 ? 32.827 -15.870 -17.388 1.00 82.25 384 GLY A C 1
ATOM 3159 O O . GLY A 1 384 ? 33.520 -16.890 -17.407 1.00 82.25 384 GLY A O 1
ATOM 3160 N N . ILE A 1 385 ? 31.958 -15.633 -16.402 1.00 80.69 385 ILE A N 1
ATOM 3161 C CA . ILE A 1 385 ? 31.668 -16.568 -15.314 1.00 80.69 385 ILE A CA 1
ATOM 3162 C C . ILE A 1 385 ? 30.632 -17.574 -15.831 1.00 80.69 385 ILE A C 1
ATOM 3164 O O . ILE A 1 385 ? 29.440 -17.280 -15.910 1.00 80.69 385 ILE A O 1
ATOM 3168 N N . VAL A 1 386 ? 31.082 -18.776 -16.204 1.00 58.84 386 VAL A N 1
ATOM 3169 C CA . VAL A 1 386 ? 30.195 -19.852 -16.677 1.00 58.84 386 VAL A CA 1
ATOM 3170 C C . VAL A 1 386 ? 29.343 -20.357 -15.514 1.00 58.84 386 VAL A C 1
ATOM 3172 O O . VAL A 1 386 ? 29.813 -21.084 -14.642 1.00 58.84 386 VAL A O 1
ATOM 3175 N N . SER A 1 387 ? 28.072 -19.972 -15.509 1.00 53.78 387 SER A N 1
ATOM 3176 C CA . SER A 1 387 ? 27.065 -20.500 -14.594 1.00 53.78 387 SER A CA 1
ATOM 3177 C C . SER A 1 387 ? 26.410 -21.726 -15.247 1.00 53.78 387 SER A C 1
ATOM 3179 O O . SER A 1 387 ? 25.897 -21.621 -16.361 1.00 53.78 387 SER A O 1
ATOM 3181 N N . GLU A 1 388 ? 26.434 -22.895 -14.594 1.00 50.09 388 GLU A N 1
ATOM 3182 C CA . GLU A 1 388 ? 25.755 -24.092 -15.109 1.00 50.09 388 GLU A CA 1
ATOM 3183 C C . GLU A 1 388 ? 24.255 -23.815 -15.308 1.00 50.09 388 GLU A C 1
ATOM 3185 O O . GLU A 1 388 ? 23.506 -23.538 -14.369 1.00 50.09 388 GLU A O 1
ATOM 3190 N N . ALA A 1 389 ? 23.818 -23.890 -16.565 1.00 48.00 389 ALA A N 1
ATOM 3191 C CA . ALA A 1 389 ? 22.442 -23.683 -16.988 1.00 48.00 389 ALA A CA 1
ATOM 3192 C C . ALA A 1 389 ? 21.569 -24.910 -16.666 1.00 48.00 389 ALA A C 1
ATOM 3194 O O . ALA A 1 389 ? 21.169 -25.647 -17.565 1.00 48.00 389 ALA A O 1
ATOM 3195 N N . LYS A 1 390 ? 21.267 -25.162 -15.385 1.00 37.59 390 LYS A N 1
ATOM 3196 C CA . LYS A 1 390 ? 20.189 -26.082 -14.975 1.00 37.59 390 LYS A CA 1
ATOM 3197 C C . LYS A 1 390 ? 19.479 -25.588 -13.708 1.00 37.59 390 LYS A C 1
ATOM 3199 O O . LYS A 1 390 ? 19.979 -25.757 -12.611 1.00 37.59 390 LYS A O 1
ATOM 3204 N N . GLY A 1 391 ? 18.265 -25.054 -13.880 1.00 49.03 391 GLY A N 1
ATOM 3205 C CA . GLY A 1 391 ? 17.195 -25.078 -12.867 1.00 49.03 391 GLY A CA 1
ATOM 3206 C C . GLY A 1 391 ? 17.369 -24.219 -11.603 1.00 49.03 391 GLY A C 1
ATOM 3207 O O . GLY A 1 391 ? 17.223 -24.743 -10.507 1.00 49.03 391 GLY A O 1
ATOM 3208 N N . LYS A 1 392 ? 17.600 -22.905 -11.723 1.00 44.81 392 LYS A N 1
ATOM 3209 C CA . LYS A 1 392 ? 18.037 -22.047 -10.599 1.00 44.81 392 LYS A CA 1
ATOM 3210 C C . LYS A 1 392 ? 16.989 -21.303 -9.761 1.00 44.81 392 LYS A C 1
ATOM 3212 O O . LYS A 1 392 ? 17.368 -20.690 -8.773 1.00 44.81 392 LYS A O 1
ATOM 3217 N N . ARG A 1 393 ? 15.674 -21.408 -10.015 1.00 43.72 393 ARG A N 1
ATOM 3218 C CA . ARG A 1 393 ? 14.684 -20.829 -9.065 1.00 43.72 393 ARG A CA 1
ATOM 3219 C C . ARG A 1 393 ? 14.770 -21.446 -7.653 1.00 43.72 393 ARG A C 1
ATOM 3221 O O . ARG A 1 393 ? 14.290 -20.841 -6.707 1.00 43.72 393 ARG A O 1
ATOM 3228 N N . LYS A 1 394 ? 15.360 -22.641 -7.501 1.00 40.25 394 LYS A N 1
ATOM 3229 C CA . LYS A 1 394 ? 15.564 -23.304 -6.200 1.00 40.25 394 LYS A CA 1
ATOM 3230 C C . LYS A 1 394 ? 16.929 -23.046 -5.552 1.00 40.25 394 LYS A C 1
ATOM 3232 O O . LYS A 1 394 ? 17.005 -23.186 -4.337 1.00 40.25 394 LYS A O 1
ATOM 3237 N N . ASP A 1 395 ? 17.951 -22.667 -6.318 1.00 39.62 395 ASP A N 1
ATOM 3238 C CA . ASP A 1 395 ? 19.328 -22.572 -5.808 1.00 39.62 395 ASP A CA 1
ATOM 3239 C C . ASP A 1 395 ? 19.702 -21.149 -5.367 1.00 39.62 395 ASP A C 1
ATOM 3241 O O . ASP A 1 395 ? 20.450 -21.002 -4.404 1.00 39.62 395 ASP A O 1
ATOM 3245 N N . ASP A 1 396 ? 19.115 -20.112 -5.979 1.00 43.25 396 ASP A N 1
ATOM 3246 C CA . ASP A 1 396 ? 19.382 -18.711 -5.602 1.00 43.25 396 ASP A CA 1
ATOM 3247 C C . ASP A 1 396 ? 18.434 -18.193 -4.496 1.00 43.25 396 ASP A C 1
ATOM 3249 O O . ASP A 1 396 ? 18.568 -17.069 -4.023 1.00 43.25 396 ASP A O 1
ATOM 3253 N N . GLY A 1 397 ? 17.456 -19.003 -4.062 1.00 45.56 397 GLY A N 1
ATOM 3254 C CA . GLY A 1 397 ? 16.534 -18.645 -2.972 1.00 45.56 397 GLY A CA 1
ATOM 3255 C C . GLY A 1 397 ? 15.607 -17.455 -3.265 1.00 45.56 397 GLY A C 1
ATOM 3256 O O . GLY A 1 397 ? 14.998 -16.927 -2.338 1.00 45.56 397 GLY A O 1
ATOM 3257 N N . ILE A 1 398 ? 15.479 -17.047 -4.532 1.00 50.62 398 ILE A N 1
ATOM 3258 C CA . ILE A 1 398 ? 14.723 -15.866 -4.976 1.00 50.62 398 ILE A CA 1
ATOM 3259 C C . ILE A 1 398 ? 13.220 -16.176 -4.960 1.00 50.62 398 ILE A C 1
ATOM 3261 O O . ILE A 1 398 ? 12.593 -16.464 -5.982 1.00 50.62 398 ILE A O 1
ATOM 3265 N N . PHE A 1 399 ? 12.643 -16.159 -3.762 1.00 54.59 399 PHE A N 1
ATOM 3266 C CA . PHE A 1 399 ? 11.205 -16.167 -3.537 1.00 54.59 399 PHE A CA 1
ATOM 3267 C C . PHE A 1 399 ? 10.815 -14.842 -2.896 1.00 54.59 399 PHE A C 1
ATOM 3269 O O . PHE A 1 399 ? 11.349 -14.476 -1.848 1.00 54.59 399 PHE A O 1
ATOM 3276 N N . TYR A 1 400 ? 9.849 -14.146 -3.499 1.00 57.75 400 TYR A N 1
ATOM 3277 C CA . TYR A 1 400 ? 9.212 -13.014 -2.840 1.00 57.75 400 TYR A CA 1
ATOM 3278 C C . TYR A 1 400 ? 8.658 -13.492 -1.497 1.00 57.75 400 TYR A C 1
ATOM 3280 O O . TYR A 1 400 ? 7.860 -14.432 -1.444 1.00 57.75 400 TYR A O 1
ATOM 3288 N N . THR A 1 401 ? 9.118 -12.878 -0.409 1.00 62.91 401 THR A N 1
ATOM 3289 C CA . THR A 1 401 ? 8.640 -13.222 0.928 1.00 62.91 401 THR A CA 1
ATOM 3290 C C . THR A 1 401 ? 7.253 -12.606 1.093 1.00 62.91 401 THR A C 1
ATOM 3292 O O . THR A 1 401 ? 7.149 -11.379 1.054 1.00 62.91 401 THR A O 1
ATOM 3295 N N . PRO A 1 402 ? 6.182 -13.407 1.265 1.00 60.75 402 PRO A N 1
ATOM 3296 C CA . PRO A 1 402 ? 4.837 -12.865 1.400 1.00 60.75 402 PRO A CA 1
ATOM 3297 C C . PRO A 1 402 ? 4.751 -11.883 2.566 1.00 60.75 402 PRO A C 1
ATOM 3299 O O . PRO A 1 402 ? 5.399 -12.078 3.596 1.00 60.75 402 PRO A O 1
ATOM 3302 N N . TYR A 1 403 ? 3.890 -10.877 2.441 1.00 57.53 403 TYR A N 1
ATOM 3303 C CA . TYR A 1 403 ? 3.751 -9.825 3.446 1.00 57.53 403 TYR A CA 1
ATOM 3304 C C . TYR A 1 403 ? 3.515 -10.342 4.870 1.00 57.53 403 TYR A C 1
ATOM 3306 O O . TYR A 1 403 ? 4.117 -9.854 5.818 1.00 57.53 403 TYR A O 1
ATOM 3314 N N . TYR A 1 404 ? 2.663 -11.356 5.053 1.00 58.59 404 TYR A N 1
ATOM 3315 C CA . TYR A 1 404 ? 2.414 -11.896 6.393 1.00 58.59 404 TYR A CA 1
ATOM 3316 C C . TYR A 1 404 ? 3.691 -12.488 7.019 1.00 58.59 404 TYR A C 1
ATOM 3318 O O . TYR A 1 404 ? 3.868 -12.424 8.234 1.00 58.59 404 TYR A O 1
ATOM 3326 N N . VAL A 1 405 ? 4.600 -13.023 6.193 1.00 71.06 405 VAL A N 1
ATOM 3327 C CA . VAL A 1 405 ? 5.902 -13.532 6.635 1.00 71.06 405 VAL A CA 1
ATOM 3328 C C . VAL A 1 405 ? 6.834 -12.371 6.965 1.00 71.06 405 VAL A C 1
ATOM 3330 O O . VAL A 1 405 ? 7.412 -12.373 8.049 1.00 71.06 405 VAL A O 1
ATOM 3333 N N . THR A 1 406 ? 6.970 -11.366 6.090 1.00 76.25 406 THR A N 1
ATOM 3334 C CA . THR A 1 406 ? 7.829 -10.201 6.378 1.00 76.25 406 THR A CA 1
ATOM 3335 C C . THR A 1 406 ? 7.350 -9.458 7.619 1.00 76.25 406 THR A C 1
ATOM 3337 O O . THR A 1 406 ? 8.165 -9.155 8.486 1.00 76.25 406 THR A O 1
ATOM 3340 N N . ARG A 1 407 ? 6.039 -9.236 7.767 1.00 71.50 407 ARG A N 1
ATOM 3341 C CA . ARG A 1 407 ? 5.424 -8.636 8.956 1.00 71.50 407 ARG A CA 1
ATOM 3342 C C . ARG A 1 407 ? 5.763 -9.420 10.215 1.00 71.50 407 ARG A C 1
ATOM 3344 O O . ARG A 1 407 ? 6.272 -8.834 11.166 1.00 71.50 407 ARG A O 1
ATOM 3351 N N . TYR A 1 408 ? 5.548 -10.735 10.201 1.00 75.69 408 TYR A N 1
ATOM 3352 C CA . TYR A 1 408 ? 5.891 -11.591 11.333 1.00 75.69 408 TYR A CA 1
ATOM 3353 C C . TYR A 1 408 ? 7.378 -11.480 11.693 1.00 75.69 408 TYR A C 1
ATOM 3355 O O . TYR A 1 408 ? 7.721 -11.294 12.859 1.00 75.69 408 TYR A O 1
ATOM 3363 N N . ILE A 1 409 ? 8.277 -11.534 10.702 1.00 85.88 409 ILE A N 1
ATOM 3364 C CA . ILE A 1 409 ? 9.718 -11.379 10.941 1.00 85.88 409 ILE A CA 1
ATOM 3365 C C . ILE A 1 409 ? 10.010 -10.007 11.560 1.00 85.88 409 ILE A C 1
ATOM 3367 O O . ILE A 1 409 ? 10.761 -9.934 12.531 1.00 85.88 409 ILE A O 1
ATOM 3371 N N . VAL A 1 410 ? 9.419 -8.923 11.052 1.00 87.56 410 VAL A N 1
ATOM 3372 C CA . VAL A 1 410 ? 9.605 -7.563 11.584 1.00 87.56 410 VAL A CA 1
ATOM 3373 C C . VAL A 1 410 ? 9.112 -7.445 13.026 1.00 87.56 410 VAL A C 1
ATOM 3375 O O . VAL A 1 410 ? 9.836 -6.915 13.869 1.00 87.56 410 VAL A O 1
ATOM 3378 N N . GLU A 1 411 ? 7.941 -7.992 13.350 1.00 79.44 411 GLU A N 1
ATOM 3379 C CA . GLU A 1 411 ? 7.404 -8.013 14.716 1.00 79.44 411 GLU A CA 1
ATOM 3380 C C . GLU A 1 411 ? 8.340 -8.760 15.678 1.00 79.44 411 GLU A C 1
ATOM 3382 O O . GLU A 1 411 ? 8.675 -8.249 16.750 1.00 79.44 411 GLU A O 1
ATOM 3387 N N . GLN A 1 412 ? 8.837 -9.932 15.271 1.00 87.62 412 GLN A N 1
ATOM 3388 C CA . GLN A 1 412 ? 9.741 -10.752 16.084 1.00 87.62 412 GLN A CA 1
ATOM 3389 C C . GLN A 1 412 ? 11.187 -10.225 16.139 1.00 87.62 412 GLN A C 1
ATOM 3391 O O . GLN A 1 412 ? 11.972 -10.690 16.965 1.00 87.62 412 GLN A O 1
ATOM 3396 N N . THR A 1 413 ? 11.561 -9.260 15.293 1.00 93.44 413 THR A N 1
ATOM 3397 C CA . THR A 1 413 ? 12.922 -8.694 15.236 1.00 93.44 413 THR A CA 1
ATOM 3398 C C . THR A 1 413 ? 12.945 -7.227 15.660 1.00 93.44 413 THR A C 1
ATOM 3400 O O . THR A 1 413 ? 13.298 -6.917 16.798 1.00 93.44 413 THR A O 1
ATOM 3403 N N . VAL A 1 414 ? 12.549 -6.311 14.772 1.00 93.94 414 VAL A N 1
ATOM 3404 C CA . VAL A 1 414 ? 12.484 -4.864 15.023 1.00 93.94 414 VAL A CA 1
ATOM 3405 C C . VAL A 1 414 ? 11.507 -4.565 16.159 1.00 93.94 414 VAL A C 1
ATOM 3407 O O . VAL A 1 414 ? 11.844 -3.809 17.071 1.00 93.94 414 VAL A O 1
ATOM 3410 N N . GLY A 1 415 ? 10.331 -5.198 16.160 1.00 90.00 415 GLY A N 1
ATOM 3411 C CA . GLY A 1 415 ? 9.334 -5.048 17.220 1.00 90.00 415 GLY A CA 1
ATOM 3412 C C . GLY A 1 415 ? 9.851 -5.508 18.586 1.00 90.00 415 GLY A C 1
ATOM 3413 O O . GLY A 1 415 ? 9.758 -4.763 19.566 1.00 90.00 415 GLY A O 1
ATOM 3414 N N . ALA A 1 416 ? 10.473 -6.687 18.649 1.00 91.25 416 ALA A N 1
ATOM 3415 C CA . ALA A 1 416 ? 11.107 -7.203 19.863 1.00 91.25 416 ALA A CA 1
ATOM 3416 C C . ALA A 1 416 ? 12.234 -6.282 20.375 1.00 91.25 416 ALA A C 1
ATOM 3418 O O . ALA A 1 416 ? 12.264 -5.934 21.559 1.00 91.25 416 ALA A O 1
ATOM 3419 N N . PHE A 1 417 ? 13.116 -5.815 19.483 1.00 95.56 417 PHE A N 1
ATOM 3420 C CA . PHE A 1 417 ? 14.181 -4.863 19.815 1.00 95.56 417 PHE A CA 1
ATOM 3421 C C . PHE A 1 417 ? 13.622 -3.558 20.393 1.00 95.56 417 PHE A C 1
ATOM 3423 O O . PHE A 1 417 ? 14.090 -3.075 21.426 1.00 95.56 417 PHE A O 1
ATOM 3430 N N . LEU A 1 418 ? 12.601 -2.986 19.753 1.00 94.56 418 LEU A N 1
ATOM 3431 C CA . LEU A 1 418 ? 11.988 -1.743 20.209 1.00 94.56 418 LEU A CA 1
ATOM 3432 C C . LEU A 1 418 ? 11.272 -1.914 21.548 1.00 94.56 418 LEU A C 1
ATOM 3434 O O . LEU A 1 418 ? 11.390 -1.035 22.399 1.00 94.56 418 LEU A O 1
ATOM 3438 N N . SER A 1 419 ? 10.601 -3.044 21.774 1.00 91.44 419 SER A N 1
ATOM 3439 C CA . SER A 1 419 ? 9.996 -3.377 23.069 1.00 91.44 419 SER A CA 1
ATOM 3440 C C . SER A 1 419 ? 11.039 -3.432 24.186 1.00 91.44 419 SER A C 1
ATOM 3442 O O . SER A 1 419 ? 10.853 -2.816 25.235 1.00 91.44 419 SER A O 1
ATOM 3444 N N . GLN A 1 420 ? 12.188 -4.069 23.940 1.00 94.81 420 GLN A N 1
ATOM 3445 C CA . GLN A 1 420 ? 13.302 -4.055 24.889 1.00 94.81 420 GLN A CA 1
ATOM 3446 C C . GLN A 1 420 ? 13.809 -2.625 25.143 1.00 94.81 420 GLN A C 1
ATOM 3448 O O . GLN A 1 420 ? 14.028 -2.238 26.293 1.00 94.81 420 GLN A O 1
ATOM 3453 N N . LYS A 1 421 ? 13.960 -1.805 24.092 1.00 95.75 421 LYS A N 1
ATOM 3454 C CA . LYS A 1 421 ? 14.394 -0.407 24.235 1.00 95.75 421 LYS A CA 1
ATOM 3455 C C . LYS A 1 421 ? 13.412 0.449 25.028 1.00 95.75 421 LYS A C 1
ATOM 3457 O O . LYS A 1 421 ? 13.865 1.270 25.823 1.00 95.75 421 LYS A O 1
ATOM 3462 N N . LYS A 1 422 ? 12.101 0.249 24.866 1.00 94.25 422 LYS A N 1
ATOM 3463 C CA . LYS A 1 422 ? 11.063 0.927 25.662 1.00 94.25 422 LYS A CA 1
ATOM 3464 C C . LYS A 1 422 ? 11.269 0.666 27.161 1.00 94.25 422 LYS A C 1
ATOM 3466 O O . LYS A 1 422 ? 11.336 1.614 27.944 1.00 94.25 422 LYS A O 1
ATOM 3471 N N . GLU A 1 423 ? 11.485 -0.586 27.561 1.00 94.06 423 GLU A N 1
ATOM 3472 C CA . GLU A 1 423 ? 11.744 -0.925 28.969 1.00 94.06 423 GLU A CA 1
ATOM 3473 C C . GLU A 1 423 ? 13.099 -0.394 29.470 1.00 94.06 423 GLU A C 1
ATOM 3475 O O . GLU A 1 423 ? 13.175 0.232 30.530 1.00 94.06 423 GLU A O 1
ATOM 3480 N N . GLU A 1 424 ? 14.172 -0.528 28.681 1.00 95.06 424 GLU A N 1
ATOM 3481 C CA . GLU A 1 424 ? 15.484 0.047 29.016 1.00 95.06 424 GLU A CA 1
ATOM 3482 C C . GLU A 1 424 ? 15.412 1.566 29.240 1.00 95.06 424 GLU A C 1
ATOM 3484 O O . GLU A 1 424 ? 16.063 2.095 30.148 1.00 95.06 424 GLU A O 1
ATOM 3489 N N . LEU A 1 425 ? 14.610 2.278 28.440 1.00 95.81 425 LEU A N 1
ATOM 3490 C CA . LEU A 1 425 ? 14.429 3.722 28.551 1.00 95.81 425 LEU A CA 1
ATOM 3491 C C . LEU A 1 425 ? 13.738 4.122 29.853 1.00 95.81 425 LEU A C 1
ATOM 3493 O O . LEU A 1 425 ? 14.214 5.066 30.493 1.00 95.81 425 LEU A O 1
ATOM 3497 N N . LYS A 1 426 ? 12.702 3.388 30.289 1.00 94.19 426 LYS A N 1
ATOM 3498 C CA . LYS A 1 426 ? 12.046 3.615 31.590 1.00 94.19 426 LYS A CA 1
ATOM 3499 C C . LYS A 1 426 ? 13.057 3.552 32.730 1.00 94.19 426 LYS A C 1
ATOM 3501 O O . LYS A 1 426 ? 13.073 4.435 33.581 1.00 94.19 426 LYS A O 1
ATOM 3506 N N . HIS A 1 427 ? 13.961 2.573 32.711 1.00 93.12 427 HIS A N 1
ATOM 3507 C CA . HIS A 1 427 ? 15.042 2.479 33.697 1.00 93.12 427 HIS A CA 1
ATOM 3508 C C . HIS A 1 427 ? 16.113 3.568 33.513 1.00 93.12 427 HIS A C 1
ATOM 3510 O O . HIS A 1 427 ? 16.645 4.095 34.492 1.00 93.12 427 HIS A O 1
ATOM 3516 N N . SER A 1 428 ? 16.430 3.942 32.269 1.00 94.06 428 SER A N 1
ATOM 3517 C CA . SER A 1 428 ? 17.473 4.928 31.954 1.00 94.06 428 SER A CA 1
ATOM 3518 C C . SER A 1 428 ? 17.203 6.318 32.534 1.00 94.06 428 SER A C 1
ATOM 3520 O O . SER A 1 428 ? 18.151 7.028 32.876 1.00 94.06 428 SER A O 1
ATOM 3522 N N . LEU A 1 429 ? 15.927 6.690 32.679 1.00 94.44 429 LEU A N 1
ATOM 3523 C CA . LEU A 1 429 ? 15.493 7.979 33.227 1.00 94.44 429 LEU A CA 1
ATOM 3524 C C . LEU A 1 429 ? 15.882 8.158 34.700 1.00 94.44 429 LEU A C 1
ATOM 3526 O O . LEU A 1 429 ? 15.994 9.292 35.155 1.00 94.44 429 LEU A O 1
ATOM 3530 N N . PHE A 1 430 ? 16.158 7.058 35.408 1.00 95.19 430 PHE A N 1
ATOM 3531 C CA . PHE A 1 430 ? 16.510 7.055 36.830 1.00 95.19 430 PHE A CA 1
ATOM 3532 C C . PHE A 1 430 ? 17.963 6.627 37.102 1.00 95.19 430 PHE A C 1
ATOM 3534 O O . PHE A 1 430 ? 18.374 6.493 38.254 1.00 95.19 430 PHE A O 1
ATOM 3541 N N . LYS A 1 431 ? 18.793 6.432 36.060 1.00 88.88 431 LYS A N 1
ATOM 3542 C CA . LYS A 1 431 ? 20.205 6.015 36.222 1.00 88.88 431 LYS A CA 1
ATOM 3543 C C . LYS A 1 431 ? 21.046 7.002 37.038 1.00 88.88 431 LYS A C 1
ATOM 3545 O O . LYS A 1 431 ? 22.015 6.592 37.665 1.00 88.88 431 LYS A O 1
ATOM 3550 N N . GLN A 1 432 ? 20.692 8.288 37.021 1.00 87.00 432 GLN A N 1
ATOM 3551 C CA . GLN A 1 432 ? 21.381 9.349 37.769 1.00 87.00 432 GLN A CA 1
ATOM 3552 C C . GLN A 1 432 ? 20.680 9.696 39.099 1.00 87.00 432 GLN A C 1
ATOM 3554 O O . GLN A 1 432 ? 20.992 10.714 39.713 1.00 87.00 432 GLN A O 1
ATOM 3559 N N . GLY A 1 433 ? 19.738 8.862 39.554 1.00 92.06 433 GLY A N 1
ATOM 3560 C CA . GLY A 1 433 ? 18.908 9.104 40.735 1.00 92.06 433 GLY A CA 1
ATOM 3561 C C . GLY A 1 433 ? 17.457 9.418 40.368 1.00 92.06 433 GLY A C 1
ATOM 3562 O O . GLY A 1 433 ? 16.951 8.951 39.353 1.00 92.06 433 GLY A O 1
ATOM 3563 N N . ALA A 1 434 ? 16.767 10.193 41.207 1.00 93.12 434 ALA A N 1
ATOM 3564 C CA . ALA A 1 434 ? 15.383 10.575 40.940 1.00 93.12 434 ALA A CA 1
ATOM 3565 C C . ALA A 1 434 ? 15.275 11.472 39.695 1.00 93.12 434 ALA A C 1
ATOM 3567 O O . ALA A 1 434 ? 16.096 12.372 39.497 1.00 93.12 434 ALA A O 1
ATOM 3568 N N . PHE A 1 435 ? 14.229 11.265 38.893 1.00 96.12 435 PHE A N 1
ATOM 3569 C CA . PHE A 1 435 ? 13.842 12.206 37.850 1.00 96.12 435 PHE A CA 1
ATOM 3570 C C . PHE A 1 435 ? 13.359 13.500 38.503 1.00 96.12 435 PHE A C 1
ATOM 3572 O O . PHE A 1 435 ? 12.552 13.470 39.433 1.00 96.12 435 PHE A O 1
ATOM 3579 N N . LYS A 1 436 ? 13.865 14.634 38.023 1.00 95.12 436 LYS A N 1
ATOM 3580 C CA . LYS A 1 436 ? 13.634 15.953 38.611 1.00 95.12 436 LYS A CA 1
ATOM 3581 C C . LYS A 1 436 ? 12.821 16.812 37.658 1.00 95.12 436 LYS A C 1
ATOM 3583 O O . LYS A 1 436 ? 13.309 17.183 36.595 1.00 95.12 436 LYS A O 1
ATOM 3588 N N . ALA A 1 437 ? 11.610 17.158 38.072 1.00 94.75 437 ALA A N 1
ATOM 3589 C CA . ALA A 1 437 ? 10.702 18.027 37.339 1.00 94.75 437 ALA A CA 1
ATOM 3590 C C . ALA A 1 437 ? 10.595 19.379 38.043 1.00 94.75 437 ALA A C 1
ATOM 3592 O O . ALA A 1 437 ? 10.375 19.437 39.254 1.00 94.75 437 ALA A O 1
ATOM 3593 N N . THR A 1 438 ? 10.728 20.471 37.292 1.00 94.12 438 THR A N 1
ATOM 3594 C CA . THR A 1 438 ? 10.434 21.809 37.820 1.00 94.12 438 THR A CA 1
ATOM 3595 C C . THR A 1 438 ? 9.004 22.170 37.453 1.00 94.12 438 THR A C 1
ATOM 3597 O O . THR A 1 438 ? 8.660 22.237 36.272 1.00 94.12 438 THR A O 1
ATOM 3600 N N . VAL A 1 439 ? 8.174 22.419 38.464 1.00 92.88 439 VAL A N 1
ATOM 3601 C CA . VAL A 1 439 ? 6.752 22.732 38.298 1.00 92.88 439 VAL A CA 1
ATOM 3602 C C . VAL A 1 439 ? 6.416 24.028 39.026 1.00 92.88 439 VAL A C 1
ATOM 3604 O O . VAL A 1 439 ? 6.865 24.264 40.148 1.00 92.88 439 VAL A O 1
ATOM 3607 N N . ARG A 1 440 ? 5.638 24.901 38.385 1.00 89.38 440 ARG A N 1
ATOM 3608 C CA . ARG A 1 440 ? 5.215 26.180 38.964 1.00 89.38 440 ARG A CA 1
ATOM 3609 C C . ARG A 1 440 ? 3.995 25.960 39.856 1.00 89.38 440 ARG A C 1
ATOM 3611 O O . ARG A 1 440 ? 2.994 25.419 39.404 1.00 89.38 440 ARG A O 1
ATOM 3618 N N . LYS A 1 441 ? 4.074 26.412 41.106 1.00 89.38 441 LYS A N 1
ATOM 3619 C CA . LYS A 1 441 ? 2.944 26.426 42.040 1.00 89.38 441 LYS A CA 1
ATOM 3620 C C . LYS A 1 441 ? 2.094 27.662 41.767 1.00 89.38 441 LYS A C 1
ATOM 3622 O O . LYS A 1 441 ? 2.620 28.776 41.825 1.00 89.38 441 LYS A O 1
ATOM 3627 N N . VAL A 1 442 ? 0.817 27.474 41.450 1.00 85.38 442 VAL A N 1
ATOM 3628 C CA . VAL A 1 442 ? -0.098 28.526 40.974 1.00 85.38 442 VAL A CA 1
ATOM 3629 C C . VAL A 1 442 ? -0.328 29.585 42.052 1.00 85.38 442 VAL A C 1
ATOM 3631 O O . VAL A 1 442 ? -0.188 30.777 41.791 1.00 85.38 442 VAL A O 1
ATOM 3634 N N . SER A 1 443 ? -0.585 29.160 43.288 1.00 87.31 443 SER A N 1
ATOM 3635 C CA . SER A 1 443 ? -0.907 30.021 44.430 1.00 87.31 443 SER A CA 1
ATOM 3636 C C . SER A 1 443 ? 0.227 30.967 44.824 1.00 87.31 443 SER A C 1
ATOM 3638 O O . SER A 1 443 ? -0.009 32.108 45.216 1.00 87.31 443 SER A O 1
ATOM 3640 N N . THR A 1 444 ? 1.474 30.503 44.725 1.00 88.06 444 THR A N 1
ATOM 3641 C CA . THR A 1 444 ? 2.663 31.259 45.164 1.00 88.06 444 THR A CA 1
ATOM 3642 C C . THR A 1 444 ? 3.483 31.816 44.013 1.00 88.06 444 THR A C 1
ATOM 3644 O O . THR A 1 444 ? 4.404 32.601 44.237 1.00 88.06 444 THR A O 1
ATOM 3647 N N . ASN A 1 445 ? 3.174 31.400 42.787 1.00 86.25 445 ASN A N 1
ATOM 3648 C CA . ASN A 1 445 ? 3.911 31.734 41.583 1.00 86.25 445 ASN A CA 1
ATOM 3649 C C . ASN A 1 445 ? 5.395 31.308 41.596 1.00 86.25 445 ASN A C 1
ATOM 3651 O O . ASN A 1 445 ? 6.216 31.881 40.877 1.00 86.25 445 ASN A O 1
ATOM 3655 N N . ARG A 1 446 ? 5.761 30.330 42.435 1.00 89.56 446 ARG A N 1
ATOM 3656 C CA . ARG A 1 446 ? 7.143 29.858 42.618 1.00 89.56 446 ARG A CA 1
ATOM 3657 C C . ARG A 1 446 ? 7.372 28.521 41.928 1.00 89.56 446 ARG A C 1
ATOM 3659 O O . ARG A 1 446 ? 6.496 27.659 41.911 1.00 89.56 446 ARG A O 1
ATOM 3666 N N . ASN A 1 447 ? 8.583 28.331 41.417 1.00 91.81 447 ASN A N 1
ATOM 3667 C CA . ASN A 1 447 ? 9.031 27.041 40.908 1.00 91.81 447 ASN A CA 1
ATOM 3668 C C . ASN A 1 447 ? 9.354 26.102 42.072 1.00 91.81 447 ASN A C 1
ATOM 3670 O O . ASN A 1 447 ? 10.042 26.487 43.016 1.00 91.81 447 ASN A O 1
ATOM 3674 N N . ASN A 1 448 ? 8.865 24.873 41.981 1.00 92.81 448 ASN A N 1
ATOM 3675 C CA . ASN A 1 448 ? 9.078 23.805 42.943 1.00 92.81 448 ASN A CA 1
ATOM 3676 C C . ASN A 1 448 ? 9.705 22.614 42.225 1.00 92.81 448 ASN A C 1
ATOM 3678 O O . ASN A 1 448 ? 9.369 22.320 41.076 1.00 92.81 448 ASN A O 1
ATOM 3682 N N . LEU A 1 449 ? 10.622 21.941 42.911 1.00 95.06 449 LEU A N 1
ATOM 3683 C CA . LEU A 1 449 ? 11.273 20.741 42.411 1.00 95.06 449 LEU A CA 1
ATOM 3684 C C . LEU A 1 449 ? 10.514 19.516 42.917 1.00 95.06 449 LEU A C 1
ATOM 3686 O O . LEU A 1 449 ? 10.388 19.333 44.126 1.00 95.06 449 LEU A O 1
ATOM 3690 N N . ILE A 1 450 ? 10.041 18.680 42.001 1.00 95.38 450 ILE A N 1
ATOM 3691 C CA . ILE A 1 450 ? 9.425 17.392 42.316 1.00 95.38 450 ILE A CA 1
ATOM 3692 C C . ILE A 1 450 ? 10.379 16.282 41.888 1.00 95.38 450 ILE A C 1
ATOM 3694 O O . ILE A 1 450 ? 10.889 16.285 40.767 1.00 95.38 450 ILE A O 1
ATOM 3698 N N . GLU A 1 451 ? 10.614 15.336 42.794 1.00 95.94 451 GLU A N 1
ATOM 3699 C CA . GLU A 1 451 ? 11.467 14.172 42.564 1.00 95.94 451 GLU A CA 1
ATOM 3700 C C . GLU A 1 451 ? 10.621 12.905 42.410 1.00 95.94 451 GLU A C 1
ATOM 3702 O O . GLU A 1 451 ? 9.868 12.533 43.309 1.00 95.94 451 GLU A O 1
ATOM 3707 N N . ILE A 1 452 ? 10.785 12.210 41.286 1.00 95.88 452 ILE A N 1
ATOM 3708 C CA . ILE A 1 452 ? 10.128 10.934 40.993 1.00 95.88 452 ILE A CA 1
ATOM 3709 C C . ILE A 1 452 ? 11.196 9.838 41.008 1.00 95.88 452 ILE A C 1
ATOM 3711 O O . ILE A 1 452 ? 12.218 9.951 40.336 1.00 95.88 452 ILE A O 1
ATOM 3715 N N . ARG A 1 453 ? 10.994 8.777 41.797 1.00 93.94 453 ARG A N 1
ATOM 3716 C CA . ARG A 1 453 ? 12.026 7.744 42.035 1.00 93.94 453 ARG A CA 1
ATOM 3717 C C . ARG A 1 453 ? 11.902 6.502 41.155 1.00 93.94 453 ARG A C 1
ATOM 3719 O O . ARG A 1 453 ? 12.842 5.717 41.092 1.00 93.94 453 ARG A O 1
ATOM 3726 N N . SER A 1 454 ? 10.763 6.318 40.504 1.00 94.06 454 SER A N 1
ATOM 3727 C CA . SER A 1 454 ? 10.482 5.171 39.644 1.00 94.06 454 SER A CA 1
ATOM 3728 C C . SER A 1 454 ? 9.492 5.559 38.556 1.00 94.06 454 SER A C 1
ATOM 3730 O O . SER A 1 454 ? 8.792 6.568 38.675 1.00 94.06 454 SER A O 1
ATOM 3732 N N . TRP A 1 455 ? 9.396 4.737 37.509 1.00 94.75 455 TRP A N 1
ATOM 3733 C CA . TRP A 1 455 ? 8.343 4.891 36.510 1.00 94.75 455 TRP A CA 1
ATOM 3734 C C . TRP A 1 455 ? 6.978 4.984 37.200 1.00 94.75 455 TRP A C 1
ATOM 3736 O O . TRP A 1 455 ? 6.674 4.189 38.089 1.00 94.75 455 TRP A O 1
ATOM 3746 N N . THR A 1 456 ? 6.208 6.007 36.842 1.00 92.50 456 THR A N 1
ATOM 3747 C CA . THR A 1 456 ? 4.928 6.327 37.475 1.00 92.50 456 THR A CA 1
ATOM 3748 C C . THR A 1 456 ? 3.926 6.635 36.375 1.00 92.50 456 THR A C 1
ATOM 3750 O O . THR A 1 456 ? 4.203 7.455 35.497 1.00 92.50 456 THR A O 1
ATOM 3753 N N . GLU A 1 457 ? 2.778 5.963 36.407 1.00 91.44 457 GLU A N 1
ATOM 3754 C CA . GLU A 1 457 ? 1.674 6.251 35.493 1.00 91.44 457 GLU A CA 1
ATOM 3755 C C . GLU A 1 457 ? 1.048 7.605 35.821 1.00 91.44 457 GLU A C 1
ATOM 3757 O O . GLU A 1 457 ? 1.046 8.037 36.977 1.00 91.44 457 GLU A O 1
ATOM 3762 N N . ILE A 1 458 ? 0.532 8.294 34.801 1.00 87.06 458 ILE A N 1
ATOM 3763 C CA . ILE A 1 458 ? -0.083 9.611 34.993 1.00 87.06 458 ILE A CA 1
ATOM 3764 C C . ILE A 1 458 ? -1.308 9.455 35.903 1.00 87.06 458 ILE A C 1
ATOM 3766 O O . ILE A 1 458 ? -2.228 8.713 35.550 1.00 87.06 458 ILE A O 1
ATOM 3770 N N . PRO A 1 459 ? -1.381 10.183 37.030 1.00 85.69 459 PRO A N 1
ATOM 3771 C CA . PRO A 1 459 ? -2.580 10.185 37.855 1.00 85.69 459 PRO A CA 1
ATOM 3772 C C . PRO A 1 459 ? -3.808 10.674 37.071 1.00 85.69 459 PRO A C 1
ATOM 3774 O O . PRO A 1 459 ? -3.747 11.683 36.354 1.00 85.69 459 PRO A O 1
ATOM 3777 N N . GLU A 1 460 ? -4.940 9.983 37.235 1.00 80.94 460 GLU A N 1
ATOM 3778 C CA . GLU A 1 460 ? -6.219 10.402 36.655 1.00 80.94 460 GLU A CA 1
ATOM 3779 C C . GLU A 1 460 ? -6.597 11.815 37.109 1.00 80.94 460 GLU A C 1
ATOM 3781 O O . GLU A 1 460 ? -6.457 12.180 38.281 1.00 80.94 460 GLU A O 1
ATOM 3786 N N . LYS A 1 461 ? -7.127 12.616 36.179 1.00 78.38 461 LYS A N 1
ATOM 3787 C CA . LYS A 1 461 ? -7.612 13.958 36.499 1.00 78.38 461 LYS A CA 1
ATOM 3788 C C . LYS A 1 461 ? -8.918 13.846 37.290 1.00 78.38 461 LYS A C 1
ATOM 3790 O O . LYS A 1 461 ? -9.919 13.367 36.763 1.00 78.38 461 LYS A O 1
ATOM 3795 N N . LYS A 1 462 ? -8.922 14.316 38.538 1.00 81.12 462 LYS A N 1
ATOM 3796 C CA . LYS A 1 462 ? -10.114 14.380 39.400 1.00 81.12 462 LYS A CA 1
ATOM 3797 C C . LYS A 1 462 ? -10.582 15.827 39.547 1.00 81.12 462 LYS A C 1
ATOM 3799 O O . LYS A 1 462 ? -9.784 16.751 39.438 1.00 81.12 462 LYS A O 1
ATOM 3804 N N . LEU A 1 463 ? -11.877 16.022 39.813 1.00 72.94 463 LEU A N 1
ATOM 3805 C CA . LEU A 1 463 ? -12.491 17.358 39.895 1.00 72.94 463 LEU A CA 1
ATOM 3806 C C . LEU A 1 463 ? -11.926 18.225 41.041 1.00 72.94 463 LEU A C 1
ATOM 3808 O O . LEU A 1 463 ? -11.955 19.445 40.943 1.00 72.94 463 LEU A O 1
ATOM 3812 N N . ASN A 1 464 ? -11.400 17.595 42.098 1.00 79.38 464 ASN A N 1
ATOM 3813 C CA . ASN A 1 464 ? -10.954 18.247 43.334 1.00 79.38 464 ASN A CA 1
ATOM 3814 C C . ASN A 1 464 ? -9.503 17.875 43.687 1.00 79.38 464 ASN A C 1
ATOM 3816 O O . ASN A 1 464 ? -9.233 17.459 44.813 1.00 79.38 464 ASN A O 1
ATOM 3820 N N . LEU A 1 465 ? -8.583 17.947 42.721 1.00 80.94 465 LEU A N 1
ATOM 3821 C CA . LEU A 1 465 ? -7.159 17.745 43.004 1.00 80.94 465 LEU A CA 1
ATOM 3822 C C . LEU A 1 465 ? -6.628 18.896 43.865 1.00 80.94 465 LEU A C 1
ATOM 3824 O O . LEU A 1 465 ? -6.903 20.069 43.604 1.00 80.94 465 LEU A O 1
ATOM 3828 N N . THR A 1 466 ? -5.858 18.558 44.894 1.00 88.50 466 THR A N 1
ATOM 3829 C CA . THR A 1 466 ? -5.062 19.542 45.627 1.00 88.50 466 THR A CA 1
ATOM 3830 C C . THR A 1 466 ? -3.959 20.095 44.723 1.00 88.50 466 THR A C 1
ATOM 3832 O O . THR A 1 466 ? -3.538 19.462 43.755 1.00 88.50 466 THR A O 1
ATOM 3835 N N . GLU A 1 467 ? -3.455 21.286 45.041 1.00 87.12 467 GLU A N 1
ATOM 3836 C CA . GLU A 1 467 ? -2.401 21.919 44.240 1.00 87.12 467 GLU A CA 1
ATOM 3837 C C . GLU A 1 467 ? -1.121 21.066 44.176 1.00 87.12 467 GLU A C 1
ATOM 3839 O O . GLU A 1 467 ? -0.487 20.986 43.126 1.00 87.12 467 GLU A O 1
ATOM 3844 N N . ASP A 1 468 ? -0.767 20.384 45.268 1.00 88.25 468 ASP A N 1
ATOM 3845 C CA . ASP A 1 468 ? 0.407 19.509 45.302 1.00 88.25 468 ASP A CA 1
ATOM 3846 C C . ASP A 1 468 ? 0.191 18.232 44.458 1.00 88.25 468 ASP A C 1
ATOM 3848 O O . ASP A 1 468 ? 1.127 17.767 43.805 1.00 88.25 468 ASP A O 1
ATOM 3852 N N . GLU A 1 469 ? -1.037 17.698 44.396 1.00 90.19 469 GLU A N 1
ATOM 3853 C CA . GLU A 1 469 ? -1.388 16.583 43.500 1.00 90.19 469 GLU A CA 1
ATOM 3854 C C . GLU A 1 469 ? -1.352 16.995 42.025 1.00 90.19 469 GLU A C 1
ATOM 3856 O O . GLU A 1 469 ? -0.835 16.241 41.199 1.00 90.19 469 GLU A O 1
ATOM 3861 N N . GLU A 1 470 ? -1.846 18.190 41.680 1.00 89.56 470 GLU A N 1
ATOM 3862 C CA . GLU A 1 470 ? -1.755 18.694 40.305 1.00 89.56 470 GLU A CA 1
ATOM 3863 C C . GLU A 1 470 ? -0.294 18.925 39.912 1.00 89.56 470 GLU A C 1
ATOM 3865 O O . GLU A 1 470 ? 0.135 18.513 38.835 1.00 89.56 470 GLU A O 1
ATOM 3870 N N . MET A 1 471 ? 0.517 19.500 40.805 1.00 91.88 471 MET A N 1
ATOM 3871 C CA . MET A 1 471 ? 1.944 19.661 40.549 1.00 91.88 471 MET A CA 1
ATOM 3872 C C . MET A 1 471 ? 2.649 18.313 40.349 1.00 91.88 471 MET A C 1
ATOM 3874 O O . MET A 1 471 ? 3.464 18.180 39.433 1.00 91.88 471 MET A O 1
ATOM 3878 N N . PHE A 1 472 ? 2.337 17.302 41.168 1.00 93.44 472 PHE A N 1
ATOM 3879 C CA . PHE A 1 472 ? 2.865 15.947 40.991 1.00 93.44 472 PHE A CA 1
ATOM 3880 C C . PHE A 1 472 ? 2.435 15.347 39.650 1.00 93.44 472 PHE A C 1
ATOM 3882 O O . PHE A 1 472 ? 3.264 14.803 38.922 1.00 93.44 472 PHE A O 1
ATOM 3889 N N . ARG A 1 473 ? 1.167 15.511 39.269 1.00 92.38 473 ARG A N 1
ATOM 3890 C CA . ARG A 1 473 ? 0.649 15.077 37.969 1.00 92.38 473 ARG A CA 1
ATOM 3891 C C . ARG A 1 473 ? 1.392 15.748 36.807 1.00 92.38 473 ARG A C 1
ATOM 3893 O O . ARG A 1 473 ? 1.802 15.052 35.880 1.00 92.38 473 ARG A O 1
ATOM 3900 N N . VAL A 1 474 ? 1.644 17.056 36.878 1.00 92.62 474 VAL A N 1
ATOM 3901 C CA . VAL A 1 474 ? 2.456 17.795 35.891 1.00 92.62 474 VAL A CA 1
ATOM 3902 C C . VAL A 1 474 ? 3.893 17.266 35.837 1.00 92.62 474 VAL A C 1
ATOM 3904 O O . VAL A 1 474 ? 4.434 17.076 34.749 1.00 92.62 474 VAL A O 1
ATOM 3907 N N . ALA A 1 475 ? 4.510 16.962 36.982 1.00 95.06 475 ALA A N 1
ATOM 3908 C CA . ALA A 1 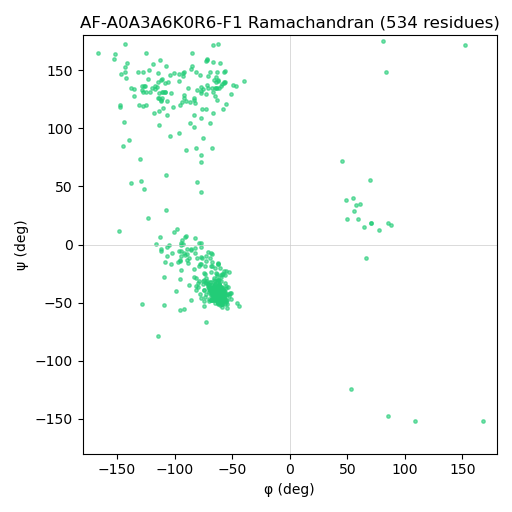475 ? 5.841 16.357 37.026 1.00 95.06 475 ALA A CA 1
ATOM 3909 C C . ALA A 1 475 ? 5.885 14.976 36.346 1.00 95.06 475 ALA A C 1
ATOM 3911 O O . ALA A 1 475 ? 6.831 14.680 35.613 1.00 95.06 475 ALA A O 1
ATOM 3912 N N . VAL A 1 476 ? 4.852 14.147 36.536 1.00 94.62 476 VAL A N 1
ATOM 3913 C CA . VAL A 1 476 ? 4.724 12.850 35.852 1.00 94.62 476 VAL A CA 1
ATOM 3914 C C . VAL A 1 476 ? 4.517 13.044 34.344 1.00 94.62 476 VAL A C 1
ATOM 3916 O O . VAL A 1 476 ? 5.137 12.344 33.550 1.00 94.62 476 VAL A O 1
ATOM 3919 N N . ILE A 1 477 ? 3.735 14.038 33.913 1.00 93.25 477 ILE A N 1
ATOM 3920 C CA . ILE A 1 477 ? 3.592 14.382 32.486 1.00 93.25 477 ILE A CA 1
ATOM 3921 C C . ILE A 1 477 ? 4.950 14.772 31.874 1.00 93.25 477 ILE A C 1
ATOM 3923 O O . ILE A 1 477 ? 5.287 14.297 30.790 1.00 93.25 477 ILE A O 1
ATOM 3927 N N . GLN A 1 478 ? 5.767 15.569 32.576 1.00 95.25 478 GLN A N 1
ATOM 3928 C CA . GLN A 1 478 ? 7.127 15.910 32.130 1.00 95.25 478 GLN A CA 1
ATOM 3929 C C . GLN A 1 478 ? 8.039 14.672 32.024 1.00 95.25 478 GLN A C 1
ATOM 3931 O O . GLN A 1 478 ? 8.809 14.573 31.068 1.00 95.25 478 GLN A O 1
ATOM 3936 N N . LEU A 1 479 ? 7.936 13.717 32.960 1.00 95.88 479 LEU A N 1
ATOM 3937 C CA . LEU A 1 479 ? 8.652 12.433 32.902 1.00 95.88 479 LEU A CA 1
ATOM 3938 C C . LEU A 1 479 ? 8.295 11.645 31.634 1.00 95.88 479 LEU A C 1
ATOM 3940 O O . LEU A 1 479 ? 9.188 11.169 30.932 1.00 95.88 479 LEU A O 1
ATOM 3944 N N . HIS A 1 480 ? 7.001 11.521 31.327 1.00 95.44 480 HIS A N 1
ATOM 3945 C CA . HIS A 1 480 ? 6.535 10.824 30.124 1.00 95.44 480 HIS A CA 1
ATOM 3946 C C . HIS A 1 480 ? 6.972 11.549 28.845 1.00 95.44 480 HIS A C 1
ATOM 3948 O O . HIS A 1 480 ? 7.428 10.907 27.903 1.00 95.44 480 HIS A O 1
ATOM 3954 N N . LEU A 1 481 ? 6.913 12.882 28.806 1.00 94.75 481 LEU A N 1
ATOM 3955 C CA . LEU A 1 481 ? 7.395 13.653 27.658 1.00 94.75 481 LEU A CA 1
ATOM 3956 C C . LEU A 1 481 ? 8.896 13.429 27.401 1.00 94.75 481 LEU A C 1
ATOM 3958 O O . LEU A 1 481 ? 9.308 13.264 26.252 1.00 94.75 481 LEU A O 1
ATOM 3962 N N . GLU A 1 482 ? 9.717 13.395 28.454 1.00 96.06 482 GLU A N 1
ATOM 3963 C CA . GLU A 1 482 ? 11.149 13.094 28.335 1.00 96.06 482 GLU A CA 1
ATOM 3964 C C . GLU A 1 482 ? 11.394 11.654 27.858 1.00 96.06 482 GLU A C 1
ATOM 3966 O O . GLU A 1 482 ? 12.246 11.424 26.999 1.00 96.06 482 GLU A O 1
ATOM 3971 N N . TYR A 1 483 ? 10.612 10.687 28.349 1.00 96.81 483 TYR A N 1
ATOM 3972 C CA . TYR A 1 483 ? 10.627 9.312 27.844 1.00 96.81 483 TYR A CA 1
ATOM 3973 C C . TYR A 1 483 ? 10.388 9.260 26.326 1.00 96.81 483 TYR A C 1
ATOM 3975 O O . TYR A 1 483 ? 11.199 8.683 25.598 1.00 96.81 483 TYR A O 1
ATOM 3983 N N . TRP A 1 484 ? 9.332 9.914 25.831 1.00 96.31 484 TRP A N 1
ATOM 3984 C CA . TRP A 1 484 ? 8.995 9.902 24.405 1.00 96.31 484 TRP A CA 1
ATOM 3985 C C . TRP A 1 484 ? 10.025 10.628 23.538 1.00 96.31 484 TRP A C 1
ATOM 3987 O O . TRP A 1 484 ? 10.324 10.160 22.443 1.00 96.31 484 TRP A O 1
ATOM 3997 N N . LYS A 1 485 ? 10.641 11.711 24.031 1.00 95.94 485 LYS A N 1
ATOM 3998 C CA . LYS A 1 485 ? 11.776 12.366 23.349 1.00 95.94 485 LYS A CA 1
ATOM 3999 C C . LYS A 1 485 ? 12.973 11.428 23.201 1.00 95.94 485 LYS A C 1
ATOM 4001 O O . LYS A 1 485 ? 13.600 11.386 22.145 1.00 95.94 485 LYS A O 1
ATOM 4006 N N . LYS A 1 486 ? 13.296 10.655 24.241 1.00 96.88 486 LYS A N 1
ATOM 4007 C CA . LYS A 1 486 ? 14.377 9.664 24.161 1.00 96.88 486 LYS A CA 1
ATOM 4008 C C . LYS A 1 486 ? 14.030 8.518 23.219 1.00 96.88 486 LYS A C 1
ATOM 4010 O O . LYS A 1 486 ? 14.897 8.079 22.470 1.00 96.88 486 LYS A O 1
ATOM 4015 N N . TYR A 1 487 ? 12.782 8.059 23.228 1.00 97.19 487 TYR A N 1
ATOM 4016 C CA . TYR A 1 487 ? 12.342 6.994 22.334 1.00 97.19 487 TYR A CA 1
ATOM 4017 C C . TYR A 1 487 ? 12.306 7.435 20.862 1.00 97.19 487 TYR A C 1
ATOM 4019 O O . TYR A 1 487 ? 12.745 6.688 19.994 1.00 97.19 487 TYR A O 1
ATOM 4027 N N . GLU A 1 488 ? 11.920 8.681 20.577 1.00 97.25 488 GLU A N 1
ATOM 4028 C CA . GLU A 1 488 ? 12.048 9.283 19.243 1.00 97.25 488 GLU A CA 1
ATOM 4029 C C . GLU A 1 488 ? 13.493 9.213 18.722 1.00 97.25 488 GLU A C 1
ATOM 4031 O O . GLU A 1 488 ? 13.716 8.879 17.560 1.00 97.25 488 GLU A O 1
ATOM 4036 N N . ASN A 1 489 ? 14.485 9.487 19.577 1.00 97.00 489 ASN A N 1
ATOM 4037 C CA . ASN A 1 489 ? 15.893 9.380 19.191 1.00 97.00 489 ASN A CA 1
ATOM 4038 C C . ASN A 1 489 ? 16.292 7.932 18.879 1.00 97.00 489 ASN A C 1
ATOM 4040 O O . ASN A 1 489 ? 16.986 7.707 17.893 1.00 97.00 489 ASN A O 1
ATOM 4044 N N . VAL A 1 490 ? 15.801 6.947 19.644 1.00 96.75 490 VAL A N 1
ATOM 4045 C CA . VAL A 1 490 ? 16.018 5.521 19.331 1.00 96.75 490 VAL A CA 1
ATOM 4046 C C . VAL A 1 490 ? 15.491 5.183 17.935 1.00 96.75 490 VAL A C 1
ATOM 4048 O O . VAL A 1 490 ? 16.195 4.535 17.164 1.00 96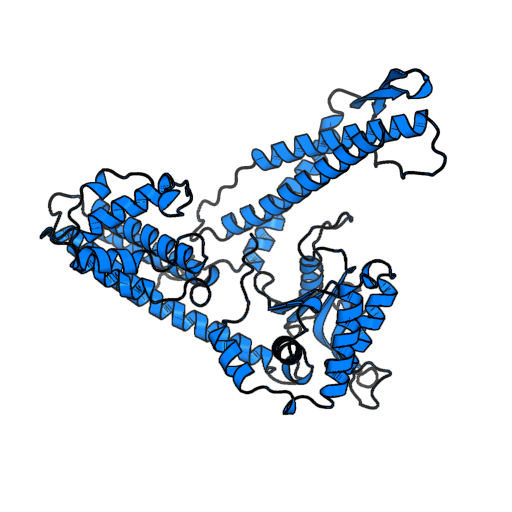.75 490 VAL A O 1
ATOM 4051 N N . LEU A 1 491 ? 14.288 5.652 17.589 1.00 96.50 491 LEU A N 1
ATOM 4052 C CA . LEU A 1 491 ? 13.705 5.432 16.262 1.00 96.50 491 LEU A CA 1
ATOM 4053 C C . LEU A 1 491 ? 14.486 6.144 15.145 1.00 96.50 491 LEU A C 1
ATOM 4055 O O . LEU A 1 491 ? 14.592 5.610 14.049 1.00 96.50 491 LEU A O 1
ATOM 4059 N N . LYS A 1 492 ? 15.057 7.327 15.404 1.00 94.94 492 LYS A N 1
ATOM 4060 C CA . LYS A 1 492 ? 15.885 8.056 14.422 1.00 94.94 492 LYS A CA 1
ATOM 4061 C C . LYS A 1 492 ? 17.258 7.426 14.194 1.00 94.94 492 LYS A C 1
ATOM 4063 O O . LYS A 1 492 ? 17.839 7.607 13.128 1.00 94.94 492 LYS A O 1
ATOM 4068 N N . GLU A 1 493 ? 17.798 6.745 15.199 1.00 95.31 493 GLU A N 1
ATOM 4069 C CA . GLU A 1 493 ? 19.150 6.177 15.164 1.00 95.31 493 GLU A CA 1
ATOM 4070 C C . GLU A 1 493 ? 19.189 4.707 14.733 1.00 95.31 493 GLU A C 1
ATOM 4072 O O . GLU A 1 493 ? 20.272 4.192 14.435 1.00 95.31 493 GLU A O 1
ATOM 4077 N N . ILE A 1 494 ? 18.039 4.025 14.699 1.00 94.81 494 ILE A N 1
ATOM 4078 C CA . ILE A 1 494 ? 17.971 2.616 14.315 1.00 94.81 494 ILE A CA 1
ATOM 4079 C C . ILE A 1 494 ? 18.514 2.406 12.895 1.00 94.81 494 ILE A C 1
ATOM 4081 O O . ILE A 1 494 ? 18.253 3.179 11.973 1.00 94.81 494 ILE A O 1
ATOM 4085 N N . LYS A 1 495 ? 19.289 1.334 12.721 1.00 93.81 495 LYS A N 1
ATOM 4086 C CA . LYS A 1 495 ? 19.815 0.897 11.425 1.00 93.81 495 LYS A CA 1
ATOM 4087 C C . LYS A 1 495 ? 19.466 -0.563 11.226 1.00 93.81 495 LYS A C 1
ATOM 4089 O O . LYS A 1 495 ? 19.705 -1.378 12.115 1.00 93.81 495 LYS A O 1
ATOM 4094 N N . ILE A 1 496 ? 18.927 -0.872 10.057 1.00 93.81 496 ILE A N 1
ATOM 4095 C CA . ILE A 1 496 ? 18.513 -2.217 9.672 1.00 93.81 496 ILE A CA 1
ATOM 4096 C C . ILE A 1 496 ? 19.361 -2.625 8.473 1.00 93.81 496 ILE A C 1
ATOM 4098 O O . ILE A 1 496 ? 19.573 -1.830 7.559 1.00 93.81 496 ILE A O 1
ATOM 4102 N N . CYS A 1 497 ? 19.892 -3.842 8.520 1.00 91.38 497 CYS A N 1
ATOM 4103 C CA . CYS A 1 497 ? 20.700 -4.417 7.458 1.00 91.38 497 CYS A CA 1
ATOM 4104 C C . CYS A 1 497 ? 20.065 -5.739 7.049 1.00 91.38 497 CYS A C 1
ATOM 4106 O O . CYS A 1 497 ? 19.946 -6.641 7.878 1.00 91.38 497 CYS A O 1
ATOM 4108 N N . ASP A 1 498 ? 19.675 -5.828 5.785 1.00 88.56 498 ASP A N 1
ATOM 4109 C CA . ASP A 1 498 ? 19.264 -7.067 5.147 1.00 88.56 498 ASP A CA 1
ATOM 4110 C C . ASP A 1 498 ? 20.304 -7.399 4.064 1.00 88.56 498 ASP A C 1
ATOM 4112 O O . ASP A 1 498 ? 20.345 -6.726 3.030 1.00 88.56 498 ASP A O 1
ATOM 4116 N N . PRO A 1 499 ? 21.213 -8.357 4.324 1.00 84.25 499 PRO A N 1
ATOM 4117 C CA . PRO A 1 499 ? 22.325 -8.657 3.429 1.00 84.25 499 PRO A CA 1
ATOM 4118 C C . PRO A 1 499 ? 21.894 -9.378 2.143 1.00 84.25 499 PRO A C 1
ATOM 4120 O O . PRO A 1 499 ? 22.719 -9.515 1.243 1.00 84.25 499 PRO A O 1
ATOM 4123 N N . ALA A 1 500 ? 20.642 -9.839 2.054 1.00 79.75 500 ALA A N 1
ATOM 4124 C CA . ALA A 1 500 ? 20.091 -10.556 0.908 1.00 79.75 500 ALA A CA 1
ATOM 4125 C C . ALA A 1 500 ? 18.666 -10.061 0.613 1.00 79.75 500 ALA A C 1
ATOM 4127 O O . ALA A 1 500 ? 17.720 -10.841 0.542 1.00 79.75 500 ALA A O 1
ATOM 4128 N N . CYS A 1 501 ? 18.519 -8.742 0.471 1.00 75.75 501 CYS A N 1
ATOM 4129 C CA . CYS A 1 501 ? 17.213 -8.092 0.506 1.00 75.75 501 CYS A CA 1
ATOM 4130 C C . CYS A 1 501 ? 16.323 -8.316 -0.723 1.00 75.75 501 CYS A C 1
ATOM 4132 O O . CYS A 1 501 ? 15.133 -8.012 -0.640 1.00 75.75 501 CYS A O 1
ATOM 4134 N N . GLY A 1 502 ? 16.861 -8.817 -1.843 1.00 76.06 502 GLY A N 1
ATOM 4135 C CA . GLY A 1 502 ? 16.115 -8.953 -3.101 1.00 76.06 502 GLY A CA 1
ATOM 4136 C C . GLY A 1 502 ? 15.467 -7.624 -3.513 1.00 76.06 502 GLY A C 1
ATOM 4137 O O . GLY A 1 502 ? 16.128 -6.587 -3.567 1.00 76.06 502 GLY A O 1
ATOM 4138 N N . SER A 1 503 ? 14.150 -7.634 -3.716 1.00 70.81 503 SER A N 1
ATOM 4139 C CA . SER A 1 503 ? 13.286 -6.462 -3.961 1.00 70.81 503 SER A CA 1
ATOM 4140 C C . SER A 1 503 ? 13.127 -5.525 -2.761 1.00 70.81 503 SER A C 1
ATOM 4142 O O . SER A 1 503 ? 12.527 -4.457 -2.882 1.00 70.81 503 SER A O 1
ATOM 4144 N N . GLY A 1 504 ? 13.640 -5.901 -1.591 1.00 79.19 504 GLY A N 1
ATOM 4145 C CA . GLY A 1 504 ? 13.579 -5.110 -0.368 1.00 79.19 504 GLY A CA 1
ATOM 4146 C C . GLY A 1 504 ? 12.296 -5.296 0.439 1.00 79.19 504 GLY A C 1
ATOM 4147 O O . GLY A 1 504 ? 12.012 -4.461 1.293 1.00 79.19 504 GLY A O 1
ATOM 4148 N N . ALA A 1 505 ? 11.530 -6.372 0.223 1.00 76.81 505 ALA A N 1
ATOM 4149 C CA . ALA A 1 505 ? 10.250 -6.613 0.903 1.00 76.81 505 ALA A CA 1
ATOM 4150 C C . ALA A 1 505 ? 10.341 -6.500 2.442 1.00 76.81 505 ALA A C 1
ATOM 4152 O O . ALA A 1 505 ? 9.488 -5.877 3.075 1.00 76.81 505 ALA A O 1
ATOM 4153 N N . PHE A 1 506 ? 11.402 -7.040 3.053 1.00 84.75 506 PHE A N 1
ATOM 4154 C CA . PHE A 1 506 ? 11.638 -6.911 4.495 1.00 84.75 506 PHE A CA 1
ATOM 4155 C C . PHE A 1 506 ? 11.960 -5.469 4.917 1.00 84.75 506 PHE A C 1
ATOM 4157 O O . PHE A 1 506 ? 11.454 -4.997 5.935 1.00 84.75 506 PHE A O 1
ATOM 4164 N N . LEU A 1 507 ? 12.774 -4.748 4.142 1.00 89.06 507 LEU A N 1
ATOM 4165 C CA . LEU A 1 507 ? 13.143 -3.360 4.438 1.00 89.06 507 LEU A CA 1
ATOM 4166 C C . LEU A 1 507 ? 11.948 -2.409 4.298 1.00 89.06 507 LEU A C 1
ATOM 4168 O O . LEU A 1 507 ? 11.788 -1.525 5.138 1.00 89.06 507 LEU A O 1
ATOM 4172 N N . ASN A 1 508 ? 11.091 -2.626 3.298 1.00 81.44 508 ASN A N 1
ATOM 4173 C CA . ASN A 1 508 ? 9.830 -1.901 3.140 1.00 81.44 508 ASN A CA 1
ATOM 4174 C C . ASN A 1 508 ? 8.925 -2.135 4.356 1.00 81.44 508 ASN A C 1
ATOM 4176 O O . ASN A 1 508 ? 8.484 -1.179 4.986 1.00 81.44 508 ASN A O 1
ATOM 4180 N N . GLN A 1 509 ? 8.769 -3.394 4.781 1.00 80.69 509 GLN A N 1
ATOM 4181 C CA . GLN A 1 509 ? 7.996 -3.717 5.980 1.00 80.69 509 GLN A CA 1
ATOM 4182 C C . GLN A 1 509 ? 8.568 -3.071 7.249 1.00 80.69 509 GLN A C 1
ATOM 4184 O O . GLN A 1 509 ? 7.824 -2.596 8.108 1.00 80.69 509 GLN A O 1
ATOM 4189 N N . CYS A 1 510 ? 9.896 -3.056 7.390 1.00 89.69 510 CYS A N 1
ATOM 4190 C CA . CYS A 1 510 ? 10.559 -2.373 8.493 1.00 89.69 510 CYS A CA 1
ATOM 4191 C C . CYS A 1 510 ? 10.276 -0.870 8.474 1.00 89.69 510 CYS A C 1
ATOM 4193 O O . CYS A 1 510 ? 10.048 -0.286 9.532 1.00 89.69 510 CYS A O 1
ATOM 4195 N N . PHE A 1 511 ? 10.313 -0.244 7.295 1.00 88.31 511 PHE A N 1
ATOM 4196 C CA . PHE A 1 511 ? 10.006 1.172 7.136 1.00 88.31 511 PHE A CA 1
ATOM 4197 C C . PHE A 1 511 ? 8.571 1.473 7.567 1.00 88.31 511 PHE A C 1
ATOM 4199 O O . PHE A 1 511 ? 8.388 2.356 8.401 1.00 88.31 511 PHE A O 1
ATOM 4206 N N . ASP A 1 512 ? 7.589 0.713 7.080 1.00 79.62 512 ASP A N 1
ATOM 4207 C CA . ASP A 1 512 ? 6.179 0.896 7.438 1.00 79.62 512 ASP A CA 1
ATOM 4208 C C . ASP A 1 512 ? 5.974 0.765 8.952 1.00 79.62 512 ASP A C 1
ATOM 4210 O O . ASP A 1 512 ? 5.431 1.666 9.595 1.00 79.62 512 ASP A O 1
ATOM 4214 N N . TYR A 1 513 ? 6.532 -0.293 9.552 1.00 81.62 513 TYR A N 1
ATOM 4215 C CA . TYR A 1 513 ? 6.466 -0.525 10.995 1.00 81.62 513 TYR A CA 1
ATOM 4216 C C . TYR A 1 513 ? 7.097 0.622 11.807 1.00 81.62 513 TYR A C 1
ATOM 4218 O O . TYR A 1 513 ? 6.534 1.086 12.802 1.00 81.62 513 TYR A O 1
ATOM 4226 N N . LEU A 1 514 ? 8.279 1.101 11.401 1.00 91.19 514 LEU A N 1
ATOM 4227 C CA . LEU A 1 514 ? 8.973 2.205 12.073 1.00 91.19 514 LEU A CA 1
ATOM 4228 C C . LEU A 1 514 ? 8.271 3.548 11.870 1.00 91.19 514 LEU A C 1
ATOM 4230 O O . LEU A 1 514 ? 8.287 4.387 12.770 1.00 91.19 514 LEU A O 1
ATOM 4234 N N . HIS A 1 515 ? 7.669 3.762 10.704 1.00 84.75 515 HIS A N 1
ATOM 4235 C CA . HIS A 1 515 ? 6.905 4.959 10.390 1.00 84.75 515 HIS A CA 1
ATOM 4236 C C . HIS A 1 515 ? 5.639 5.040 11.251 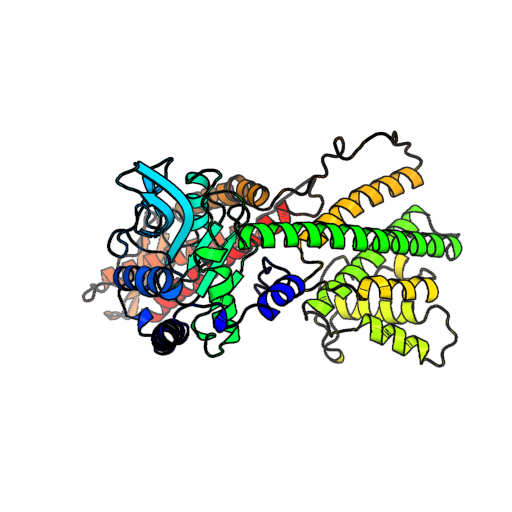1.00 84.75 515 HIS A C 1
ATOM 4238 O O . HIS A 1 515 ? 5.362 6.091 11.831 1.00 84.75 515 HIS A O 1
ATOM 4244 N N . GLU A 1 516 ? 4.915 3.930 11.416 1.00 78.81 516 GLU A N 1
ATOM 4245 C CA . GLU A 1 516 ? 3.792 3.830 12.355 1.00 78.81 516 GLU A CA 1
ATOM 4246 C C . GLU A 1 516 ? 4.221 4.100 13.802 1.00 78.81 516 GLU A C 1
ATOM 4248 O O . GLU A 1 516 ? 3.602 4.919 14.485 1.00 78.81 516 GLU A O 1
ATOM 4253 N N . GLU A 1 517 ? 5.311 3.474 14.266 1.00 85.38 517 GLU A N 1
ATOM 4254 C CA . GLU A 1 517 ? 5.854 3.742 15.605 1.00 85.38 517 GLU A CA 1
ATOM 4255 C C . GLU A 1 517 ? 6.241 5.218 15.769 1.00 85.38 517 GLU A C 1
ATOM 4257 O O . GLU A 1 517 ? 5.913 5.825 16.787 1.00 85.38 517 GLU A O 1
ATOM 4262 N N . MET A 1 518 ? 6.881 5.837 14.773 1.00 91.94 518 MET A N 1
ATOM 4263 C CA . MET A 1 518 ? 7.238 7.258 14.816 1.00 91.94 518 MET A CA 1
ATOM 4264 C C . MET A 1 518 ? 5.999 8.152 14.907 1.00 91.94 518 MET A C 1
ATOM 4266 O O . MET A 1 518 ? 5.969 9.067 15.731 1.00 91.94 518 MET A O 1
ATOM 4270 N N . ASN A 1 519 ? 4.963 7.886 14.109 1.00 80.44 519 ASN A N 1
ATOM 4271 C CA . ASN A 1 519 ? 3.711 8.641 14.173 1.00 80.44 519 ASN A CA 1
ATOM 4272 C C . ASN A 1 519 ? 3.076 8.542 15.561 1.00 80.44 519 ASN A C 1
ATOM 4274 O O . ASN A 1 519 ? 2.700 9.566 16.131 1.00 80.44 519 ASN A O 1
ATOM 4278 N N . PHE A 1 520 ? 3.053 7.346 16.151 1.00 82.81 520 PHE A N 1
ATOM 4279 C CA . PHE A 1 520 ? 2.580 7.156 17.519 1.00 82.81 520 PHE A CA 1
ATOM 4280 C C . PHE A 1 520 ? 3.396 7.974 18.532 1.00 82.81 520 PHE A C 1
ATOM 4282 O O . PHE A 1 520 ? 2.829 8.655 19.386 1.00 82.81 520 PHE A O 1
ATOM 4289 N N . VAL A 1 521 ? 4.729 7.991 18.417 1.00 90.31 521 VAL A N 1
ATOM 4290 C CA . VAL A 1 521 ? 5.590 8.821 19.278 1.00 90.31 521 VAL A CA 1
ATOM 4291 C C . VAL A 1 521 ? 5.271 10.310 19.144 1.00 90.31 521 VAL A C 1
ATOM 4293 O O . VAL A 1 521 ? 5.197 11.015 20.153 1.00 90.31 521 VAL A O 1
ATOM 4296 N N . LEU A 1 522 ? 5.075 10.802 17.919 1.00 88.88 522 LEU A N 1
ATOM 4297 C CA . LEU A 1 522 ? 4.738 12.203 17.666 1.00 88.88 522 LEU A CA 1
ATOM 4298 C C . LEU A 1 522 ? 3.370 12.575 18.253 1.00 88.88 522 LEU A C 1
ATOM 4300 O O . LEU A 1 522 ? 3.251 13.627 18.885 1.00 88.88 522 LEU A O 1
ATOM 4304 N N . GLU A 1 523 ? 2.371 11.704 18.112 1.00 83.81 523 GLU A N 1
ATOM 4305 C CA . GLU A 1 523 ? 1.044 11.877 18.714 1.00 83.81 523 GLU A CA 1
ATOM 4306 C C . GLU A 1 523 ? 1.112 11.924 20.239 1.00 83.81 523 GLU A C 1
ATOM 4308 O O . GLU A 1 523 ? 0.565 12.840 20.856 1.00 83.81 523 GLU A O 1
ATOM 4313 N N . MET A 1 524 ? 1.835 10.981 20.850 1.00 87.88 524 MET A N 1
ATOM 4314 C CA . MET A 1 524 ? 2.025 10.950 22.296 1.00 87.88 524 MET A CA 1
ATOM 4315 C C . MET A 1 524 ? 2.696 12.237 22.774 1.00 87.88 524 MET A C 1
ATOM 4317 O O . MET A 1 524 ? 2.172 12.898 23.668 1.00 87.88 524 MET A O 1
ATOM 4321 N N . LYS A 1 525 ? 3.800 12.664 22.149 1.00 92.12 525 LYS A N 1
ATOM 4322 C CA . LYS A 1 525 ? 4.464 13.930 22.500 1.00 92.12 525 LYS A CA 1
ATOM 4323 C C . LYS A 1 525 ? 3.512 15.122 22.425 1.00 92.12 525 LYS A C 1
ATOM 4325 O O . LYS A 1 525 ? 3.447 15.888 23.382 1.00 92.12 525 LYS A O 1
ATOM 4330 N N . HIS A 1 526 ? 2.747 15.241 21.339 1.00 86.19 526 HIS A N 1
ATOM 4331 C CA . HIS A 1 526 ? 1.762 16.309 21.183 1.00 86.19 526 HIS A CA 1
ATOM 4332 C C . HIS A 1 526 ? 0.693 16.270 22.289 1.00 86.19 526 HIS A C 1
ATOM 4334 O O . HIS A 1 526 ? 0.328 17.312 22.831 1.00 86.19 526 HIS A O 1
ATOM 4340 N N . LEU A 1 527 ? 0.218 15.080 22.672 1.00 84.31 527 LEU A N 1
ATOM 4341 C CA . LEU A 1 527 ? -0.732 14.901 23.772 1.00 84.31 527 LEU A CA 1
ATOM 4342 C C . LEU A 1 527 ? -0.159 15.380 25.116 1.00 84.31 527 LEU A C 1
ATOM 4344 O O . LEU A 1 527 ? -0.833 16.114 25.841 1.00 84.31 527 LEU A O 1
ATOM 4348 N N . TYR A 1 528 ? 1.077 15.000 25.454 1.00 87.06 528 TYR A N 1
ATOM 4349 C CA . TYR A 1 528 ? 1.712 15.441 26.702 1.00 87.06 528 TYR A CA 1
ATOM 4350 C C . TYR A 1 528 ? 2.021 16.940 26.695 1.00 87.06 528 TYR A C 1
ATOM 4352 O O . TYR A 1 528 ? 1.796 17.600 27.708 1.00 87.06 528 TYR A O 1
ATOM 4360 N N . ASP A 1 529 ? 2.474 17.495 25.568 1.00 86.25 529 ASP A N 1
ATOM 4361 C CA . ASP A 1 529 ? 2.670 18.941 25.414 1.00 86.25 529 ASP A CA 1
ATOM 4362 C C . ASP A 1 529 ? 1.342 19.694 25.607 1.00 86.25 529 ASP A C 1
ATOM 4364 O O . ASP A 1 529 ? 1.285 20.680 26.344 1.00 86.25 529 ASP A O 1
ATOM 4368 N N . TYR A 1 530 ? 0.244 19.188 25.037 1.00 83.69 530 TYR A N 1
ATOM 4369 C CA . TYR A 1 530 ? -1.095 19.738 25.253 1.00 83.69 530 TYR A CA 1
ATOM 4370 C C . TYR A 1 530 ? -1.521 19.674 26.727 1.00 83.69 530 TYR A C 1
ATOM 4372 O O . TYR A 1 530 ? -2.069 20.645 27.252 1.00 83.69 530 TYR A O 1
ATOM 4380 N N . PHE A 1 531 ? -1.240 18.571 27.431 1.00 83.69 531 PHE A N 1
ATOM 4381 C CA . PHE A 1 531 ? -1.522 18.475 28.865 1.00 83.69 531 PHE A CA 1
ATOM 4382 C C . PHE A 1 531 ? -0.738 19.490 29.695 1.00 83.69 531 PHE A C 1
ATOM 4384 O O . PHE A 1 531 ? -1.300 20.011 30.654 1.00 83.69 531 PHE A O 1
ATOM 4391 N N . LEU A 1 532 ? 0.507 19.801 29.324 1.00 83.19 532 LEU A N 1
ATOM 4392 C CA . LEU A 1 532 ? 1.299 20.841 29.986 1.00 83.19 532 LEU A CA 1
ATOM 4393 C C . LEU A 1 532 ? 0.753 22.248 29.706 1.00 83.19 532 LEU A C 1
ATOM 4395 O O . LEU A 1 532 ? 0.716 23.083 30.611 1.00 83.19 532 LEU A O 1
ATOM 4399 N N . LEU A 1 533 ? 0.294 22.509 28.478 1.00 77.00 533 LEU A N 1
ATOM 4400 C CA . LEU A 1 533 ? -0.305 23.792 28.094 1.00 77.00 533 LEU A CA 1
ATOM 4401 C C . LEU A 1 533 ? -1.660 24.034 28.770 1.00 77.00 533 LEU A C 1
ATOM 4403 O O . LEU A 1 533 ? -1.936 25.155 29.175 1.00 77.00 533 LEU A O 1
ATOM 4407 N N . GLY A 1 534 ? -2.481 22.994 28.936 1.00 61.38 534 GLY A N 1
ATOM 4408 C CA . GLY A 1 534 ? -3.780 23.073 29.617 1.00 61.38 534 GLY A CA 1
ATOM 4409 C C . GLY A 1 534 ? -3.712 23.127 31.151 1.00 61.38 534 GLY A C 1
ATOM 4410 O O . GLY A 1 534 ? -4.760 23.108 31.799 1.00 61.38 534 GLY A O 1
ATOM 4411 N N . THR A 1 535 ? -2.505 23.132 31.728 1.00 53.06 535 THR A N 1
ATOM 4412 C CA . THR A 1 535 ? -2.243 23.311 33.172 1.00 53.06 535 THR A CA 1
ATOM 4413 C C . THR A 1 535 ? -1.663 24.686 33.530 1.00 53.06 535 THR A C 1
ATOM 4415 O O . THR A 1 535 ? -1.447 24.959 34.712 1.00 53.06 535 THR A O 1
ATOM 4418 N N . LEU A 1 536 ? -1.411 25.538 32.528 1.00 40.16 536 LEU A N 1
ATOM 4419 C CA . LEU A 1 536 ? -1.130 26.972 32.680 1.00 40.16 536 LEU A CA 1
ATOM 4420 C C . LEU A 1 536 ? -2.436 27.767 32.619 1.00 40.16 536 LEU A C 1
ATOM 4422 O O . LEU A 1 536 ? -2.494 28.803 33.318 1.00 40.16 536 LEU A O 1
#

Foldseek 3Di:
DCPFFALFFPVLLCVVLVVFDCVVAPPSVVLLVLLVVLLVCLVVCVLVPDDQVVLLVVCCCSPCCPNQNQADPVRDPDQWGFKDAFAAFPPPGDTARMFGDTDGPVVRDDQGQETEQEDALPDDQCAFDPDPVRDGSLRVQLVRLVRRDPNNQWYWYDNSQKIWIDGSQDPRHTDIQGSNPSPDPSSVSSVNCDRHCQAPDDNDDAHVVRVSSVVRVVLLVVLLVVLLVLLVVLLVLQLVQLCVQPVVDQSLLSSVLSVLVSVLLLVVLLCQLVVLAPHPPLVVLLVVQVVDPDPDQCSSVVVVLVVLVCQCPNDVVRPHGHDHDPSSPDDVSNNPTDGGVVSVVSCVVNSVDRSSRSVDPVSVLVSQLVVVVVSVVVSCVSVVNDDPPDDPVPPLVSDDQDLVRLLVVCCVPVVVVLVVVLVVLQVVCQPVHWNWDWFQQPVVRDTDIDTHGGQDDQDDDDPDDDSVNVRVNLSNLVVVLVSLVVSLVVLVPDDDDDPSCRSNSNVVSNCVVSVSVNVVSVVSNVVSVVVNVVSD